Protein AF-A0A5N6KPQ5-F1 (afdb_monomer)

Mean predicted aligned error: 14.9 Å

Nearest PDB structures (foldseek):
  6ekw-assembly1_A  TM=7.838E-01  e=1.386E-08  Cyclocybe aegerita
  7pn7-assembly1_A  TM=7.792E-01  e=1.801E-08  Cyclocybe aegerita
  2yp1-assembly2_D  TM=7.694E-01  e=3.374E-08  Cyclocybe aegerita
  2y9h-assembly6_K  TM=3.545E-01  e=6.989E+00  Thermus thermophilus HB8

Radius of gyration: 32.93 Å; Cα contacts (8 Å, |Δi|>4): 1163; chains: 1; bounding box: 78×65×106 Å

Organism: NCBI:txid176857

InterPro domains:
  IPR000028 Chloroperoxidase [PF01328] (356-544)
  IPR000028 Chloroperoxidase [PS51405] (359-556)
  IPR036851 Chloroperoxidase-like superfamily [G3DSA:1.10.489.10] (346-656)

Structure (mmCIF, N/CA/C/O backbone):
data_AF-A0A5N6KPQ5-F1
#
_entry.id   AF-A0A5N6KPQ5-F1
#
loop_
_atom_site.group_PDB
_atom_site.id
_atom_site.type_symbol
_atom_site.label_atom_id
_atom_site.label_alt_id
_atom_site.label_comp_id
_atom_site.label_asym_id
_atom_site.label_entity_id
_atom_site.label_seq_id
_atom_site.pdbx_PDB_ins_code
_atom_site.Cartn_x
_atom_site.Cartn_y
_atom_site.Cartn_z
_atom_site.occupancy
_atom_site.B_iso_or_equiv
_atom_site.auth_seq_id
_atom_site.auth_comp_id
_atom_site.auth_asym_id
_atom_site.auth_atom_id
_atom_site.pdbx_PDB_model_num
ATOM 1 N N . MET A 1 1 ? -25.483 15.340 64.532 1.00 34.88 1 MET A N 1
ATOM 2 C CA . MET A 1 1 ? -24.066 15.770 64.437 1.00 34.88 1 MET A CA 1
ATOM 3 C C . MET A 1 1 ? -23.333 15.232 65.664 1.00 34.88 1 MET A C 1
ATOM 5 O O . MET A 1 1 ? -23.957 15.258 66.718 1.00 34.88 1 MET A O 1
ATOM 9 N N . PRO A 1 2 ? -22.109 14.682 65.548 1.00 26.41 2 PRO A N 1
ATOM 10 C CA . PRO A 1 2 ? -21.032 15.209 64.720 1.00 26.41 2 PRO A CA 1
ATOM 11 C C . PRO A 1 2 ? -20.604 14.330 63.539 1.00 26.41 2 PRO A C 1
ATOM 13 O O . PRO A 1 2 ? -20.777 13.117 63.506 1.00 26.41 2 PRO A O 1
ATOM 16 N N . SER A 1 3 ? -20.050 15.055 62.575 1.00 30.52 3 SER A N 1
ATOM 17 C CA . SER A 1 3 ? -19.276 14.669 61.406 1.00 30.52 3 SER A CA 1
ATOM 18 C C . SER A 1 3 ? -18.127 13.711 61.713 1.00 30.52 3 SER A C 1
ATOM 20 O O . SER A 1 3 ? -17.319 13.976 62.602 1.00 30.52 3 SER A O 1
ATOM 22 N N . THR A 1 4 ? -17.971 12.687 60.878 1.00 23.55 4 THR A N 1
ATOM 23 C CA . THR A 1 4 ? -16.669 12.063 60.622 1.00 23.55 4 THR A CA 1
ATOM 24 C C . THR A 1 4 ? -16.449 12.010 59.116 1.00 23.55 4 THR A C 1
ATOM 26 O O . THR A 1 4 ? -17.011 11.189 58.397 1.00 23.55 4 THR A O 1
ATOM 29 N N . SER A 1 5 ? -15.652 12.963 58.637 1.00 32.31 5 SER A N 1
ATOM 30 C CA . SER A 1 5 ? -14.922 12.857 57.385 1.00 32.31 5 SER A CA 1
ATOM 31 C C . SER A 1 5 ? -13.937 11.695 57.513 1.00 32.31 5 SER A C 1
ATOM 33 O O . SER A 1 5 ? -13.015 11.734 58.325 1.00 32.31 5 SER A O 1
ATOM 35 N N . ALA A 1 6 ? -14.142 10.651 56.715 1.00 24.98 6 ALA A N 1
ATOM 36 C CA . ALA A 1 6 ? -13.154 9.608 56.495 1.00 24.98 6 ALA A CA 1
ATOM 37 C C . ALA A 1 6 ? -12.712 9.679 55.032 1.00 24.98 6 ALA A C 1
ATOM 39 O O . ALA A 1 6 ? -13.472 9.422 54.100 1.00 24.98 6 ALA A O 1
ATOM 40 N N . THR A 1 7 ? -11.470 10.111 54.878 1.00 27.25 7 THR A N 1
ATOM 41 C CA . THR A 1 7 ? -10.631 10.100 53.686 1.00 27.25 7 THR A CA 1
ATOM 42 C C . THR A 1 7 ? -10.724 8.770 52.930 1.00 27.25 7 THR A C 1
ATOM 44 O O . THR A 1 7 ? -10.392 7.714 53.462 1.00 27.25 7 THR A O 1
ATOM 47 N N . LEU A 1 8 ? -11.142 8.834 51.665 1.00 26.61 8 LEU A N 1
ATOM 48 C CA . LEU A 1 8 ? -11.100 7.726 50.708 1.00 26.61 8 LEU A CA 1
ATOM 49 C C . LEU A 1 8 ? -9.837 7.842 49.842 1.00 26.61 8 LEU A C 1
ATOM 51 O O . LEU A 1 8 ? -9.654 8.889 49.217 1.00 26.61 8 LEU A O 1
ATOM 55 N N . PRO A 1 9 ? -9.002 6.794 49.723 1.00 27.36 9 PRO A N 1
ATOM 56 C CA . PRO A 1 9 ? -7.996 6.721 48.675 1.00 27.36 9 PRO A CA 1
ATOM 57 C C . PRO A 1 9 ? -8.414 5.804 47.503 1.00 27.36 9 PRO A C 1
ATOM 59 O O . PRO A 1 9 ? -8.798 4.652 47.697 1.00 27.36 9 PRO A O 1
ATOM 62 N N . SER A 1 10 ? -8.215 6.342 46.288 1.00 27.95 10 SER A N 1
ATOM 63 C CA . SER A 1 10 ? -7.860 5.713 44.989 1.00 27.95 10 SER A CA 1
ATOM 64 C C . SER A 1 10 ? -8.834 4.788 44.213 1.00 27.95 10 SER A C 1
ATOM 66 O O . SER A 1 10 ? -9.013 3.629 44.571 1.00 27.95 10 SER A O 1
ATOM 68 N N . GLY A 1 11 ? -9.279 5.261 43.027 1.00 29.62 11 GLY A N 1
ATOM 69 C CA . GLY A 1 11 ? -9.546 4.440 41.819 1.00 29.62 11 GLY A CA 1
ATOM 70 C C . GLY A 1 11 ? -10.986 4.428 41.266 1.00 29.62 11 GLY A C 1
ATOM 71 O O . GLY A 1 11 ? -11.800 3.634 41.722 1.00 29.62 11 GLY A O 1
ATOM 72 N N . PHE A 1 12 ? -11.268 5.295 40.276 1.00 30.77 12 PHE A N 1
ATOM 73 C CA . PHE A 1 12 ? -12.497 5.481 39.467 1.00 30.77 12 PHE A CA 1
ATOM 74 C C . PHE A 1 12 ? -13.835 5.019 40.071 1.00 30.77 12 PHE A C 1
ATOM 76 O O 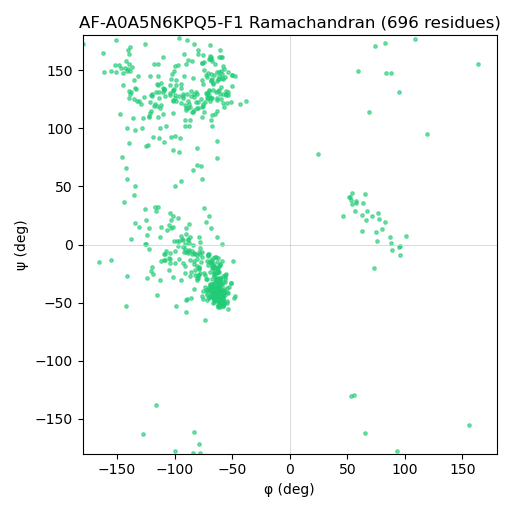. PHE A 1 12 ? -14.442 4.029 39.659 1.00 30.77 12 PHE A O 1
ATOM 83 N N . VAL A 1 13 ? -14.367 5.834 40.977 1.00 31.66 13 VAL A N 1
ATOM 84 C CA . VAL A 1 13 ? -15.814 6.039 41.049 1.00 31.66 13 VAL A C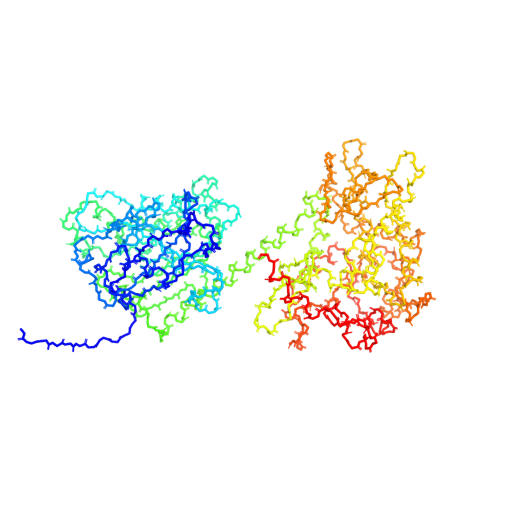A 1
ATOM 85 C C . VAL A 1 13 ? -16.051 7.379 40.368 1.00 31.66 13 VAL A C 1
ATOM 87 O O . VAL A 1 13 ? -15.570 8.392 40.868 1.00 31.66 13 VAL A O 1
ATOM 90 N N . LEU A 1 14 ? -16.723 7.375 39.214 1.00 39.84 14 LEU A N 1
ATOM 91 C CA . LEU A 1 14 ? -17.262 8.588 38.603 1.00 39.84 14 LEU A CA 1
ATOM 92 C C . LEU A 1 14 ? -18.304 9.142 39.584 1.00 39.84 14 LEU A C 1
ATOM 94 O O . LEU A 1 14 ? -19.452 8.708 39.583 1.00 39.84 14 LEU A O 1
ATOM 98 N N . ARG A 1 15 ? -17.886 9.986 40.524 1.00 44.72 15 ARG A N 1
ATOM 99 C CA . ARG A 1 15 ? -18.821 10.821 41.273 1.00 44.72 15 ARG A CA 1
ATOM 100 C C . ARG A 1 15 ? -18.895 12.131 40.508 1.00 44.72 15 ARG A C 1
ATOM 102 O O . ARG A 1 15 ? -17.853 12.686 40.189 1.00 44.72 15 ARG A O 1
ATOM 109 N N . ASP A 1 16 ? -20.106 12.539 40.159 1.00 60.03 16 ASP A N 1
ATOM 110 C CA . ASP A 1 16 ? -20.403 13.848 39.575 1.00 60.03 16 ASP A CA 1
ATOM 111 C C . ASP A 1 16 ? -19.790 14.089 38.175 1.00 60.03 16 ASP A C 1
ATOM 113 O O . ASP A 1 16 ? -19.251 15.161 37.893 1.00 60.03 16 ASP A O 1
ATOM 117 N N . THR A 1 17 ? -19.865 13.091 37.276 1.00 64.81 17 THR A N 1
ATOM 118 C CA . THR A 1 17 ? -19.485 13.252 35.856 1.00 64.81 17 THR A CA 1
ATOM 119 C C . THR A 1 17 ? -20.671 13.371 34.915 1.00 64.81 17 THR A C 1
ATOM 121 O O . THR A 1 17 ? -21.629 12.614 35.049 1.00 64.81 17 THR A O 1
ATOM 124 N N . THR A 1 18 ? -20.541 14.217 33.894 1.00 70.88 18 THR A N 1
ATOM 125 C CA . THR A 1 18 ? -21.595 14.527 32.920 1.00 70.88 18 THR A CA 1
ATOM 126 C C . THR A 1 18 ? -21.040 14.496 31.493 1.00 70.88 18 THR A C 1
ATOM 128 O O . THR A 1 18 ? -19.971 15.045 31.219 1.00 70.88 18 THR A O 1
ATOM 131 N N . SER A 1 19 ? -21.760 13.857 30.575 1.00 77.50 19 SER A N 1
ATOM 132 C CA . SER A 1 19 ? -21.540 13.926 29.129 1.00 77.50 19 SER A CA 1
ATOM 133 C C . SER A 1 19 ? -22.191 15.195 28.587 1.00 77.50 19 SER A C 1
ATOM 135 O O . SER A 1 19 ? -23.332 15.495 28.921 1.00 77.50 19 SER A O 1
ATOM 137 N N . ILE A 1 20 ? -21.462 15.972 27.785 1.00 76.00 20 ILE A N 1
ATOM 138 C CA . ILE A 1 20 ? -21.924 17.262 27.268 1.00 76.00 20 ILE A CA 1
ATOM 139 C C . ILE A 1 20 ? -21.668 17.360 25.763 1.00 76.00 20 ILE A C 1
ATOM 141 O O . ILE A 1 20 ? -20.524 17.296 25.307 1.00 76.00 20 ILE A O 1
ATOM 145 N N . SER A 1 21 ? -22.721 17.610 24.981 1.00 76.31 21 SER A N 1
ATOM 146 C CA . SER A 1 21 ? -22.623 17.878 23.540 1.00 76.31 21 SER A CA 1
ATOM 147 C C . SER A 1 21 ? -22.374 19.365 23.252 1.00 76.31 21 SER A C 1
ATOM 149 O O . SER A 1 21 ? -23.289 20.186 23.308 1.00 76.31 21 SER A O 1
ATOM 151 N N . ILE A 1 22 ? -21.153 19.700 22.840 1.00 72.38 22 ILE A N 1
ATOM 152 C CA . ILE A 1 22 ? -20.683 21.057 22.550 1.00 72.38 22 ILE A CA 1
ATOM 153 C C . ILE A 1 22 ? -20.715 21.344 21.032 1.00 72.38 22 ILE A C 1
ATOM 155 O O . ILE A 1 22 ? -20.066 20.641 20.248 1.00 72.38 22 ILE A O 1
ATOM 159 N N . PRO A 1 23 ? -21.419 22.394 20.573 1.00 67.06 23 PRO A N 1
ATOM 160 C CA . PRO A 1 23 ? -21.350 22.855 19.190 1.00 67.06 23 PRO A CA 1
ATOM 161 C C . PRO A 1 23 ? -19.967 23.426 18.860 1.00 67.06 23 PRO A C 1
ATOM 163 O O . PRO A 1 23 ? -19.423 24.216 19.630 1.00 67.06 23 PRO A O 1
ATOM 166 N N . ARG A 1 24 ? -19.422 23.122 17.677 1.00 65.06 24 ARG A N 1
ATOM 167 C CA . ARG A 1 24 ? -18.274 23.876 17.153 1.00 65.06 24 ARG A CA 1
ATOM 168 C C . ARG A 1 24 ? -18.777 25.183 16.554 1.00 65.06 24 ARG A C 1
ATOM 170 O O . ARG A 1 24 ? -19.564 25.172 15.609 1.00 65.06 24 ARG A O 1
ATOM 177 N N . VAL A 1 25 ? -18.354 26.309 17.114 1.00 55.84 25 VAL A N 1
ATOM 178 C CA . VAL A 1 25 ? -18.812 27.642 16.695 1.00 55.84 25 VAL A CA 1
ATOM 179 C C . VAL A 1 25 ? -17.761 28.301 15.800 1.00 55.84 25 VAL A C 1
ATOM 181 O O . VAL A 1 25 ? -16.598 28.348 16.193 1.00 55.84 25 VAL A O 1
ATOM 184 N N . PRO A 1 26 ? -18.131 28.899 14.655 1.00 45.50 26 PRO A N 1
ATOM 185 C CA . PRO A 1 26 ? -17.362 29.986 14.069 1.00 45.50 26 PRO A CA 1
ATOM 186 C C . PRO A 1 26 ? -17.771 31.308 14.740 1.00 45.50 26 PRO A C 1
ATOM 188 O O . PRO A 1 26 ? -18.909 31.752 14.597 1.00 45.50 26 PRO A O 1
ATOM 191 N N . LEU A 1 27 ? -16.865 31.951 15.482 1.00 40.12 27 LEU A N 1
ATOM 192 C CA . LEU A 1 27 ? -17.097 33.294 16.031 1.00 40.12 27 LEU A CA 1
ATOM 193 C C . LEU A 1 27 ? -16.498 34.368 15.105 1.00 40.12 27 LEU A C 1
ATOM 195 O O . LEU A 1 27 ? -15.324 34.696 15.229 1.00 40.12 27 LEU A O 1
ATOM 199 N N . ASP A 1 28 ? -17.298 34.884 14.167 1.00 38.50 28 ASP A N 1
ATOM 200 C CA . ASP A 1 28 ? -17.700 36.303 14.024 1.00 38.50 28 ASP A CA 1
ATOM 201 C C . ASP A 1 28 ? -18.277 36.619 12.623 1.00 38.50 28 ASP A C 1
ATOM 203 O O . ASP A 1 28 ? -18.005 35.948 11.631 1.00 38.50 28 ASP A O 1
ATOM 207 N N . SER A 1 29 ? -19.113 37.659 12.552 1.00 44.69 29 SER A N 1
ATOM 208 C CA . SER A 1 29 ? -19.613 38.279 11.315 1.00 44.69 29 SER A CA 1
ATOM 209 C C . SER A 1 29 ? -18.802 39.527 10.916 1.00 44.69 29 SER A C 1
ATOM 211 O O . SER A 1 29 ? -19.334 40.421 10.259 1.00 44.69 29 SER A O 1
ATOM 213 N N . HIS A 1 30 ? -17.553 39.646 11.382 1.00 42.53 30 HIS A N 1
ATOM 214 C CA . HIS A 1 30 ? -16.765 40.888 11.379 1.00 42.53 30 HIS A CA 1
ATOM 215 C C . HIS A 1 30 ? -15.340 40.748 10.813 1.00 42.53 30 HIS A C 1
ATOM 217 O O . HIS A 1 30 ? -14.536 41.674 10.935 1.00 42.53 30 HIS A O 1
ATOM 223 N N . GLY A 1 31 ? -15.028 39.658 10.108 1.00 42.59 31 GLY A N 1
ATOM 224 C CA . GLY A 1 31 ? -13.903 39.623 9.168 1.00 42.59 31 GLY A CA 1
ATOM 225 C C . GLY A 1 31 ? -12.518 39.733 9.813 1.00 42.59 31 GLY A C 1
ATOM 226 O O . GLY A 1 31 ? -11.582 40.219 9.173 1.00 42.59 31 GLY A O 1
ATOM 227 N N . ARG A 1 32 ? -12.352 39.278 11.060 1.00 38.22 32 ARG A N 1
ATOM 228 C CA . ARG A 1 32 ? -11.026 39.029 11.649 1.00 38.22 32 ARG A CA 1
ATOM 229 C C . ARG A 1 32 ? -10.689 37.536 11.574 1.00 38.22 32 ARG A C 1
ATOM 231 O O . ARG A 1 32 ? -11.579 36.705 11.457 1.00 38.22 32 ARG A O 1
ATOM 238 N N . LYS A 1 33 ? -9.384 37.216 11.549 1.00 37.56 33 LYS A N 1
ATOM 239 C CA . LYS A 1 33 ? -8.827 35.853 11.384 1.00 37.56 33 LYS A CA 1
ATOM 240 C C . LYS A 1 33 ? -9.663 34.805 12.131 1.00 37.56 33 LYS A C 1
ATOM 242 O O . LYS A 1 33 ? -9.820 34.920 13.343 1.00 37.56 33 LYS A O 1
ATOM 247 N N . ALA A 1 34 ? -10.143 33.802 11.394 1.00 38.91 34 ALA A N 1
ATOM 248 C CA . ALA A 1 34 ? -10.981 32.731 11.920 1.00 38.91 34 ALA A CA 1
ATOM 249 C C . ALA A 1 34 ? -10.315 32.045 13.137 1.00 38.91 34 ALA A C 1
ATOM 251 O O . ALA A 1 34 ? -9.148 31.651 13.032 1.00 38.91 34 ALA A O 1
ATOM 252 N N . PRO A 1 35 ? -11.022 31.896 14.275 1.00 41.06 35 PRO A N 1
ATOM 253 C CA . PRO A 1 35 ? -10.595 31.033 15.377 1.00 41.06 35 PRO A CA 1
ATOM 254 C C . PRO A 1 35 ? -10.504 29.562 14.919 1.00 41.06 35 PRO A C 1
ATOM 256 O O . PRO A 1 35 ? -11.078 29.217 13.880 1.00 41.06 35 PRO A O 1
ATOM 259 N N . PRO A 1 36 ? -9.790 28.683 15.651 1.00 46.59 36 PRO A N 1
ATOM 260 C CA . PRO A 1 36 ? -9.627 27.279 15.269 1.00 46.59 36 PRO A CA 1
ATOM 261 C C . PRO A 1 36 ? -10.978 26.574 15.017 1.00 46.59 36 PRO A C 1
ATOM 263 O O . PRO A 1 36 ? -11.969 26.891 15.673 1.00 46.59 36 PRO A O 1
ATOM 266 N N . PRO A 1 37 ? -11.047 25.581 14.104 1.00 56.75 37 PRO A N 1
ATOM 267 C CA . PRO A 1 37 ? -12.281 24.859 13.755 1.00 56.75 37 PRO A CA 1
ATOM 268 C C . PRO A 1 37 ? -12.766 23.883 14.851 1.00 56.75 37 PRO A C 1
ATOM 270 O O . PRO A 1 37 ? -13.510 22.936 14.570 1.00 56.75 37 PRO A O 1
ATOM 273 N N . TYR A 1 38 ? -12.305 24.064 16.088 1.00 62.03 38 TYR A N 1
ATOM 274 C CA . TYR A 1 38 ? -12.559 23.222 17.248 1.00 62.03 38 TYR A CA 1
ATOM 275 C C . TYR A 1 38 ? -12.503 24.059 18.530 1.00 62.03 38 TYR A C 1
ATOM 277 O O . TYR A 1 38 ? -11.748 25.024 18.618 1.00 62.03 38 TYR A O 1
ATOM 285 N N . VAL A 1 39 ? -13.302 23.653 19.514 1.00 70.50 39 VAL A N 1
ATOM 286 C CA . VAL A 1 39 ? -13.252 24.140 20.892 1.00 70.50 39 VAL A CA 1
ATOM 287 C C . VAL A 1 39 ? -12.160 23.339 21.604 1.00 70.50 39 VAL A C 1
ATOM 289 O O . VAL A 1 39 ? -12.156 22.107 21.525 1.00 70.50 39 VAL A O 1
ATOM 292 N N . ASP A 1 40 ? -11.202 24.008 22.242 1.00 79.88 40 ASP A N 1
ATOM 293 C CA . ASP A 1 40 ? -10.237 23.346 23.131 1.00 79.88 40 ASP A CA 1
ATOM 294 C C . ASP A 1 40 ? -10.819 23.148 24.547 1.00 79.88 40 ASP A C 1
ATOM 296 O O . ASP A 1 40 ? -11.915 23.614 24.858 1.00 79.88 40 ASP A O 1
ATOM 300 N N . ARG A 1 41 ? -10.113 22.425 25.428 1.00 82.38 41 ARG A N 1
ATOM 301 C CA . ARG A 1 41 ? -10.629 22.125 26.778 1.00 82.38 41 ARG A CA 1
ATOM 302 C C . ARG A 1 41 ? -10.896 23.385 27.603 1.00 82.38 41 ARG A C 1
ATOM 304 O O . ARG A 1 41 ? -11.874 23.418 28.343 1.00 82.38 41 ARG A O 1
ATOM 311 N N . GLN A 1 42 ? -10.061 24.413 27.475 1.00 82.81 42 GLN A N 1
ATOM 312 C CA . GLN A 1 42 ? -10.237 25.654 28.222 1.00 82.81 42 GLN A CA 1
ATOM 313 C C . GLN A 1 42 ? -11.457 26.422 27.702 1.00 82.81 42 GLN A C 1
ATOM 315 O O . GLN A 1 42 ? -12.317 26.821 28.485 1.00 82.81 42 GLN A O 1
ATOM 320 N N . GLN A 1 43 ? -11.584 26.544 26.381 1.00 82.31 43 GLN A N 1
ATOM 321 C CA . GLN A 1 43 ? -12.737 27.163 25.730 1.00 82.31 43 GLN A CA 1
ATOM 322 C C . GLN A 1 43 ? -14.044 26.420 26.045 1.00 82.31 43 GLN A C 1
ATOM 324 O O . GLN A 1 43 ? -15.090 27.051 26.180 1.00 82.31 43 GLN A O 1
ATOM 329 N N . ALA A 1 44 ? -14.001 25.091 26.197 1.00 83.06 44 ALA A N 1
ATOM 330 C CA . ALA A 1 44 ? -15.155 24.290 26.601 1.00 83.06 44 ALA A CA 1
ATOM 331 C C . ALA A 1 44 ? -15.615 24.630 28.029 1.00 83.06 44 ALA A C 1
ATOM 333 O O . ALA A 1 44 ? -16.810 24.828 28.247 1.00 83.06 44 ALA A O 1
ATOM 334 N N . VAL A 1 45 ? -14.686 24.760 28.984 1.00 86.69 45 VAL A N 1
ATOM 335 C CA . VAL A 1 45 ? -15.006 25.198 30.357 1.00 86.69 45 VAL A CA 1
ATOM 336 C C . VAL A 1 45 ? -15.595 26.607 30.356 1.00 86.69 45 VAL A C 1
ATOM 338 O O . VAL A 1 45 ? -16.633 26.846 30.973 1.00 86.69 45 VAL A O 1
ATOM 341 N N . GLU A 1 46 ? -14.965 27.539 29.640 1.00 84.81 46 GLU A N 1
ATOM 342 C CA . GLU A 1 46 ? -15.433 28.924 29.537 1.00 84.81 46 GLU A CA 1
ATOM 343 C C . GLU A 1 46 ? -16.846 29.002 28.937 1.00 84.81 46 GLU A C 1
ATOM 345 O O . GLU A 1 46 ? -17.688 29.759 29.425 1.00 84.81 46 GLU A O 1
ATOM 350 N N . LEU A 1 47 ? -17.134 28.178 27.925 1.00 82.12 47 LEU A N 1
ATOM 351 C CA . LEU A 1 47 ? -18.455 28.078 27.314 1.00 82.12 47 LEU A CA 1
ATOM 352 C C . LEU A 1 47 ? -19.507 27.553 28.298 1.00 82.12 47 LEU A C 1
ATOM 354 O O . LEU A 1 47 ? -20.590 28.130 28.374 1.00 82.12 47 LEU A O 1
ATOM 358 N N . LEU A 1 48 ? -19.200 26.500 29.059 1.00 84.31 48 LEU A N 1
ATOM 359 C CA . LEU A 1 48 ? -20.124 25.915 30.036 1.00 84.31 48 LEU A CA 1
ATOM 360 C C . LEU A 1 48 ? -20.534 26.921 31.111 1.00 84.31 48 LEU A C 1
ATOM 362 O O . LEU A 1 48 ? -21.725 27.153 31.311 1.00 84.31 48 LEU A O 1
ATOM 366 N N . VAL A 1 49 ? -19.558 27.592 31.727 1.00 86.56 49 VAL A N 1
ATOM 367 C CA . VAL A 1 49 ? -19.816 28.633 32.736 1.00 86.56 49 VAL A CA 1
ATOM 368 C C . VAL A 1 49 ? -20.599 29.809 32.134 1.00 86.56 49 VAL A C 1
ATOM 370 O O . VAL A 1 49 ? -21.441 30.414 32.797 1.00 86.56 49 VAL A O 1
ATOM 373 N N . ALA A 1 50 ? -20.349 30.153 30.866 1.00 81.75 50 ALA A N 1
ATOM 374 C CA . ALA A 1 50 ? -21.058 31.236 30.186 1.00 81.75 50 ALA A CA 1
ATOM 375 C C . ALA A 1 50 ? -22.516 30.896 29.828 1.00 81.75 50 ALA A C 1
ATOM 377 O O . ALA A 1 50 ? -23.339 31.823 29.736 1.00 81.75 50 ALA A O 1
ATOM 378 N N . LEU A 1 51 ? -22.814 29.616 29.583 1.00 79.81 51 LEU A N 1
ATOM 379 C CA . LEU A 1 51 ? -24.157 29.103 29.310 1.00 79.81 51 LEU A CA 1
ATOM 380 C C . LEU A 1 51 ? -24.984 29.016 30.587 1.00 79.81 51 LEU A C 1
ATOM 382 O O . LEU A 1 51 ? -26.125 29.476 30.591 1.00 79.81 51 LEU A O 1
ATOM 386 N N . ASP A 1 52 ? -24.390 28.503 31.662 1.00 83.25 52 ASP A N 1
ATOM 387 C CA . ASP A 1 52 ? -25.043 28.411 32.959 1.00 83.25 52 ASP A CA 1
ATOM 388 C C . ASP A 1 52 ? -24.067 28.713 34.115 1.00 83.25 52 ASP A C 1
ATOM 390 O O . ASP A 1 52 ? -23.303 27.844 34.546 1.00 83.25 52 ASP A O 1
ATOM 394 N N . PRO A 1 53 ? -24.105 29.940 34.672 1.00 85.31 53 PRO A N 1
ATOM 395 C CA . PRO A 1 53 ? -23.267 30.326 35.807 1.00 85.31 53 PRO A CA 1
ATOM 396 C C . PRO A 1 53 ? -23.492 29.491 37.077 1.00 85.31 53 PRO A C 1
ATOM 398 O O . PRO A 1 53 ? -22.651 29.517 37.975 1.00 85.31 53 PRO A O 1
ATOM 401 N N . SER A 1 54 ? -24.615 28.770 37.184 1.00 83.56 54 SER A N 1
ATOM 402 C CA . SER A 1 54 ? -24.901 27.897 38.330 1.00 83.56 54 SER A CA 1
ATOM 403 C C . SER A 1 54 ? -24.036 26.631 38.361 1.00 83.56 54 SER A C 1
ATOM 405 O O . SER A 1 54 ? -23.920 26.008 39.416 1.00 83.56 54 SER A O 1
ATOM 407 N N . LEU A 1 55 ? -23.356 26.298 37.253 1.00 82.38 55 LEU A N 1
ATOM 408 C CA . LEU A 1 55 ? -22.356 25.222 37.179 1.00 82.38 55 LEU A CA 1
ATOM 409 C C . LEU A 1 55 ? -21.109 25.496 38.041 1.00 82.38 55 LEU A C 1
ATOM 411 O O . LEU A 1 55 ? -20.292 24.603 38.282 1.00 82.38 55 LEU A O 1
ATOM 415 N N . GLY A 1 56 ? -20.981 26.724 38.549 1.00 84.31 56 GLY A N 1
ATOM 416 C CA . GLY A 1 56 ? -19.894 27.152 39.414 1.00 84.31 56 GLY A CA 1
ATOM 417 C C . GLY A 1 56 ? -18.737 27.794 38.645 1.00 84.31 56 GLY A C 1
ATOM 418 O O . GLY A 1 56 ? -18.808 28.000 37.432 1.00 84.31 56 GLY A O 1
ATOM 419 N N . PRO A 1 57 ? -17.664 28.179 39.353 1.00 89.81 57 PRO A N 1
ATOM 420 C CA . PRO A 1 57 ? -16.505 28.804 38.729 1.00 89.81 57 PRO A CA 1
ATOM 421 C C . PRO A 1 57 ? -15.739 27.793 37.862 1.00 89.81 57 PRO A C 1
ATOM 423 O O . PRO A 1 57 ? -15.834 26.588 38.079 1.00 89.81 57 PRO A O 1
ATOM 426 N N . SER A 1 58 ? -14.921 28.265 36.917 1.00 87.81 58 SER A N 1
ATOM 427 C CA . SER A 1 58 ? -14.169 27.394 35.997 1.00 87.81 58 SER A CA 1
ATOM 428 C C . SER A 1 58 ? -13.274 26.374 36.708 1.00 87.81 58 SER A C 1
ATOM 430 O O . SER A 1 58 ? -13.046 25.295 36.180 1.00 87.81 58 SER A O 1
ATOM 432 N N . GLN A 1 59 ? -12.800 26.677 37.922 1.00 89.44 59 GLN A N 1
ATOM 433 C CA . GLN A 1 59 ? -12.016 25.746 38.741 1.00 89.44 59 GLN A CA 1
ATOM 434 C C . GLN A 1 59 ? -12.828 24.539 39.225 1.00 89.44 59 GLN A C 1
ATOM 436 O O . GLN A 1 59 ? -12.228 23.542 39.601 1.00 89.44 59 GLN A O 1
ATOM 441 N N . ASN A 1 60 ? -14.162 24.623 39.234 1.00 86.31 60 ASN A N 1
ATOM 442 C CA . ASN A 1 60 ? -15.045 23.516 39.598 1.00 86.31 60 ASN A CA 1
ATOM 443 C C . ASN A 1 60 ? -15.175 22.477 38.476 1.00 86.31 60 ASN A C 1
ATOM 445 O O . ASN A 1 60 ? -15.672 21.389 38.739 1.00 86.31 60 ASN A O 1
ATOM 449 N N . ILE A 1 61 ? -14.771 22.815 37.247 1.00 87.38 61 ILE A N 1
ATOM 450 C CA . ILE A 1 61 ? -15.061 22.044 36.038 1.00 87.38 61 ILE A CA 1
ATOM 451 C C . ILE A 1 61 ? -13.758 21.502 35.448 1.00 87.38 61 ILE A C 1
ATOM 453 O O . ILE A 1 61 ? -12.891 22.265 35.023 1.00 87.38 61 ILE A O 1
ATOM 457 N N . GLU A 1 62 ? -13.647 20.182 35.352 1.00 85.94 62 GLU A N 1
ATOM 458 C CA . GLU A 1 62 ? -12.545 19.502 34.676 1.00 85.94 62 GLU A CA 1
ATOM 459 C C . GLU A 1 62 ? -13.053 18.766 33.430 1.00 85.94 62 GLU A C 1
ATOM 461 O O . GLU A 1 62 ? -13.967 17.946 33.498 1.00 85.94 62 GLU A O 1
ATOM 466 N N . ILE A 1 63 ? -12.450 19.040 32.268 1.00 83.88 63 ILE A N 1
ATOM 467 C CA . ILE A 1 63 ? -12.745 18.310 31.028 1.00 83.88 63 ILE A CA 1
ATOM 468 C C . ILE A 1 63 ? -11.848 17.072 30.963 1.00 83.88 63 ILE A C 1
ATOM 470 O O . ILE A 1 63 ? -10.666 17.166 30.614 1.00 83.88 63 ILE A O 1
ATOM 474 N N . LEU A 1 64 ? -12.430 15.914 31.278 1.00 77.38 64 LEU A N 1
ATOM 475 C CA . LEU A 1 64 ? -11.757 14.614 31.248 1.00 77.38 64 LEU A CA 1
ATOM 476 C C . LEU A 1 64 ? -11.501 14.144 29.814 1.00 77.38 64 LEU A C 1
ATOM 478 O O . LEU A 1 64 ? -10.439 13.600 29.518 1.00 77.38 64 LEU A O 1
ATOM 482 N N . SER A 1 65 ? -12.456 14.384 28.913 1.00 78.69 65 SER A N 1
ATOM 483 C CA . SER A 1 65 ? -12.310 14.095 27.486 1.00 78.69 65 SER A CA 1
ATOM 484 C C . SER A 1 65 ? -12.978 15.145 26.624 1.00 78.69 65 SER A C 1
ATOM 486 O O . SER A 1 65 ? -13.982 15.721 27.035 1.00 78.69 65 SER A O 1
ATOM 488 N N . LEU A 1 66 ? -12.469 15.352 25.408 1.00 79.25 66 LEU A N 1
ATOM 489 C CA . LEU A 1 66 ? -13.104 16.218 24.418 1.00 79.25 66 LEU A CA 1
ATOM 490 C C . LEU A 1 66 ? -12.839 15.700 23.005 1.00 79.25 66 LEU A C 1
ATOM 492 O O . LEU A 1 66 ? -11.717 15.759 22.514 1.00 79.25 66 LEU A O 1
ATOM 496 N N . ALA A 1 67 ? -13.875 15.219 22.323 1.00 77.81 67 ALA A N 1
ATOM 497 C CA . ALA A 1 67 ? -13.705 14.535 21.046 1.00 77.81 67 ALA A CA 1
ATOM 498 C C . ALA A 1 67 ? -14.791 14.899 20.031 1.00 77.81 67 ALA A C 1
ATOM 500 O O . ALA A 1 67 ? -15.918 15.174 20.422 1.00 77.81 67 ALA A O 1
ATOM 501 N N . PRO A 1 68 ? -14.511 14.861 18.715 1.00 77.94 68 PRO A N 1
ATOM 502 C CA . PRO A 1 68 ? -15.543 14.974 17.684 1.00 77.94 68 PRO A CA 1
ATOM 503 C C . PRO A 1 68 ? -16.719 14.016 17.918 1.00 77.94 68 PRO A C 1
ATOM 505 O O . PRO A 1 68 ? -16.493 12.879 18.334 1.00 77.94 68 PRO A O 1
ATOM 508 N N . GLY A 1 69 ? -17.944 14.421 17.570 1.00 75.69 69 GLY A N 1
ATOM 509 C CA . GLY A 1 69 ? -19.098 13.515 17.517 1.00 75.69 69 GLY A CA 1
ATOM 510 C C . GLY A 1 69 ? -18.921 12.362 16.512 1.00 75.69 69 GLY A C 1
ATOM 511 O O . GLY A 1 69 ? -17.980 12.335 15.709 1.00 75.69 69 GLY A O 1
ATOM 512 N N . VAL A 1 70 ? -19.799 11.356 16.577 1.00 75.81 70 VAL A N 1
ATOM 513 C CA . VAL A 1 70 ? -19.805 10.198 15.648 1.00 75.81 70 VAL A CA 1
ATOM 514 C C . VAL A 1 70 ? -20.914 10.250 14.604 1.00 75.81 70 VAL A C 1
ATOM 516 O O . VAL A 1 70 ? -20.879 9.453 13.671 1.00 75.81 70 VAL A O 1
ATOM 519 N N . SER A 1 71 ? -21.886 11.152 14.747 1.00 70.50 71 SER A N 1
ATOM 520 C CA . SER A 1 71 ? -23.025 11.223 13.835 1.00 70.50 71 SER A CA 1
ATOM 521 C C . SER A 1 71 ? -22.621 11.880 12.509 1.00 70.50 71 SER A C 1
ATOM 523 O O . SER A 1 71 ? -22.242 13.052 12.511 1.00 70.50 71 SER A O 1
ATOM 525 N N . PRO A 1 72 ? -22.714 11.172 11.367 1.00 63.47 72 PRO A N 1
ATOM 526 C CA . PRO A 1 72 ? -22.451 11.758 10.054 1.00 63.47 72 PRO A CA 1
ATOM 527 C C . PRO A 1 72 ? -23.608 12.647 9.567 1.00 63.47 72 PRO A C 1
ATOM 529 O O . PRO A 1 72 ? -23.456 13.355 8.577 1.00 63.47 72 PRO A O 1
ATOM 532 N N . TRP A 1 73 ? -24.758 12.603 10.249 1.00 58.59 73 TRP A N 1
ATOM 533 C CA . TRP A 1 73 ? -25.985 13.320 9.886 1.00 58.59 73 TRP A CA 1
ATOM 534 C C . TRP A 1 73 ? -26.101 14.696 10.549 1.00 58.59 73 TRP A C 1
ATOM 536 O O . TRP A 1 73 ? -27.023 15.451 10.248 1.00 58.59 73 TRP A O 1
ATOM 546 N N . GLU A 1 74 ? -25.186 15.036 11.458 1.00 58.09 74 GLU A N 1
ATOM 547 C CA . GLU A 1 74 ? -25.161 16.361 12.065 1.00 58.09 74 GLU A CA 1
ATOM 548 C C . GLU A 1 74 ? -24.612 17.388 11.071 1.00 58.09 74 GLU A C 1
ATOM 550 O O . GLU A 1 74 ? -23.440 17.370 10.700 1.00 58.09 74 GLU A O 1
ATOM 555 N N . THR A 1 75 ? -25.472 18.319 10.653 1.00 46.59 75 THR A N 1
ATOM 556 C CA . THR A 1 75 ? -25.133 19.409 9.723 1.00 46.59 75 THR A CA 1
ATOM 557 C C . THR A 1 75 ? -24.136 20.415 10.310 1.00 46.59 75 THR A C 1
ATOM 559 O O . THR A 1 75 ? -23.529 21.179 9.563 1.00 46.59 75 THR A O 1
ATOM 562 N N . SER A 1 76 ? -23.958 20.427 11.636 1.00 54.97 76 SER A N 1
ATOM 563 C CA . SER A 1 76 ? -22.958 21.218 12.359 1.00 54.97 76 SER A CA 1
ATOM 564 C C . SER A 1 76 ? -22.013 20.296 13.129 1.00 54.97 76 SER A C 1
ATOM 566 O O . SER A 1 76 ? -22.456 19.441 13.893 1.00 54.97 76 SER A O 1
ATOM 568 N N . LEU A 1 77 ? -20.701 20.474 12.933 1.00 64.38 77 LEU A N 1
ATOM 569 C CA . LEU A 1 77 ? -19.679 19.698 13.637 1.00 64.38 77 LEU A CA 1
ATOM 570 C C . LEU A 1 77 ? -19.840 19.871 15.157 1.00 64.38 77 LEU A C 1
ATOM 572 O O . LEU A 1 77 ? -19.874 20.995 15.658 1.00 64.38 77 LEU A O 1
ATOM 576 N N . THR A 1 78 ? -19.885 18.764 15.893 1.00 72.62 78 THR A N 1
ATOM 577 C CA . THR A 1 78 ? -19.922 18.744 17.364 1.00 72.62 78 THR A CA 1
ATOM 578 C C . THR A 1 78 ? -18.638 18.217 17.965 1.00 72.62 78 THR A C 1
ATOM 580 O O . THR A 1 78 ? -17.826 17.544 17.309 1.00 72.62 78 THR A O 1
ATOM 583 N N . GLN A 1 79 ? -18.457 18.530 19.240 1.00 78.56 79 GLN A N 1
ATOM 584 C CA . GLN A 1 79 ? -17.586 17.804 20.144 1.00 78.56 79 GLN A CA 1
ATOM 585 C C . GLN A 1 79 ? -18.413 17.289 21.320 1.00 78.56 79 GLN A C 1
ATOM 587 O O . GLN A 1 79 ? -19.340 17.954 21.761 1.00 78.56 79 GLN A O 1
ATOM 592 N N . MET A 1 80 ? -18.077 16.112 21.826 1.00 82.06 80 MET A N 1
ATOM 593 C CA . MET A 1 80 ? -18.572 15.618 23.099 1.00 82.06 80 MET A CA 1
ATOM 594 C C . MET A 1 80 ? -17.484 15.738 24.146 1.00 82.06 80 MET A C 1
ATOM 596 O O . MET A 1 80 ? -16.338 15.346 23.903 1.00 82.06 80 MET A O 1
ATOM 600 N N . ALA A 1 81 ? -17.861 16.313 25.281 1.00 82.88 81 ALA A N 1
ATOM 601 C CA . ALA A 1 81 ? -17.020 16.462 26.445 1.00 82.88 81 ALA A CA 1
ATOM 602 C C . ALA A 1 81 ? -17.501 15.526 27.554 1.00 82.88 81 ALA A C 1
ATOM 604 O O . ALA A 1 81 ? -18.691 15.499 27.852 1.00 82.88 81 ALA A O 1
ATOM 605 N N . THR A 1 82 ? -16.579 14.804 28.187 1.00 84.50 82 THR A N 1
ATOM 606 C CA . THR A 1 82 ? -16.847 14.209 29.502 1.00 84.50 82 THR A CA 1
ATOM 607 C C . THR A 1 82 ? -16.321 15.179 30.539 1.00 84.50 82 THR A C 1
ATOM 609 O O . THR A 1 82 ? -15.139 15.532 30.517 1.00 84.50 82 THR A O 1
ATOM 612 N N . VAL A 1 83 ? -17.201 15.625 31.422 1.00 84.81 83 VAL A N 1
ATOM 613 C CA . VAL A 1 83 ? -16.928 16.673 32.401 1.00 84.81 83 VAL A CA 1
ATOM 614 C C . VAL A 1 83 ? -17.003 16.087 33.797 1.00 84.81 83 VAL A C 1
ATOM 616 O O . VAL A 1 83 ? -17.887 15.284 34.077 1.00 84.81 83 VAL A O 1
ATOM 619 N N . PHE A 1 84 ? -16.073 16.476 34.657 1.00 84.81 84 PHE A N 1
ATOM 620 C CA . PHE A 1 84 ? -16.068 16.170 36.079 1.00 84.81 84 PHE A CA 1
ATOM 621 C C . PHE A 1 84 ? -16.233 17.459 36.877 1.00 84.81 84 PHE A C 1
ATOM 623 O O . PHE A 1 84 ? -15.609 18.475 36.554 1.00 84.81 84 PHE A O 1
ATOM 630 N N . PHE A 1 85 ? -17.062 17.404 37.916 1.00 84.25 85 PHE A N 1
ATOM 631 C CA . PHE A 1 85 ? -17.270 18.518 38.829 1.00 84.25 85 PHE A CA 1
ATOM 632 C C . PHE A 1 85 ? -16.633 18.222 40.188 1.00 84.25 85 PHE A C 1
ATOM 634 O O . PHE A 1 85 ? -16.918 17.197 40.800 1.00 84.25 85 PHE A O 1
ATOM 641 N N . LEU A 1 86 ? -15.796 19.135 40.698 1.00 83.94 86 LEU A N 1
ATOM 642 C CA . LEU A 1 86 ? -15.231 19.011 42.055 1.00 83.94 86 LEU A CA 1
ATOM 643 C C . LEU A 1 86 ? -16.320 19.071 43.136 1.00 83.94 86 LEU A C 1
ATOM 645 O O . LEU A 1 86 ? -16.166 18.523 44.227 1.00 83.94 86 LEU A O 1
ATOM 649 N N . SER A 1 87 ? -17.400 19.794 42.860 1.00 84.38 87 SER A N 1
ATOM 650 C CA . SER A 1 87 ? -18.615 19.851 43.662 1.00 84.38 87 SER A CA 1
ATOM 651 C C . SER A 1 87 ? -19.816 19.856 42.725 1.00 84.38 87 SER A C 1
ATOM 653 O O . SER A 1 87 ? -19.876 20.699 41.823 1.00 84.38 87 SER A O 1
ATOM 655 N N . LEU A 1 88 ? -20.750 18.924 42.944 1.00 82.75 88 LEU A N 1
ATOM 656 C CA . LEU A 1 88 ? -21.950 18.772 42.123 1.00 82.75 88 LEU A CA 1
ATOM 657 C C . LEU A 1 88 ? -22.728 20.102 42.054 1.00 82.75 88 LEU A C 1
ATOM 659 O O . LEU A 1 88 ? -23.102 20.644 43.100 1.00 82.75 88 LEU A O 1
ATOM 663 N N . PRO A 1 89 ? -22.962 20.655 40.850 1.00 84.06 89 PRO A N 1
ATOM 664 C CA . PRO A 1 89 ? -23.756 21.863 40.697 1.00 84.06 89 PRO A CA 1
ATOM 665 C C . PRO A 1 89 ? -25.194 21.672 41.195 1.00 84.06 89 PRO A C 1
ATOM 667 O O . PRO A 1 89 ? -25.791 20.639 40.894 1.00 84.06 89 PRO A O 1
ATOM 670 N N . PRO A 1 90 ? -25.817 22.679 41.837 1.00 82.31 90 PRO A N 1
ATOM 671 C CA . PRO A 1 90 ? -27.217 22.596 42.270 1.00 82.31 90 PRO A CA 1
ATOM 672 C C . PRO A 1 90 ? -28.196 22.277 41.133 1.00 82.31 90 PRO A C 1
ATOM 674 O O . PRO A 1 90 ? -29.227 21.653 41.351 1.00 82.31 90 PRO A O 1
ATOM 677 N N . THR A 1 91 ? -27.869 22.685 39.906 1.00 77.56 91 THR A N 1
ATOM 678 C CA . THR A 1 91 ? -28.663 22.392 38.702 1.00 77.56 91 THR A CA 1
ATOM 679 C C . THR A 1 91 ? -28.746 20.900 38.404 1.00 77.56 91 THR A C 1
ATOM 681 O O . THR A 1 91 ? -29.754 20.449 37.863 1.00 77.56 91 THR A O 1
ATOM 684 N N . PHE A 1 92 ? -27.719 20.139 38.786 1.00 80.38 92 PHE A N 1
ATOM 685 C CA . PHE A 1 92 ? -27.644 18.688 38.616 1.00 80.38 92 PHE A CA 1
ATOM 686 C C . PHE A 1 92 ? -27.994 17.916 39.897 1.00 80.38 92 PHE A C 1
ATOM 688 O O . PHE A 1 92 ? -28.104 16.696 39.856 1.00 80.38 92 PHE A O 1
ATOM 695 N N . ASP A 1 93 ? -28.203 18.608 41.019 1.00 79.19 93 ASP A N 1
ATOM 696 C CA . ASP A 1 93 ? -28.617 18.021 42.298 1.00 79.19 93 ASP A CA 1
ATOM 697 C C . ASP A 1 93 ? -30.147 17.851 42.346 1.00 79.19 93 ASP A C 1
ATOM 699 O O . ASP A 1 93 ? -30.869 18.535 43.075 1.00 79.19 93 ASP A O 1
ATOM 703 N N . ASN A 1 94 ? -30.664 16.995 41.463 1.00 77.75 94 ASN A N 1
ATOM 704 C CA . ASN A 1 94 ? -32.077 16.636 41.379 1.00 77.75 94 ASN A CA 1
ATOM 705 C C . ASN A 1 94 ? -32.252 15.205 40.824 1.00 77.75 94 ASN A C 1
ATOM 707 O O . ASN A 1 94 ? -31.286 14.566 40.419 1.00 77.75 94 ASN A O 1
ATOM 711 N N . ASP A 1 95 ? -33.490 14.705 40.776 1.00 74.25 95 ASP A N 1
ATOM 712 C CA . ASP A 1 95 ? -33.792 13.348 40.282 1.00 74.25 95 ASP A CA 1
ATOM 713 C C . ASP A 1 95 ? -33.810 13.227 38.739 1.00 74.25 95 ASP A C 1
ATOM 715 O O . ASP A 1 95 ? -34.200 12.191 38.195 1.00 74.25 95 ASP A O 1
ATOM 719 N N . THR A 1 96 ? -33.433 14.280 38.005 1.00 76.62 96 THR A N 1
ATOM 720 C CA . THR A 1 96 ? -33.345 14.249 36.536 1.00 76.62 96 THR A CA 1
ATOM 721 C C . THR A 1 96 ? -31.965 13.783 36.086 1.00 76.62 96 THR A C 1
ATOM 723 O O . THR A 1 96 ? -30.999 13.829 36.841 1.00 76.62 96 THR A O 1
ATOM 726 N N . THR A 1 97 ? -31.865 13.295 34.850 1.00 74.44 97 THR A N 1
ATOM 727 C CA . THR A 1 97 ? -30.608 12.733 34.327 1.00 74.44 97 THR A CA 1
ATOM 728 C C . THR A 1 97 ? -30.142 13.350 33.013 1.00 74.44 97 THR A C 1
ATOM 730 O O . THR A 1 97 ? -29.101 12.956 32.482 1.00 74.44 97 THR A O 1
ATOM 733 N N . SER A 1 98 ? -30.899 14.323 32.501 1.00 81.69 98 SER A N 1
ATOM 734 C CA . SER A 1 98 ? -30.600 15.080 31.291 1.00 81.69 98 SER A CA 1
ATOM 735 C C . SER A 1 98 ? -31.079 16.518 31.459 1.00 81.69 98 SER A C 1
ATOM 737 O O . SER A 1 98 ? -32.195 16.753 31.922 1.00 81.69 98 SER A O 1
ATOM 739 N N . TRP A 1 99 ? -30.258 17.470 31.029 1.00 84.44 99 TRP A N 1
ATOM 740 C CA . TRP A 1 99 ? -30.507 18.902 31.143 1.00 84.44 99 TRP A CA 1
ATOM 741 C C . TRP A 1 99 ? -30.204 19.601 29.819 1.00 84.44 99 TRP A C 1
ATOM 743 O O . TRP A 1 99 ? -29.144 19.397 29.224 1.00 84.44 99 TRP A O 1
ATOM 753 N N . ASP A 1 100 ? -31.115 20.476 29.398 1.00 82.25 100 ASP A N 1
ATOM 754 C CA . ASP A 1 100 ? -30.888 21.393 28.285 1.00 82.25 100 ASP A CA 1
ATOM 755 C C . ASP A 1 100 ? -30.285 22.693 28.823 1.00 82.25 100 ASP A C 1
ATOM 757 O O . ASP A 1 100 ? -30.921 23.408 29.600 1.00 82.25 100 ASP A O 1
ATOM 761 N N . LEU A 1 101 ? -29.063 23.019 28.403 1.00 79.81 101 LEU A N 1
ATOM 762 C CA . LEU A 1 101 ? -28.413 24.289 28.718 1.00 79.81 101 LEU A CA 1
ATOM 763 C C . LEU A 1 101 ? -28.752 25.309 27.608 1.00 79.81 101 LEU A C 1
ATOM 765 O O . LEU A 1 101 ? -28.232 25.195 26.488 1.00 79.81 101 LEU A O 1
ATOM 769 N N . PRO A 1 102 ? -29.627 26.302 27.887 1.00 69.44 102 PRO A N 1
ATOM 770 C CA . PRO A 1 102 ? -30.290 27.099 26.858 1.00 69.44 102 PRO A CA 1
ATOM 771 C C . PRO A 1 102 ? -29.344 28.044 26.099 1.00 69.44 102 PRO A C 1
ATOM 773 O O . PRO A 1 102 ? -28.683 28.911 26.675 1.00 69.44 102 PRO A O 1
ATOM 776 N N . HIS A 1 103 ? -29.340 27.948 24.767 1.00 64.50 103 HIS A N 1
ATOM 777 C CA . HIS A 1 103 ? -28.277 28.478 23.899 1.00 64.50 103 HIS A CA 1
ATOM 778 C C . HIS A 1 103 ? -28.590 29.763 23.124 1.00 64.50 103 HIS A C 1
ATOM 780 O O . HIS A 1 103 ? -27.675 30.474 22.690 1.00 64.50 103 HIS A O 1
ATOM 786 N N . ARG A 1 104 ? -29.873 30.091 22.912 1.00 53.91 104 ARG A N 1
ATOM 787 C CA . ARG A 1 104 ? -30.270 31.146 21.949 1.00 53.91 104 ARG A CA 1
ATOM 788 C C . ARG A 1 104 ? -29.769 32.543 22.312 1.00 53.91 104 ARG A C 1
ATOM 790 O O . ARG A 1 104 ? -29.633 33.389 21.435 1.00 53.91 104 ARG A O 1
ATOM 797 N N . LYS A 1 105 ? -29.459 32.796 23.586 1.00 53.03 105 LYS A N 1
ATOM 798 C CA . LYS A 1 105 ? -28.946 34.095 24.057 1.00 53.03 105 LYS A CA 1
ATOM 799 C C . LYS A 1 105 ? -27.450 34.314 23.769 1.00 53.03 105 LYS A C 1
ATOM 801 O O . LYS A 1 105 ? -26.957 35.409 24.020 1.00 53.03 105 LYS A O 1
ATOM 806 N N . ARG A 1 106 ? -26.727 33.306 23.256 1.00 58.88 106 ARG A N 1
ATOM 807 C CA . ARG A 1 106 ? -25.260 33.335 23.057 1.00 58.88 106 ARG A CA 1
ATOM 808 C C . ARG A 1 106 ? -24.801 33.044 21.617 1.00 58.88 106 ARG A C 1
ATOM 810 O O . ARG A 1 106 ? -23.605 32.919 21.388 1.00 58.88 106 ARG A O 1
ATOM 817 N N . GLY A 1 107 ? -25.715 32.962 20.644 1.00 59.41 107 GLY A N 1
ATOM 818 C CA . GLY A 1 107 ? -25.366 32.819 19.218 1.00 59.41 107 GLY A CA 1
ATOM 819 C C . GLY A 1 107 ? -24.994 31.401 18.756 1.00 59.41 107 GLY A C 1
ATOM 820 O O . GLY A 1 107 ? -24.479 31.236 17.653 1.00 59.41 107 GLY A O 1
ATOM 821 N N . LEU A 1 108 ? -25.262 30.377 19.569 1.00 64.38 108 LEU A N 1
ATOM 822 C CA . LEU A 1 108 ? -25.109 28.970 19.184 1.00 64.38 108 LEU A CA 1
ATOM 823 C C . LEU A 1 108 ? -26.270 28.513 18.277 1.00 64.38 108 LEU A C 1
ATOM 825 O O . LEU A 1 108 ? -27.372 29.055 18.345 1.00 64.38 108 LEU A O 1
ATOM 829 N N . GLN A 1 109 ? -26.052 27.471 17.465 1.00 63.03 109 GLN A N 1
ATOM 830 C CA . GLN A 1 109 ? -27.098 26.913 16.589 1.00 63.03 109 GLN A CA 1
ATOM 831 C C . GLN A 1 109 ? -28.078 25.966 17.304 1.00 63.03 109 GLN A C 1
ATOM 833 O O . GLN A 1 109 ? -29.248 25.918 16.928 1.00 63.03 109 GLN A O 1
ATOM 838 N N . ARG A 1 110 ? -27.639 25.252 18.350 1.00 68.44 110 ARG A N 1
ATOM 839 C CA . ARG A 1 110 ? -28.450 24.296 19.134 1.00 68.44 110 ARG A CA 1
ATOM 840 C C . ARG A 1 110 ? -28.124 24.329 20.634 1.00 68.44 110 ARG A C 1
ATOM 842 O O . ARG A 1 110 ? -27.025 24.769 20.984 1.00 68.44 110 ARG A O 1
ATOM 849 N N . ASP A 1 111 ? -29.070 23.880 21.461 1.00 73.56 111 ASP A N 1
ATOM 850 C CA . ASP A 1 111 ? -28.889 23.711 22.908 1.00 73.56 111 ASP A CA 1
ATOM 851 C C . ASP A 1 111 ? -27.738 22.747 23.214 1.00 73.56 111 ASP A C 1
ATOM 853 O O . ASP A 1 111 ? -27.452 21.826 22.438 1.00 73.56 111 ASP A O 1
ATOM 857 N N . VAL A 1 112 ? -27.032 23.009 24.316 1.00 78.12 112 VAL A N 1
ATOM 858 C CA . VAL A 1 112 ? -26.020 22.087 24.836 1.00 78.12 112 VAL A CA 1
ATOM 859 C C . VAL A 1 112 ? -26.743 21.099 25.736 1.00 78.12 112 VAL A C 1
ATOM 861 O O . VAL A 1 112 ? -27.343 21.497 26.729 1.00 78.12 112 VAL A O 1
ATOM 864 N N . ILE A 1 113 ? -26.686 19.822 25.374 1.00 80.38 113 ILE A N 1
ATOM 865 C CA . ILE A 1 113 ? -27.309 18.745 26.143 1.00 80.38 113 ILE A CA 1
ATOM 866 C C . ILE A 1 113 ? -26.261 18.196 27.098 1.00 80.38 113 ILE A C 1
ATOM 868 O O . ILE A 1 113 ? -25.154 17.864 26.661 1.00 80.38 113 ILE A O 1
ATOM 872 N N . ALA A 1 114 ? -26.620 18.133 28.375 1.00 82.06 114 ALA A N 1
ATOM 873 C CA . ALA A 1 114 ? -25.846 17.520 29.437 1.00 82.06 114 ALA A CA 1
ATOM 874 C C . ALA A 1 114 ? -26.596 16.284 29.951 1.00 82.06 114 ALA A C 1
ATOM 876 O O . ALA A 1 114 ? -27.784 16.386 30.242 1.00 82.06 114 ALA A O 1
ATOM 877 N N . ASP A 1 115 ? -25.932 15.138 30.078 1.00 81.06 115 ASP A N 1
ATOM 878 C CA . ASP A 1 115 ? -26.537 13.899 30.574 1.00 81.06 115 ASP A CA 1
ATOM 879 C C . ASP A 1 115 ? -25.579 13.113 31.484 1.00 81.06 115 ASP A C 1
ATOM 881 O O . ASP A 1 115 ? -24.358 13.184 31.334 1.00 81.06 115 ASP A O 1
ATOM 885 N N . ILE A 1 116 ? -26.123 12.376 32.455 1.00 79.81 116 ILE A N 1
ATOM 886 C CA . ILE A 1 116 ? -25.337 11.513 33.366 1.00 79.81 116 ILE A CA 1
ATOM 887 C C . ILE A 1 116 ? -25.534 10.016 33.098 1.00 79.81 116 ILE A C 1
ATOM 889 O O . ILE A 1 116 ? -24.830 9.188 33.675 1.00 79.81 116 ILE A O 1
ATOM 893 N N . ASP A 1 117 ? -26.479 9.662 32.227 1.00 74.06 117 ASP A N 1
ATOM 894 C CA . ASP A 1 117 ? -26.796 8.271 31.893 1.00 74.06 117 ASP A CA 1
ATOM 895 C C . ASP A 1 117 ? -25.900 7.720 30.764 1.00 74.06 117 ASP A C 1
ATOM 897 O O . ASP A 1 117 ? -25.858 6.505 30.547 1.00 74.06 117 ASP A O 1
ATOM 901 N N . PHE A 1 118 ? -25.167 8.590 30.057 1.00 77.06 118 PHE A N 1
ATOM 902 C CA . PHE A 1 118 ? -24.341 8.269 28.890 1.00 77.06 118 PHE A CA 1
ATOM 903 C C . PHE A 1 118 ? -25.136 7.490 27.839 1.00 77.06 118 PHE A C 1
ATOM 905 O O . PHE A 1 118 ? -24.649 6.502 27.281 1.00 77.06 118 PHE A O 1
ATOM 912 N N . LEU A 1 119 ? -26.394 7.887 27.620 1.00 78.12 119 LEU A N 1
ATOM 913 C CA . LEU A 1 119 ? -27.257 7.237 26.641 1.00 78.12 119 LEU A CA 1
ATOM 914 C C . LEU A 1 119 ? -26.653 7.409 25.249 1.00 78.12 119 LEU A C 1
ATOM 916 O O . LEU A 1 119 ? -26.165 8.482 24.907 1.00 78.12 119 LEU A O 1
ATOM 920 N N . ASP A 1 120 ? -26.739 6.352 24.437 1.00 81.44 120 ASP A N 1
ATOM 921 C CA . ASP A 1 120 ? -26.211 6.319 23.076 1.00 81.44 120 ASP A CA 1
ATOM 922 C C . ASP A 1 120 ? -24.667 6.417 23.017 1.00 81.44 120 ASP A C 1
ATOM 924 O O . ASP A 1 120 ? -23.976 6.060 23.972 1.00 81.44 120 ASP A O 1
ATOM 928 N N . PHE A 1 121 ? -24.086 6.751 21.860 1.00 85.25 121 PHE A N 1
ATOM 929 C CA . PHE A 1 121 ? -22.640 6.826 21.686 1.00 85.25 121 PHE A CA 1
ATOM 930 C C . PHE A 1 121 ? -22.035 8.083 22.315 1.00 85.25 121 PHE A C 1
ATOM 932 O O . PHE A 1 121 ? -22.134 9.147 21.718 1.00 85.25 121 PHE A O 1
ATOM 939 N N . THR A 1 122 ? -21.276 7.944 23.401 1.00 81.94 122 THR A N 1
ATOM 940 C CA . THR A 1 122 ? -20.431 9.011 23.968 1.00 81.94 122 THR A CA 1
ATOM 941 C C . THR A 1 122 ? -18.973 8.798 23.576 1.00 81.94 122 THR A C 1
ATOM 943 O O . THR A 1 122 ? -18.386 7.749 23.843 1.00 81.94 122 THR A O 1
ATOM 946 N N . VAL A 1 123 ? -18.347 9.789 22.940 1.00 79.56 123 VAL A N 1
ATOM 947 C CA . VAL A 1 123 ? -16.947 9.680 22.498 1.00 79.56 123 VAL A CA 1
ATOM 948 C C . VAL A 1 123 ? -16.020 10.124 23.622 1.00 79.56 123 VAL A C 1
ATOM 950 O O . VAL A 1 123 ? -16.079 11.269 24.059 1.00 79.56 123 VAL A O 1
ATOM 953 N N . LEU A 1 124 ? -15.142 9.222 24.058 1.00 74.62 124 LEU A N 1
ATOM 954 C CA . LEU A 1 124 ? -14.272 9.436 25.216 1.00 74.62 124 LEU A CA 1
ATOM 955 C C . LEU A 1 124 ? -12.871 9.934 24.842 1.00 74.62 124 LEU A C 1
ATOM 957 O O . LEU A 1 124 ? -12.131 10.345 25.724 1.00 74.62 124 LEU A O 1
ATOM 961 N N . ASN A 1 125 ? -12.476 9.887 23.568 1.00 72.06 125 ASN A N 1
ATOM 962 C CA . ASN A 1 125 ? -11.256 10.538 23.083 1.00 72.06 125 ASN A CA 1
ATOM 963 C C . ASN A 1 125 ? -11.242 10.724 21.556 1.00 72.06 125 ASN A C 1
ATOM 965 O O . ASN A 1 125 ? -12.029 10.124 20.812 1.00 72.06 125 ASN A O 1
ATOM 969 N N . SER A 1 126 ? -10.330 11.572 21.079 1.00 59.78 126 SER A N 1
ATOM 970 C CA . SER A 1 126 ? -9.997 11.680 19.656 1.00 59.78 126 SER A CA 1
ATOM 971 C C . SER A 1 126 ? -8.857 10.728 19.263 1.00 59.78 126 SER A C 1
ATOM 973 O O . SER A 1 126 ? -8.033 10.347 20.085 1.00 59.78 126 SER A O 1
ATOM 975 N N . SER A 1 127 ? -8.788 10.346 17.982 1.00 51.38 127 SER A N 1
ATOM 976 C CA . SER A 1 127 ? -7.664 9.553 17.454 1.00 51.38 127 SER A CA 1
ATOM 977 C C . SER A 1 127 ? -6.508 10.410 16.920 1.00 51.38 127 SER A C 1
ATOM 979 O O . SER A 1 127 ? -5.641 9.886 16.223 1.00 51.38 127 SER A O 1
ATOM 981 N N . THR A 1 128 ? -6.542 11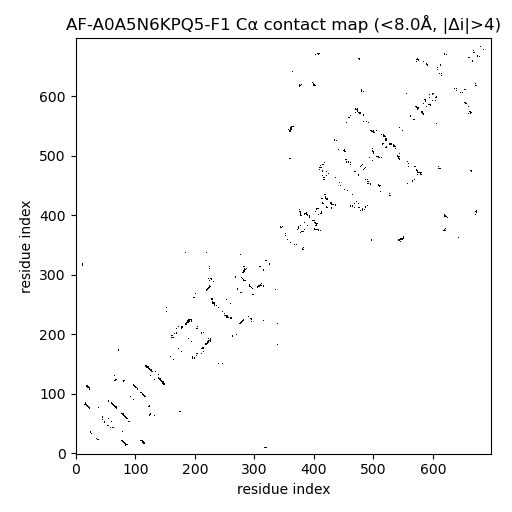.725 17.144 1.00 44.06 128 THR A N 1
ATOM 982 C CA . THR A 1 128 ? -5.522 12.681 16.693 1.00 44.06 128 THR A CA 1
ATOM 983 C C . THR A 1 128 ? -4.457 12.868 17.772 1.00 44.06 128 THR A C 1
ATOM 985 O O . THR A 1 128 ? -4.765 12.813 18.954 1.00 44.06 128 THR A O 1
ATOM 988 N N . MET A 1 129 ? -3.206 13.064 17.350 1.00 40.44 129 MET A N 1
ATOM 989 C CA . MET A 1 129 ? -1.972 13.007 18.159 1.00 40.44 129 MET A CA 1
ATOM 990 C C . MET A 1 129 ? -1.826 14.052 19.284 1.00 40.44 129 MET A C 1
ATOM 992 O O . MET A 1 129 ? -0.786 14.077 19.932 1.00 40.44 129 MET A O 1
ATOM 996 N N . ASP A 1 130 ? -2.848 14.859 19.571 1.00 38.56 130 ASP A N 1
ATOM 997 C CA . ASP A 1 130 ? -2.788 15.889 20.606 1.00 38.56 130 ASP A CA 1
ATOM 998 C C . ASP A 1 130 ? -3.732 15.561 21.776 1.00 38.56 130 ASP A C 1
ATOM 1000 O O . ASP A 1 130 ? -4.933 15.819 21.737 1.00 38.56 130 ASP A O 1
ATOM 1004 N N . GLY A 1 131 ? -3.158 15.019 22.854 1.00 39.78 131 GLY A N 1
ATOM 1005 C CA . GLY A 1 131 ? -3.576 15.359 24.222 1.00 39.78 131 GLY A CA 1
ATOM 1006 C C . GLY A 1 131 ? -4.588 14.474 24.959 1.00 39.78 131 GLY A C 1
ATOM 1007 O O . GLY A 1 131 ? -4.734 14.653 26.169 1.00 39.78 131 GLY A O 1
ATOM 1008 N N . ASP A 1 132 ? -5.246 13.500 24.329 1.00 42.59 132 ASP A N 1
ATOM 1009 C CA . ASP A 1 132 ? -6.114 12.569 25.066 1.00 42.59 132 ASP A CA 1
ATOM 1010 C C . ASP A 1 132 ? -5.316 11.333 25.503 1.00 42.59 132 ASP A C 1
ATOM 1012 O O . ASP A 1 132 ? -5.024 10.443 24.704 1.00 42.59 132 ASP A O 1
ATOM 1016 N N . GLN A 1 133 ? -4.933 11.315 26.784 1.00 43.06 133 GLN A N 1
ATOM 1017 C CA . GLN A 1 133 ? -4.089 10.312 27.439 1.00 43.06 133 GLN A CA 1
A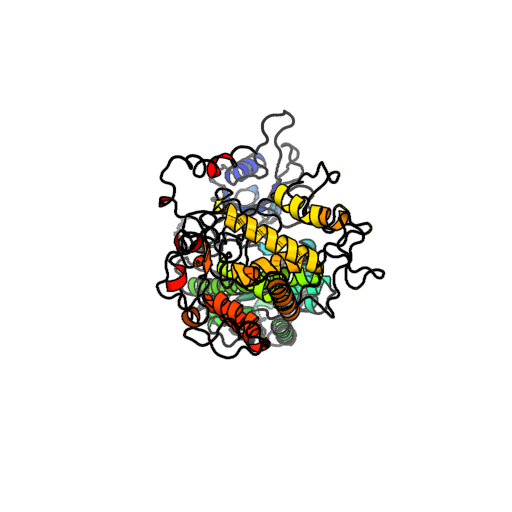TOM 1018 C C . GLN A 1 133 ? -4.714 8.904 27.454 1.00 43.06 133 GLN A C 1
ATOM 1020 O O . GLN A 1 133 ? -5.138 8.395 28.489 1.00 43.06 133 GLN A O 1
ATOM 1025 N N . LEU A 1 134 ? -4.709 8.224 26.312 1.00 45.09 134 LEU A N 1
ATOM 1026 C CA . LEU A 1 134 ? -4.399 6.802 26.338 1.00 45.09 134 LEU A CA 1
ATOM 1027 C C . LEU A 1 134 ? -2.885 6.656 26.554 1.00 45.09 134 LEU A C 1
ATOM 1029 O O . LEU A 1 134 ? -2.131 7.534 26.127 1.00 45.09 134 LEU A O 1
ATOM 1033 N N . PRO A 1 135 ? -2.411 5.573 27.196 1.00 49.84 135 PRO A N 1
ATOM 1034 C CA . PRO A 1 135 ? -0.985 5.262 27.214 1.00 49.84 135 PRO A CA 1
ATOM 1035 C C . PRO A 1 135 ? -0.405 5.373 25.796 1.00 49.84 135 PRO A C 1
ATOM 1037 O O . PRO A 1 135 ? -1.086 4.991 24.840 1.00 49.84 135 PRO A O 1
ATOM 1040 N N . ASN A 1 136 ? 0.845 5.835 25.659 1.00 50.84 136 ASN A N 1
ATOM 1041 C CA . ASN A 1 136 ? 1.548 6.005 24.371 1.00 50.84 136 ASN A CA 1
ATOM 1042 C C . ASN A 1 136 ? 1.487 4.765 23.447 1.00 50.84 136 ASN A C 1
ATOM 1044 O O . ASN A 1 136 ? 1.785 4.848 22.265 1.00 50.84 136 ASN A O 1
ATOM 1048 N N . ASN A 1 137 ? 1.085 3.604 23.959 1.00 51.72 137 ASN A N 1
ATOM 1049 C CA . ASN A 1 137 ? 0.996 2.360 23.207 1.00 51.72 137 ASN A CA 1
ATOM 1050 C C . ASN A 1 137 ? -0.316 2.199 22.401 1.00 51.72 137 ASN A C 1
ATOM 1052 O O . ASN A 1 137 ? -0.415 1.265 21.617 1.00 51.72 137 ASN A O 1
ATOM 1056 N N . PHE A 1 138 ? -1.315 3.085 22.541 1.00 61.34 138 PHE A N 1
ATOM 1057 C CA . PHE A 1 138 ? -2.618 2.978 21.844 1.00 61.34 138 PHE A CA 1
ATOM 1058 C C . PHE A 1 138 ? -2.882 4.106 20.828 1.00 61.34 138 PHE A C 1
ATOM 1060 O O . PHE A 1 138 ? -4.026 4.530 20.618 1.00 61.34 138 PHE A O 1
ATOM 1067 N N . HIS A 1 139 ? -1.833 4.619 20.180 1.00 61.72 139 HIS A N 1
ATOM 1068 C CA . HIS A 1 139 ? -1.976 5.649 19.151 1.00 61.72 139 HIS A CA 1
ATOM 1069 C C . HIS A 1 139 ? -2.932 5.212 18.030 1.00 61.72 139 HIS A C 1
ATOM 1071 O O . HIS A 1 139 ? -2.806 4.142 17.442 1.00 61.72 139 HIS A O 1
ATOM 1077 N N . GLY A 1 140 ? -3.901 6.073 17.711 1.00 66.19 140 GLY A N 1
ATOM 1078 C CA . GLY A 1 140 ? -4.915 5.800 16.697 1.00 66.19 140 GLY A CA 1
ATOM 1079 C C . GLY A 1 140 ? -6.168 5.092 17.221 1.00 66.19 140 GLY A C 1
ATOM 1080 O O . GLY A 1 140 ? -7.121 4.972 16.457 1.00 66.19 140 GLY A O 1
ATOM 1081 N N . LEU A 1 141 ? -6.262 4.681 18.485 1.00 73.69 141 LEU A N 1
ATOM 1082 C CA . LEU A 1 141 ? -7.519 4.169 19.043 1.00 73.69 141 LEU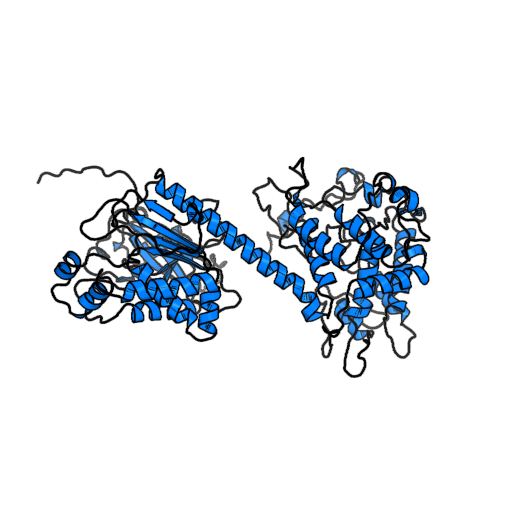 A CA 1
ATOM 1083 C C . LEU A 1 141 ? -8.541 5.309 19.244 1.00 73.69 141 LEU A C 1
ATOM 1085 O O . LEU A 1 141 ? -8.173 6.424 19.604 1.00 73.69 141 LEU A O 1
ATOM 1089 N N . ARG A 1 142 ? -9.833 5.034 19.018 1.00 80.44 142 ARG A N 1
ATOM 1090 C CA . ARG A 1 142 ? -10.944 5.931 19.388 1.00 80.44 142 ARG A CA 1
ATOM 1091 C C . ARG A 1 142 ? -11.903 5.182 20.310 1.00 80.44 142 ARG A C 1
ATOM 1093 O O . ARG A 1 142 ? -12.580 4.261 19.857 1.00 80.44 142 ARG A O 1
ATOM 1100 N N . ALA A 1 143 ? -11.951 5.578 21.573 1.00 81.31 143 ALA A N 1
ATOM 1101 C CA . ALA A 1 143 ? -12.814 5.028 22.603 1.00 81.31 143 ALA A CA 1
ATOM 1102 C C . ALA A 1 143 ? -14.204 5.673 22.540 1.00 81.31 143 ALA A C 1
ATOM 1104 O O . ALA A 1 143 ? -14.352 6.898 22.493 1.00 81.31 143 ALA A O 1
ATOM 1105 N N . ILE A 1 144 ? -15.231 4.827 22.516 1.00 85.06 144 ILE A N 1
ATOM 1106 C CA . ILE A 1 144 ? -16.635 5.228 22.449 1.00 85.06 144 ILE A CA 1
ATOM 1107 C C . ILE A 1 144 ? -17.394 4.371 23.464 1.00 85.06 144 ILE A C 1
ATOM 1109 O O . ILE A 1 144 ? -17.313 3.144 23.415 1.00 85.06 144 ILE A O 1
ATOM 1113 N N . CYS A 1 145 ? -18.116 5.011 24.375 1.00 86.06 145 CYS A N 1
ATOM 1114 C CA . CYS A 1 145 ? -19.102 4.357 25.226 1.00 86.06 145 CYS A CA 1
ATOM 1115 C C . CYS A 1 145 ? -20.427 4.264 24.467 1.00 86.06 145 CYS A C 1
ATOM 1117 O O . CYS A 1 145 ? -20.758 5.182 23.729 1.00 86.06 145 CYS A O 1
ATOM 1119 N N . TYR A 1 146 ? -21.178 3.179 24.636 1.00 88.12 146 TYR A N 1
ATOM 1120 C CA . TYR A 1 146 ? -22.549 3.072 24.137 1.00 88.12 146 TYR A CA 1
ATOM 1121 C C . TYR A 1 146 ? -23.478 2.771 25.306 1.00 88.12 146 TYR A C 1
ATOM 1123 O O . TYR A 1 146 ? -23.402 1.671 25.856 1.00 88.12 146 TYR A O 1
ATOM 1131 N N . GLY A 1 147 ? -24.321 3.716 25.713 1.00 83.69 147 GLY A N 1
ATOM 1132 C CA . GLY A 1 147 ? -25.360 3.491 26.718 1.00 83.69 147 GLY A CA 1
ATOM 1133 C C . GLY A 1 147 ? -26.724 3.192 26.109 1.00 83.69 147 GLY A C 1
ATOM 1134 O O . GLY A 1 147 ? -27.043 3.585 24.989 1.00 83.69 147 GLY A O 1
ATOM 1135 N N . PHE A 1 148 ? -27.544 2.486 26.873 1.00 80.50 148 PHE A N 1
ATOM 1136 C CA . PHE A 1 148 ? -28.956 2.258 26.598 1.00 80.50 148 PHE A CA 1
ATOM 1137 C C . PHE A 1 148 ? -29.686 2.199 27.939 1.00 80.50 148 PHE A C 1
ATOM 1139 O O . PHE A 1 148 ? -29.070 1.860 28.953 1.00 80.50 148 PHE A O 1
ATOM 1146 N N . ASP A 1 149 ? -30.965 2.562 27.947 1.00 71.56 149 ASP A N 1
ATOM 1147 C CA . ASP A 1 149 ? -31.739 2.620 29.182 1.00 71.56 149 ASP A CA 1
ATOM 1148 C C . ASP A 1 149 ? -32.013 1.205 29.714 1.00 71.56 149 ASP A C 1
ATOM 1150 O O . ASP A 1 149 ? -32.503 0.331 28.998 1.00 71.56 149 ASP A O 1
ATOM 1154 N N . THR A 1 150 ? -31.645 0.978 30.974 1.00 62.94 150 THR A N 1
ATOM 1155 C CA . THR A 1 150 ? -31.870 -0.275 31.706 1.00 62.94 150 THR A CA 1
ATOM 1156 C C . THR A 1 150 ? -32.418 -0.025 33.113 1.00 62.94 150 THR A C 1
ATOM 1158 O O . THR A 1 150 ? -32.240 -0.879 33.987 1.00 62.94 150 THR A O 1
ATOM 1161 N N . LYS A 1 151 ? -32.980 1.160 33.399 1.00 58.38 151 LYS A N 1
ATOM 1162 C CA . LYS A 1 151 ? -33.404 1.520 34.762 1.00 58.38 151 LYS A CA 1
ATOM 1163 C C . LYS A 1 151 ? -34.482 0.560 35.273 1.00 58.38 151 LYS A C 1
ATOM 1165 O O . LYS A 1 151 ? -35.442 0.241 34.578 1.00 58.38 151 LYS A O 1
ATOM 1170 N N . VAL A 1 152 ? -34.286 0.097 36.512 1.00 47.88 152 VAL A N 1
ATOM 1171 C CA . VAL A 1 152 ? -35.157 -0.896 37.163 1.00 47.88 152 VAL A CA 1
ATOM 1172 C C . VAL A 1 152 ? -36.434 -0.244 37.720 1.00 47.88 152 VAL A C 1
ATOM 1174 O O . VAL A 1 152 ? -37.498 -0.846 37.681 1.00 47.88 152 VAL A O 1
ATOM 1177 N N . ASN A 1 153 ? -36.382 1.036 38.107 1.00 43.09 153 ASN A N 1
ATOM 1178 C CA . ASN A 1 153 ? -37.508 1.730 38.736 1.00 43.09 153 ASN A CA 1
ATOM 1179 C C . ASN A 1 153 ? -38.024 2.893 37.870 1.00 43.09 153 ASN A C 1
ATOM 1181 O O . ASN A 1 153 ? -37.242 3.752 37.469 1.00 43.09 153 ASN A O 1
ATOM 1185 N N . GLY A 1 154 ? -39.346 2.955 37.660 1.00 43.81 154 GLY A N 1
ATOM 1186 C CA . GLY A 1 154 ? -40.054 4.215 37.391 1.00 43.81 154 GLY A CA 1
ATOM 1187 C C . GLY A 1 154 ? -40.443 4.589 35.953 1.00 43.81 154 GLY A C 1
ATOM 1188 O O . GLY A 1 154 ? -40.943 5.697 35.788 1.00 43.81 154 GLY A O 1
ATOM 1189 N N . HIS A 1 155 ? -40.294 3.736 34.927 1.00 44.53 155 HIS A N 1
ATOM 1190 C CA . HIS A 1 155 ? -40.736 4.084 33.559 1.00 44.53 155 HIS A CA 1
ATOM 1191 C C . HIS A 1 155 ? -41.441 2.955 32.779 1.00 44.53 155 HIS A C 1
ATOM 1193 O O . HIS A 1 155 ? -41.114 1.778 32.918 1.00 44.53 155 HIS A O 1
ATOM 1199 N N . ASP A 1 156 ? -42.370 3.363 31.900 1.00 49.78 156 ASP A N 1
ATOM 1200 C CA . ASP A 1 156 ? -43.254 2.567 31.023 1.00 49.78 156 ASP A CA 1
ATOM 1201 C C . ASP A 1 156 ? -42.551 1.923 29.795 1.00 49.78 156 ASP A C 1
ATOM 1203 O O . ASP A 1 156 ? -43.147 1.807 28.721 1.00 49.78 156 ASP A O 1
ATOM 1207 N N . SER A 1 157 ? -41.266 1.556 29.882 1.00 54.62 157 SER A N 1
ATOM 1208 C CA . SER A 1 157 ? -40.522 1.003 28.732 1.00 54.62 157 SER A CA 1
ATOM 1209 C C . SER A 1 157 ? -40.567 -0.529 28.691 1.00 54.62 157 SER A C 1
ATOM 1211 O O . SER A 1 157 ? -40.264 -1.197 29.678 1.00 54.62 157 SER A O 1
ATOM 1213 N N . PHE A 1 158 ? -40.923 -1.085 27.526 1.00 62.25 158 PHE A N 1
ATOM 1214 C CA . PHE A 1 158 ? -41.182 -2.517 27.311 1.00 62.25 158 PHE A CA 1
ATOM 1215 C C . PHE A 1 158 ? -40.045 -3.275 26.589 1.00 62.25 158 PHE A C 1
ATOM 1217 O O . PHE A 1 158 ? -40.272 -4.367 26.073 1.00 62.25 158 PHE A O 1
ATOM 1224 N N . GLN A 1 159 ? -38.848 -2.690 26.486 1.00 69.31 159 GLN A N 1
ATOM 1225 C CA . GLN A 1 159 ? -37.779 -3.201 25.617 1.00 69.31 159 GLN A CA 1
ATOM 1226 C C . GLN A 1 159 ? -37.179 -4.518 26.122 1.00 69.31 159 GLN A C 1
ATOM 1228 O O . GLN A 1 159 ? -36.800 -4.605 27.286 1.00 69.31 159 GLN A O 1
ATOM 1233 N N . ASP A 1 160 ? -37.018 -5.508 25.241 1.00 77.12 160 ASP A N 1
ATOM 1234 C CA . ASP A 1 160 ? -36.324 -6.767 25.538 1.00 77.12 160 ASP A CA 1
ATOM 1235 C C . ASP A 1 160 ? -34.864 -6.786 25.017 1.00 77.12 160 ASP A C 1
ATOM 1237 O O . ASP A 1 160 ? -34.348 -5.821 24.447 1.00 77.12 160 ASP A O 1
ATOM 1241 N N . VAL A 1 161 ? -34.155 -7.910 25.193 1.00 84.12 161 VAL A N 1
ATOM 1242 C CA . VAL A 1 161 ? -32.778 -8.071 24.682 1.00 84.12 161 VAL A CA 1
ATOM 1243 C C . VAL A 1 161 ? -32.701 -7.933 23.152 1.00 84.12 161 VAL A C 1
ATOM 1245 O O . VAL A 1 161 ? -31.688 -7.456 22.634 1.00 84.12 161 VAL A O 1
ATOM 1248 N N . ASN A 1 162 ? -33.739 -8.343 22.416 1.00 87.50 162 ASN A N 1
ATOM 1249 C CA . ASN A 1 162 ? -33.795 -8.198 20.962 1.00 87.50 162 ASN A CA 1
ATOM 1250 C C . ASN A 1 162 ? -33.919 -6.731 20.560 1.00 87.50 162 ASN A C 1
ATOM 1252 O O . ASN A 1 162 ? -33.211 -6.310 19.647 1.00 87.50 162 ASN A O 1
ATOM 1256 N N . ASP A 1 163 ? -34.762 -5.962 21.244 1.00 86.31 163 ASP A N 1
ATOM 1257 C CA . ASP A 1 163 ? -34.957 -4.535 20.991 1.00 86.31 163 ASP A CA 1
ATOM 1258 C C . ASP A 1 163 ? -33.667 -3.755 21.245 1.00 86.31 163 ASP A C 1
ATOM 1260 O O . ASP A 1 163 ? -33.239 -2.958 20.406 1.00 86.31 163 ASP A O 1
ATOM 1264 N N . LEU A 1 164 ? -32.991 -4.041 22.362 1.00 87.81 164 LEU A N 1
ATOM 1265 C CA . LEU A 1 164 ? -31.702 -3.435 22.705 1.00 87.81 164 LEU A CA 1
ATOM 1266 C C . LEU A 1 164 ? -30.617 -3.790 21.675 1.00 87.81 164 LEU A C 1
ATOM 1268 O O . LEU A 1 164 ? -29.839 -2.932 21.252 1.00 87.81 164 LEU A O 1
ATOM 1272 N N . ALA A 1 165 ? -30.581 -5.044 21.223 1.00 92.56 165 ALA A N 1
ATOM 1273 C CA . ALA A 1 165 ? -29.645 -5.489 20.197 1.00 92.56 165 ALA A CA 1
ATOM 1274 C C . ALA A 1 165 ? -29.932 -4.841 18.834 1.00 92.56 165 ALA A C 1
ATOM 1276 O O . ALA A 1 165 ? -29.008 -4.386 18.157 1.00 92.56 165 ALA A O 1
ATOM 1277 N N . ALA A 1 166 ? -31.202 -4.761 18.434 1.00 92.88 166 ALA A N 1
ATOM 1278 C CA . ALA A 1 166 ? -31.625 -4.119 17.196 1.00 92.88 166 ALA A CA 1
ATOM 1279 C C . ALA A 1 166 ? -31.320 -2.614 17.209 1.00 92.88 166 ALA A C 1
ATOM 1281 O O . ALA A 1 166 ? -30.878 -2.069 16.193 1.00 92.88 166 ALA A O 1
ATOM 1282 N N . ALA A 1 167 ? -31.485 -1.956 18.361 1.00 91.75 167 ALA A N 1
ATOM 1283 C CA . ALA A 1 167 ? -31.090 -0.569 18.555 1.00 91.75 167 ALA A CA 1
ATOM 1284 C C . ALA A 1 167 ? -29.581 -0.392 18.331 1.00 91.75 167 ALA A C 1
ATOM 1286 O O . ALA A 1 167 ? -29.192 0.438 17.509 1.00 91.75 167 ALA A O 1
ATOM 1287 N N . LEU A 1 168 ? -28.733 -1.219 18.956 1.00 93.62 168 LEU A N 1
ATOM 1288 C CA . LEU A 1 168 ? -27.281 -1.180 18.740 1.00 93.62 168 LEU A CA 1
ATOM 1289 C C . LEU A 1 168 ? -26.912 -1.385 17.261 1.00 93.62 168 LEU A C 1
ATOM 1291 O O . LEU A 1 168 ? -26.126 -0.612 16.711 1.00 93.62 168 LEU A O 1
ATOM 1295 N N . VAL A 1 169 ? -27.499 -2.382 16.588 1.00 95.19 169 VAL A N 1
ATOM 1296 C CA . VAL A 1 169 ? -27.267 -2.636 15.152 1.00 95.19 169 VAL A CA 1
ATOM 1297 C C . VAL A 1 169 ? -27.625 -1.415 14.311 1.00 95.19 169 VAL A C 1
ATOM 1299 O O . VAL A 1 169 ? -26.831 -0.987 13.470 1.00 95.19 169 VAL A O 1
ATOM 1302 N N . ARG A 1 170 ? -28.793 -0.816 14.559 1.00 92.31 170 ARG A N 1
ATOM 1303 C CA . ARG A 1 170 ? -29.230 0.390 13.855 1.00 92.31 170 ARG A CA 1
ATOM 1304 C C . ARG A 1 170 ? -28.242 1.533 14.061 1.00 92.31 170 ARG A C 1
ATOM 1306 O O . ARG A 1 170 ? -27.794 2.122 13.084 1.00 92.31 170 ARG A O 1
ATOM 1313 N N . ARG A 1 171 ? -27.809 1.768 15.302 1.00 90.44 171 ARG A N 1
ATOM 1314 C CA . ARG A 1 171 ? -26.842 2.827 15.613 1.00 90.44 171 ARG A CA 1
ATOM 1315 C C . ARG A 1 171 ? -25.490 2.610 14.948 1.00 90.44 171 ARG A C 1
ATOM 1317 O O . ARG A 1 171 ? -24.913 3.574 14.449 1.00 90.44 171 ARG A O 1
ATOM 1324 N N . LEU A 1 172 ? -24.997 1.373 14.871 1.00 92.44 172 LEU A N 1
ATOM 1325 C CA . LEU A 1 172 ? -23.769 1.053 14.135 1.00 92.44 172 LEU A CA 1
ATOM 1326 C C . LEU A 1 172 ? -23.895 1.389 12.640 1.00 92.44 172 LEU A C 1
ATOM 1328 O O . LEU A 1 172 ? -22.956 1.939 12.058 1.00 92.44 172 LEU A O 1
ATOM 1332 N N . ARG A 1 173 ? -25.051 1.117 12.020 1.00 89.38 173 ARG A N 1
ATOM 1333 C CA . ARG A 1 173 ? -25.317 1.526 10.631 1.00 89.38 173 ARG A CA 1
ATOM 1334 C C . ARG A 1 173 ? -25.343 3.046 10.491 1.00 89.38 173 ARG A C 1
ATOM 1336 O O . ARG A 1 173 ? -24.684 3.573 9.597 1.00 89.38 173 ARG A O 1
ATOM 1343 N N . ASP A 1 174 ? -26.048 3.734 11.387 1.00 86.81 174 ASP A N 1
ATOM 1344 C CA . ASP A 1 174 ? -26.251 5.185 11.326 1.00 86.81 174 ASP A CA 1
ATOM 1345 C C . ASP A 1 174 ? -24.930 5.958 11.422 1.00 86.81 174 ASP A C 1
ATOM 1347 O O . ASP A 1 174 ? -24.776 6.982 10.761 1.00 86.81 174 ASP A O 1
ATOM 1351 N N . VAL A 1 175 ? -23.948 5.443 12.173 1.00 85.06 175 VAL A N 1
ATOM 1352 C CA . VAL A 1 175 ? -22.592 6.023 12.262 1.00 85.06 175 VAL A CA 1
ATOM 1353 C C . VAL A 1 175 ? -21.633 5.515 11.174 1.00 85.06 175 VAL A C 1
ATOM 1355 O O . VAL A 1 175 ? -20.412 5.635 11.297 1.00 85.06 175 VAL A O 1
ATOM 1358 N N . GLY A 1 176 ? -22.169 4.933 10.098 1.00 84.38 176 GLY A N 1
ATOM 1359 C CA . GLY A 1 176 ? -21.427 4.603 8.883 1.00 84.38 176 GLY A CA 1
ATOM 1360 C C . GLY A 1 176 ? -20.556 3.350 8.970 1.00 84.38 176 GLY A C 1
ATOM 1361 O O . GLY A 1 176 ? -19.624 3.209 8.177 1.00 84.38 176 GLY A O 1
ATOM 1362 N N . ARG A 1 177 ? -20.825 2.411 9.891 1.00 89.00 177 ARG A N 1
ATOM 1363 C CA . ARG A 1 177 ? -19.996 1.192 10.035 1.00 89.00 177 ARG A CA 1
ATOM 1364 C C . ARG A 1 177 ? -20.137 0.186 8.898 1.00 89.00 177 ARG A C 1
ATOM 1366 O O . ARG A 1 177 ? -19.337 -0.734 8.821 1.00 89.00 177 ARG A O 1
ATOM 1373 N N . ALA A 1 178 ? -21.094 0.388 7.997 1.00 87.62 178 ALA A N 1
ATOM 1374 C CA . ALA A 1 178 ? -21.191 -0.367 6.750 1.00 87.62 178 ALA A CA 1
ATOM 1375 C C . ALA A 1 178 ? -20.267 0.172 5.635 1.00 87.62 178 ALA A C 1
ATOM 1377 O O . ALA A 1 178 ? -20.170 -0.447 4.579 1.00 87.62 178 ALA A O 1
ATOM 1378 N N . SER A 1 179 ? -19.616 1.328 5.833 1.00 84.12 179 SER A N 1
ATOM 1379 C CA . SER A 1 179 ? -18.721 1.925 4.835 1.00 84.12 179 SER A CA 1
ATOM 1380 C C . SER A 1 179 ? -17.480 1.061 4.594 1.00 84.12 179 SER A C 1
ATOM 1382 O O . SER A 1 179 ? -16.907 0.513 5.533 1.00 84.12 179 SER A O 1
ATOM 1384 N N . SER A 1 180 ? -16.980 1.037 3.357 1.00 72.19 180 SER A N 1
ATOM 1385 C CA . SER A 1 180 ? -15.689 0.418 3.017 1.00 72.19 180 SER A CA 1
ATOM 1386 C C . SER A 1 180 ? -14.493 1.087 3.709 1.00 72.19 180 SER A C 1
ATOM 1388 O O . SER A 1 180 ? -13.441 0.470 3.850 1.00 72.19 180 SER A O 1
ATOM 1390 N N . SER A 1 181 ? -14.654 2.330 4.173 1.00 73.94 181 SER A N 1
ATOM 1391 C CA . SER A 1 181 ? -13.664 3.070 4.967 1.00 73.94 181 SER A CA 1
ATOM 1392 C C . SER A 1 181 ? -13.851 2.924 6.484 1.00 73.94 181 SER A C 1
ATOM 1394 O O . SER A 1 181 ? -13.147 3.581 7.257 1.00 73.94 181 SER A O 1
ATOM 1396 N N . ALA A 1 182 ? -14.810 2.106 6.938 1.00 81.69 182 ALA A N 1
ATOM 1397 C CA . ALA A 1 182 ? -15.091 1.938 8.356 1.00 81.69 182 ALA A CA 1
ATOM 1398 C C . ALA A 1 182 ? -13.883 1.347 9.095 1.00 81.69 182 ALA A C 1
ATOM 1400 O O . ALA A 1 182 ? -13.279 0.355 8.688 1.00 81.69 182 ALA A O 1
ATOM 1401 N N . ARG A 1 183 ? -13.541 1.965 10.228 1.00 82.06 183 ARG A N 1
ATOM 1402 C CA . ARG A 1 183 ? -12.440 1.498 11.074 1.00 82.06 183 ARG A CA 1
ATOM 1403 C C . ARG A 1 183 ? -12.844 0.208 11.800 1.00 82.06 183 ARG A C 1
ATOM 1405 O O . ARG A 1 183 ? -14.011 0.119 12.202 1.00 82.06 183 ARG A O 1
ATOM 1412 N N . PRO A 1 184 ? -11.898 -0.722 12.028 1.00 88.31 184 PRO A N 1
ATOM 1413 C CA . PRO A 1 184 ? -12.130 -1.910 12.842 1.00 88.31 184 PRO A CA 1
ATOM 1414 C C . PRO A 1 184 ? -12.760 -1.587 14.201 1.00 88.31 184 PRO A C 1
ATOM 1416 O O . PRO A 1 184 ? -12.460 -0.551 14.799 1.00 88.31 184 PRO A O 1
ATOM 1419 N N . LEU A 1 185 ? -13.615 -2.488 14.681 1.00 91.06 185 LEU A N 1
ATOM 1420 C CA . LEU A 1 185 ? -14.288 -2.409 15.971 1.00 91.06 185 LEU A CA 1
ATOM 1421 C C . LEU A 1 185 ? -13.725 -3.450 16.938 1.00 91.06 185 LEU A C 1
ATOM 1423 O O . LEU A 1 185 ? -13.586 -4.631 16.606 1.00 91.06 185 LEU A O 1
ATOM 1427 N N . LEU A 1 186 ? -13.463 -2.978 18.153 1.00 90.12 186 LEU A N 1
ATOM 1428 C CA . LEU A 1 186 ? -13.173 -3.781 19.329 1.00 90.12 186 LEU A CA 1
ATOM 1429 C C . LEU A 1 186 ? -14.228 -3.437 20.378 1.00 90.12 186 LEU A C 1
ATOM 1431 O O . LEU A 1 186 ? -14.391 -2.267 20.726 1.00 90.12 186 LEU A O 1
ATOM 1435 N N . PHE A 1 187 ? -14.967 -4.438 20.849 1.00 92.62 187 PHE A N 1
ATOM 1436 C CA . PHE A 1 187 ? -15.990 -4.243 21.876 1.00 92.62 187 PHE A CA 1
ATOM 1437 C C . PHE A 1 187 ? -15.462 -4.612 23.257 1.00 92.62 187 PHE A C 1
ATOM 1439 O O . PHE A 1 187 ? -14.836 -5.652 23.426 1.00 92.62 187 PHE A O 1
ATOM 1446 N N . LEU A 1 188 ? -15.783 -3.789 24.255 1.00 89.88 188 LEU A N 1
ATOM 1447 C CA . LEU A 1 188 ? -15.673 -4.138 25.666 1.00 89.88 188 LEU A CA 1
ATOM 1448 C C . LEU A 1 188 ? -17.095 -4.195 26.218 1.00 89.88 188 LEU A C 1
ATOM 1450 O O . LEU A 1 188 ? -17.810 -3.193 26.191 1.00 89.88 188 LEU A O 1
ATOM 1454 N N . ALA A 1 189 ? -17.524 -5.363 26.681 1.00 90.62 189 ALA A N 1
ATOM 1455 C CA . ALA A 1 189 ? -18.892 -5.575 27.126 1.00 90.62 189 ALA A CA 1
ATOM 1456 C C . ALA A 1 189 ? -18.922 -6.259 28.494 1.00 90.62 189 ALA A C 1
ATOM 1458 O O . ALA A 1 189 ? -18.369 -7.340 28.682 1.00 90.62 189 ALA A O 1
ATOM 1459 N N . HIS A 1 190 ? -19.593 -5.619 29.449 1.00 86.88 190 HIS A N 1
ATOM 1460 C CA . HIS A 1 190 ? -19.720 -6.096 30.823 1.00 86.88 190 HIS A CA 1
ATOM 1461 C C . HIS A 1 190 ? -21.153 -6.554 31.118 1.00 86.88 190 HIS A C 1
ATOM 1463 O O . HIS A 1 190 ? -22.108 -5.837 30.799 1.00 86.88 190 HIS A O 1
ATOM 1469 N N . SER A 1 191 ? -21.304 -7.710 31.771 1.00 84.94 191 SER A N 1
ATOM 1470 C CA . SER A 1 191 ? -22.589 -8.224 32.266 1.00 84.94 191 SER A CA 1
ATOM 1471 C C . SER A 1 191 ? -23.669 -8.281 31.160 1.00 84.94 191 SER A C 1
ATOM 1473 O O . SER A 1 191 ? -23.395 -8.778 30.064 1.00 84.94 191 SER A O 1
ATOM 1475 N N . LEU A 1 192 ? -24.880 -7.751 31.393 1.00 85.19 192 LEU A N 1
ATOM 1476 C CA . LEU A 1 192 ? -25.998 -7.714 30.427 1.00 85.19 192 LEU A CA 1
ATOM 1477 C C . LEU A 1 192 ? -25.611 -7.145 29.049 1.00 85.19 192 LEU A C 1
ATOM 1479 O O . LEU A 1 192 ? -26.113 -7.609 28.025 1.00 85.19 192 LEU A O 1
ATOM 1483 N N . ARG A 1 193 ? -24.674 -6.189 28.987 1.00 86.94 193 ARG A N 1
ATOM 1484 C CA . ARG A 1 193 ? -24.216 -5.597 27.716 1.00 86.94 193 ARG A CA 1
ATOM 1485 C C . ARG A 1 193 ? -23.561 -6.637 26.806 1.00 86.94 193 ARG A C 1
ATOM 1487 O O . ARG A 1 193 ? -23.654 -6.522 25.589 1.00 86.94 193 ARG A O 1
ATOM 1494 N N . GLY A 1 194 ? -22.940 -7.669 27.382 1.00 89.94 194 GLY A N 1
ATOM 1495 C CA . GLY A 1 194 ? -22.399 -8.797 26.627 1.00 89.94 194 G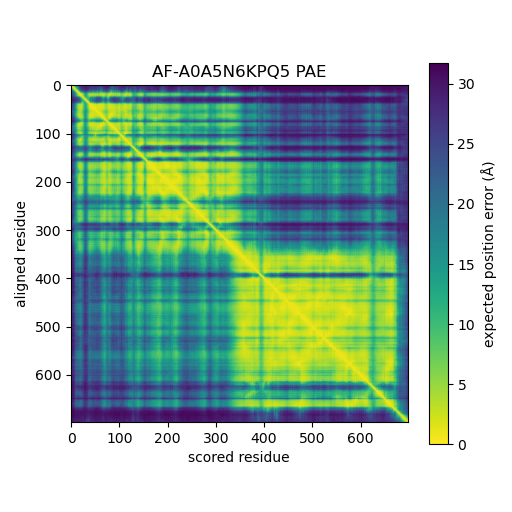LY A CA 1
ATOM 1496 C C . GLY A 1 194 ? -23.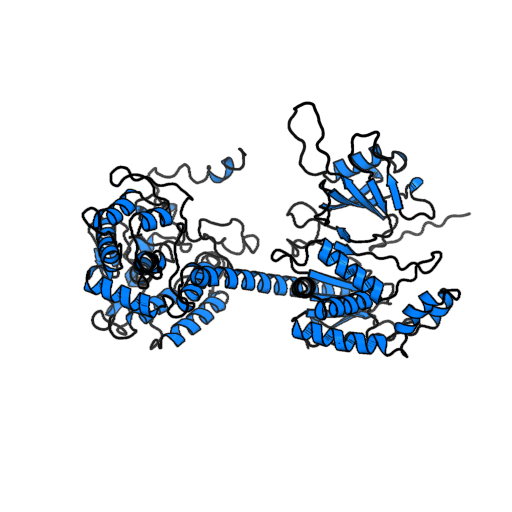490 -9.637 25.970 1.00 89.94 194 GLY A C 1
ATOM 1497 O O . GLY A 1 194 ? -23.355 -10.000 24.808 1.00 89.94 194 GLY A O 1
ATOM 1498 N N . ILE A 1 195 ? -24.604 -9.872 26.667 1.00 89.81 195 ILE A N 1
ATOM 1499 C CA . ILE A 1 195 ? -25.764 -10.599 26.129 1.00 89.81 195 ILE A CA 1
ATOM 1500 C C . ILE A 1 195 ? -26.408 -9.813 24.975 1.00 89.81 195 ILE A C 1
ATOM 1502 O O . ILE A 1 195 ? -26.669 -10.377 23.912 1.00 89.81 195 ILE A O 1
ATOM 1506 N N . VAL A 1 196 ? -26.583 -8.497 25.142 1.00 92.25 196 VAL A N 1
ATOM 1507 C CA . VAL A 1 196 ? -27.075 -7.605 24.075 1.00 92.25 196 VAL A CA 1
ATOM 1508 C C . VAL A 1 196 ? -26.139 -7.627 22.863 1.00 92.25 196 VAL A C 1
ATOM 1510 O O . VAL A 1 196 ? -26.604 -7.771 21.732 1.00 92.25 196 VAL A O 1
ATOM 1513 N N . LEU A 1 197 ? -24.820 -7.550 23.079 1.00 95.12 197 LEU A N 1
ATOM 1514 C CA . LEU A 1 197 ? -23.833 -7.607 22.000 1.00 95.12 197 LEU A CA 1
ATOM 1515 C C . LEU A 1 197 ? -23.876 -8.946 21.253 1.00 95.12 197 LEU A C 1
ATOM 1517 O O . LEU A 1 197 ? -23.902 -8.946 20.025 1.00 95.12 197 LEU A O 1
ATOM 1521 N N . LYS A 1 198 ? -23.943 -10.079 21.961 1.00 94.69 198 LYS A N 1
ATOM 1522 C CA . LYS A 1 198 ? -24.064 -11.406 21.335 1.00 94.69 198 LYS A CA 1
ATOM 1523 C C . LYS A 1 198 ? -25.301 -11.490 20.453 1.00 94.69 198 LYS A C 1
ATOM 1525 O O . LYS A 1 198 ? -25.224 -11.926 19.305 1.00 94.69 198 LYS A O 1
ATOM 1530 N N . ARG A 1 199 ? -26.439 -10.985 20.939 1.00 95.00 199 ARG A N 1
ATOM 1531 C CA . ARG A 1 199 ? -27.663 -10.936 20.137 1.00 95.00 199 ARG A CA 1
ATOM 1532 C C . ARG A 1 199 ? -27.513 -10.018 18.923 1.00 95.00 199 ARG A C 1
ATOM 1534 O O . ARG A 1 199 ? -27.946 -10.394 17.835 1.00 95.00 199 ARG A O 1
ATOM 1541 N N . ALA A 1 200 ? -26.850 -8.873 19.071 1.00 96.88 200 ALA A N 1
ATOM 1542 C CA . ALA A 1 200 ? -26.572 -7.955 17.968 1.00 96.88 200 ALA A CA 1
ATOM 1543 C C . ALA A 1 200 ? -25.687 -8.596 16.886 1.00 96.88 200 ALA A C 1
ATOM 1545 O O . ALA A 1 200 ? -25.963 -8.423 15.702 1.00 96.88 200 ALA A O 1
ATOM 1546 N N . LEU A 1 201 ? -24.678 -9.391 17.256 1.00 97.19 201 LEU A N 1
ATOM 1547 C CA . LEU A 1 201 ? -23.832 -10.113 16.295 1.00 97.19 201 LEU A CA 1
ATOM 1548 C C . LEU A 1 201 ? -24.632 -11.121 15.466 1.00 97.19 201 LEU A C 1
ATOM 1550 O O . LEU A 1 201 ? -24.423 -11.210 14.256 1.00 97.19 201 LEU A O 1
ATOM 1554 N N . LEU A 1 202 ? -25.588 -11.826 16.080 1.00 96.88 202 LEU A N 1
ATOM 1555 C CA . LEU A 1 202 ? -26.489 -12.727 15.355 1.00 96.88 202 LEU A CA 1
ATOM 1556 C C . LEU A 1 202 ? -27.416 -11.976 14.398 1.00 96.88 202 LEU A C 1
ATOM 1558 O O . LEU A 1 202 ? -27.594 -12.408 13.259 1.00 96.88 202 LEU A O 1
ATOM 1562 N N . LEU A 1 203 ? -27.974 -10.840 14.833 1.00 97.06 203 LEU A N 1
ATOM 1563 C CA . LEU A 1 203 ? -28.773 -9.973 13.960 1.00 97.06 203 LEU A CA 1
ATOM 1564 C C . LEU A 1 203 ? -27.945 -9.476 12.772 1.00 97.06 203 LEU A C 1
ATOM 1566 O O . LEU A 1 203 ? -28.440 -9.457 11.647 1.00 97.06 203 LEU A O 1
ATOM 1570 N N . LEU A 1 204 ? -26.675 -9.127 12.998 1.00 97.19 204 LEU A N 1
ATOM 1571 C CA . LEU A 1 204 ? -25.790 -8.702 11.922 1.00 97.19 204 LEU A CA 1
ATOM 1572 C C . LEU A 1 204 ? -25.449 -9.848 10.955 1.00 97.19 204 LEU A C 1
ATOM 1574 O O . LEU A 1 204 ? -25.398 -9.655 9.740 1.00 97.19 204 LEU A O 1
ATOM 1578 N N . ALA A 1 205 ? -25.208 -11.050 11.481 1.00 96.25 205 ALA A N 1
ATOM 1579 C CA . ALA A 1 205 ? -24.867 -12.223 10.681 1.00 96.25 205 ALA A CA 1
ATOM 1580 C C . ALA A 1 205 ? -26.034 -12.674 9.788 1.00 96.25 205 ALA A C 1
ATOM 1582 O O . ALA A 1 205 ? -25.819 -12.987 8.615 1.00 96.25 205 ALA A O 1
ATOM 1583 N N . GLY A 1 206 ? -27.256 -12.666 10.329 1.00 94.75 206 GLY A N 1
ATOM 1584 C CA . GLY A 1 206 ? -28.488 -13.021 9.617 1.00 94.75 206 GLY A CA 1
ATOM 1585 C C . GLY A 1 206 ? -29.118 -11.882 8.807 1.00 94.75 206 GLY A C 1
ATOM 1586 O O . GLY A 1 206 ? -30.168 -12.085 8.201 1.00 94.75 206 GLY A O 1
ATOM 1587 N N . GLY A 1 207 ? -28.514 -10.692 8.816 1.00 93.88 207 GLY A N 1
ATOM 1588 C CA . GLY A 1 207 ? -29.064 -9.482 8.212 1.00 93.88 207 GLY A CA 1
ATOM 1589 C C . GLY A 1 207 ? -28.822 -9.336 6.704 1.00 93.88 207 GLY A C 1
ATOM 1590 O O . GLY A 1 207 ? -28.526 -10.294 5.984 1.00 93.88 207 GLY A O 1
ATOM 1591 N N . ILE A 1 208 ? -28.949 -8.106 6.206 1.00 93.44 208 ILE A N 1
ATOM 1592 C CA . ILE A 1 208 ? -28.683 -7.746 4.799 1.00 93.44 208 ILE A CA 1
ATOM 1593 C C . ILE A 1 208 ? -27.185 -7.475 4.560 1.00 93.44 208 ILE A C 1
ATOM 1595 O O . ILE A 1 208 ? -26.367 -7.572 5.472 1.00 93.44 208 ILE A O 1
ATOM 1599 N N . ASP A 1 209 ? -26.781 -7.126 3.336 1.00 92.31 209 ASP A N 1
ATOM 1600 C CA . ASP A 1 209 ? -25.359 -6.891 3.024 1.00 92.31 209 ASP A CA 1
ATOM 1601 C C . ASP A 1 209 ? -24.727 -5.775 3.860 1.00 92.31 209 ASP A C 1
ATOM 1603 O O . ASP A 1 209 ? -23.566 -5.887 4.254 1.00 92.31 209 ASP A O 1
ATOM 1607 N N . THR A 1 210 ? -25.489 -4.732 4.203 1.00 92.12 210 THR A N 1
ATOM 1608 C CA . THR A 1 210 ? -25.001 -3.663 5.086 1.00 92.12 210 THR A CA 1
ATOM 1609 C C . THR A 1 210 ? -24.714 -4.173 6.496 1.00 92.12 210 THR A C 1
ATOM 1611 O O . THR A 1 210 ? -23.750 -3.730 7.114 1.00 92.12 210 THR A O 1
ATOM 1614 N N . ASP A 1 211 ? -25.474 -5.150 6.988 1.00 94.69 211 ASP A N 1
ATOM 1615 C CA . ASP A 1 211 ? -25.222 -5.788 8.281 1.00 94.69 211 ASP A CA 1
ATOM 1616 C C . ASP A 1 211 ? -23.979 -6.653 8.262 1.00 94.69 211 ASP A C 1
ATOM 1618 O O . ASP A 1 211 ? -23.130 -6.562 9.149 1.00 94.69 211 ASP A O 1
ATOM 1622 N N . ARG A 1 212 ? -23.832 -7.457 7.208 1.00 94.00 212 ARG A N 1
ATOM 1623 C CA . ARG A 1 212 ? -22.629 -8.262 7.004 1.00 94.00 212 ARG A CA 1
ATOM 1624 C C . ARG A 1 212 ? -21.390 -7.380 6.867 1.00 94.00 212 ARG A C 1
ATOM 1626 O O . ARG A 1 212 ? -20.331 -7.759 7.369 1.00 94.00 212 ARG A O 1
ATOM 1633 N N . ALA A 1 213 ? -21.523 -6.206 6.247 1.00 91.75 213 ALA A N 1
ATOM 1634 C CA . ALA A 1 213 ? -20.464 -5.206 6.179 1.00 91.75 213 ALA A CA 1
ATOM 1635 C C . ALA A 1 213 ? -20.106 -4.678 7.575 1.00 91.75 213 ALA A C 1
ATOM 1637 O O . ALA A 1 213 ? -18.931 -4.711 7.935 1.00 91.75 213 ALA A O 1
ATOM 1638 N N . VAL A 1 214 ? -21.089 -4.305 8.405 1.00 94.75 214 VAL A N 1
ATOM 1639 C CA . VAL A 1 214 ? -20.846 -3.900 9.803 1.00 94.75 214 VAL A CA 1
ATOM 1640 C C . VAL A 1 214 ? -20.169 -5.025 10.591 1.00 94.75 214 VAL A C 1
ATOM 1642 O O . VAL A 1 214 ? -19.142 -4.785 11.223 1.00 94.75 214 VAL A O 1
ATOM 1645 N N . LEU A 1 215 ? -20.674 -6.261 10.515 1.00 95.31 215 LEU A N 1
ATOM 1646 C CA . LEU A 1 215 ? -20.082 -7.421 11.191 1.00 95.31 215 LEU A CA 1
ATOM 1647 C C . LEU A 1 215 ? -18.625 -7.640 10.783 1.00 95.31 215 LEU A C 1
ATOM 1649 O O . LEU A 1 215 ? -17.793 -7.960 11.624 1.00 95.31 215 LEU A O 1
ATOM 1653 N N . SER A 1 216 ? -18.293 -7.424 9.506 1.00 90.50 216 SER A N 1
ATOM 1654 C CA . SER A 1 216 ? -16.924 -7.580 9.007 1.00 90.50 216 SER A CA 1
ATOM 1655 C C . SER A 1 216 ? -15.925 -6.602 9.640 1.00 90.50 216 SER A C 1
ATOM 1657 O O . SER A 1 216 ? -14.719 -6.874 9.640 1.00 90.50 216 SER A O 1
ATOM 1659 N N . THR A 1 217 ? -16.409 -5.493 10.214 1.00 91.19 217 THR A N 1
ATOM 1660 C CA . THR A 1 217 ? -15.575 -4.530 10.947 1.00 91.19 217 THR A CA 1
ATOM 1661 C C . THR A 1 217 ? -15.235 -4.999 12.359 1.00 91.19 217 THR A C 1
ATOM 1663 O O . THR A 1 217 ? -14.237 -4.537 12.905 1.00 91.19 217 THR A O 1
ATOM 1666 N N . VAL A 1 218 ? -15.998 -5.928 12.945 1.00 92.88 218 VAL A N 1
ATOM 1667 C CA . VAL A 1 218 ? -15.757 -6.448 14.297 1.00 92.88 218 VAL A CA 1
ATOM 1668 C C . VAL A 1 218 ? -14.574 -7.405 14.266 1.00 92.88 218 VAL A C 1
ATOM 1670 O O . VAL A 1 218 ? -14.603 -8.406 13.554 1.00 92.88 218 VAL A O 1
ATOM 1673 N N . LYS A 1 219 ? -13.514 -7.081 15.010 1.00 89.12 219 LYS A N 1
ATOM 1674 C CA . LYS A 1 219 ? -12.274 -7.872 15.032 1.00 89.12 219 LYS A CA 1
ATOM 1675 C C . LYS A 1 219 ? -12.014 -8.546 16.367 1.00 89.12 219 LYS A C 1
ATOM 1677 O O . LYS A 1 219 ? -11.431 -9.627 16.388 1.00 89.12 219 LYS A O 1
ATOM 1682 N N . ALA A 1 220 ? -12.459 -7.935 17.461 1.00 89.25 220 ALA A N 1
ATOM 1683 C CA . ALA A 1 220 ? -12.270 -8.496 18.786 1.00 89.25 220 ALA A CA 1
ATOM 1684 C C . ALA A 1 220 ? -13.358 -8.075 19.774 1.00 89.25 220 ALA A C 1
ATOM 1686 O O . ALA A 1 220 ? -13.981 -7.019 19.626 1.00 89.25 220 ALA A O 1
ATOM 1687 N N . ILE A 1 221 ? -13.566 -8.908 20.792 1.00 91.19 221 ILE A N 1
ATOM 1688 C CA . ILE A 1 221 ? -14.520 -8.674 21.875 1.00 91.19 221 ILE A CA 1
ATOM 1689 C C . ILE A 1 221 ? -13.887 -9.080 23.205 1.00 91.19 221 ILE A C 1
ATOM 1691 O O . ILE A 1 221 ? -13.343 -10.174 23.336 1.00 91.19 221 ILE A O 1
ATOM 1695 N N . LEU A 1 222 ? -13.986 -8.199 24.196 1.00 89.12 222 LEU A N 1
ATOM 1696 C CA . LEU A 1 222 ? -13.620 -8.457 25.580 1.00 89.12 222 LEU A CA 1
ATOM 1697 C C . LEU A 1 222 ? -14.891 -8.499 26.424 1.00 89.12 222 LEU A C 1
ATOM 1699 O O . LEU A 1 222 ? -15.565 -7.481 26.610 1.00 89.12 222 LEU A O 1
ATOM 1703 N N . PHE A 1 223 ? -15.209 -9.679 26.939 1.00 89.88 223 PHE A N 1
ATOM 1704 C CA . PHE A 1 223 ? -16.327 -9.896 27.843 1.00 89.88 223 PHE A CA 1
ATOM 1705 C C . PHE A 1 223 ? -15.872 -9.822 29.297 1.00 89.88 223 PHE A C 1
ATOM 1707 O O . PHE A 1 223 ? -14.882 -10.442 29.668 1.00 89.88 223 PHE A O 1
ATOM 1714 N N . PHE A 1 224 ? -16.631 -9.111 30.129 1.00 86.56 224 PHE A N 1
ATOM 1715 C CA . PHE A 1 224 ? -16.401 -9.013 31.569 1.00 86.56 224 PHE A CA 1
ATOM 1716 C C . PHE A 1 224 ? -17.630 -9.498 32.334 1.00 86.56 224 PHE A C 1
ATOM 1718 O O . PHE A 1 224 ? -18.690 -8.876 32.257 1.00 86.56 224 PHE A O 1
ATOM 1725 N N . GLY A 1 225 ? -17.501 -10.621 33.041 1.00 82.25 225 GLY A N 1
ATOM 1726 C CA . GLY A 1 225 ? -18.562 -11.176 33.888 1.00 82.25 225 GLY A CA 1
ATOM 1727 C C . GLY A 1 225 ? -19.871 -11.436 33.139 1.00 82.25 225 GLY A C 1
ATOM 1728 O O . GLY A 1 225 ? -20.952 -11.318 33.700 1.00 82.25 225 GLY A O 1
ATOM 1729 N N . VAL A 1 226 ? -19.818 -11.713 31.836 1.00 86.38 226 VAL A N 1
ATOM 1730 C CA . VAL A 1 226 ? -21.038 -11.950 31.053 1.00 86.38 226 VAL A CA 1
ATOM 1731 C C . VAL A 1 226 ? -21.605 -13.315 31.451 1.00 86.38 226 VAL A C 1
ATOM 1733 O O . VAL A 1 226 ? -20.852 -14.290 31.435 1.00 86.38 226 VAL A O 1
ATOM 1736 N N . PRO A 1 227 ? -22.898 -13.421 31.813 1.00 82.75 227 PRO A N 1
ATOM 1737 C CA . PRO A 1 227 ? -23.469 -14.654 32.349 1.00 82.75 227 PRO A CA 1
ATOM 1738 C C . PRO A 1 227 ? -23.731 -15.670 31.229 1.00 82.75 227 PRO A C 1
ATOM 1740 O O . PRO A 1 227 ? -24.876 -15.968 30.933 1.00 82.75 227 PRO A O 1
ATOM 1743 N N . ASN A 1 228 ? -22.684 -16.208 30.598 1.00 79.38 228 ASN A N 1
ATOM 1744 C CA . ASN A 1 228 ? -22.757 -17.053 29.390 1.00 79.38 228 ASN A CA 1
ATOM 1745 C C . ASN A 1 228 ? -23.431 -18.422 29.606 1.00 79.38 228 ASN A C 1
ATOM 1747 O O . ASN A 1 228 ? -23.724 -19.127 28.646 1.00 79.38 228 ASN A O 1
ATOM 1751 N N . LYS A 1 229 ? -23.667 -18.813 30.864 1.00 75.44 229 LYS A N 1
ATOM 1752 C CA . LYS A 1 229 ? -24.375 -20.046 31.255 1.00 75.44 229 LYS A CA 1
ATOM 1753 C C . LYS A 1 229 ? -25.608 -19.779 32.127 1.00 75.44 229 LYS A C 1
ATOM 1755 O O . LYS A 1 229 ? -26.135 -20.696 32.749 1.00 75.44 229 LYS A O 1
ATOM 1760 N N . GLY A 1 230 ? -26.049 -18.524 32.185 1.00 74.88 230 GLY A N 1
ATOM 1761 C CA . GLY A 1 230 ? -27.104 -18.065 33.083 1.00 74.88 230 GLY A CA 1
ATOM 1762 C C . GLY A 1 230 ? -26.601 -17.745 34.496 1.00 74.88 230 GLY A C 1
ATOM 1763 O O . GLY A 1 230 ? -25.435 -17.951 34.834 1.00 74.88 230 GLY A O 1
ATOM 1764 N N . MET A 1 231 ? -27.488 -17.189 35.320 1.00 75.38 231 MET A N 1
ATOM 1765 C CA . MET A 1 231 ? -27.204 -16.740 36.687 1.00 75.38 231 MET A CA 1
ATOM 1766 C C . MET A 1 231 ? -28.357 -17.046 37.657 1.00 75.38 231 MET A C 1
ATOM 1768 O O . MET A 1 231 ? -29.461 -17.399 37.237 1.00 75.38 231 MET A O 1
ATOM 1772 N N . HIS A 1 232 ? -28.114 -16.913 38.965 1.00 73.69 232 HIS A N 1
ATOM 1773 C CA . HIS A 1 232 ? -29.170 -17.025 39.975 1.00 73.69 232 HIS A CA 1
ATOM 1774 C C . HIS A 1 232 ? -29.953 -15.712 40.050 1.00 73.69 232 HIS A C 1
ATOM 1776 O O . HIS A 1 232 ? -29.383 -14.652 40.306 1.00 73.69 232 HIS A O 1
ATOM 1782 N N . ILE A 1 233 ? -31.267 -15.786 39.835 1.00 72.69 233 ILE A N 1
ATOM 1783 C CA . ILE A 1 233 ? -32.113 -14.603 39.616 1.00 72.69 233 ILE A CA 1
ATOM 1784 C C . ILE A 1 233 ? -33.030 -14.261 40.791 1.00 72.69 233 ILE A C 1
ATOM 1786 O O . ILE A 1 233 ? -33.659 -13.209 40.765 1.00 72.69 233 ILE A O 1
ATOM 1790 N N . ASP A 1 234 ? -33.086 -15.090 41.835 1.00 72.06 234 ASP A N 1
ATOM 1791 C CA . ASP A 1 234 ? -34.054 -14.945 42.935 1.00 72.06 234 ASP A CA 1
ATOM 1792 C C . ASP A 1 234 ? -33.956 -13.572 43.626 1.00 72.06 234 ASP A C 1
ATOM 1794 O O . ASP A 1 234 ? -34.961 -12.907 43.873 1.00 72.06 234 ASP A O 1
ATOM 1798 N N . ASN A 1 235 ? -32.727 -13.092 43.845 1.00 67.25 235 ASN A N 1
ATOM 1799 C CA . ASN A 1 235 ? -32.477 -11.772 44.429 1.00 67.25 235 ASN A CA 1
ATOM 1800 C C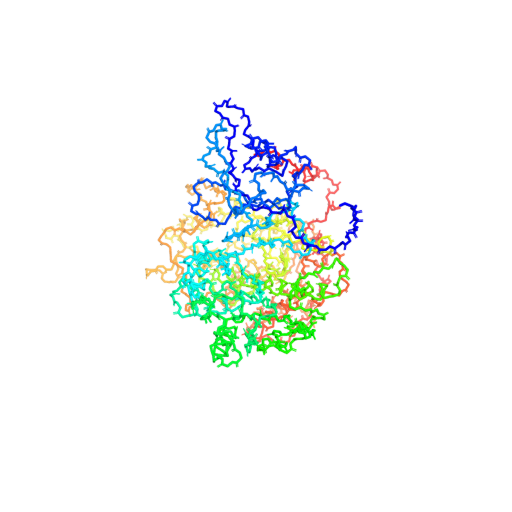 . ASN A 1 235 ? -32.796 -10.624 43.455 1.00 67.25 235 ASN A C 1
ATOM 1802 O O . ASN A 1 235 ? -33.180 -9.549 43.900 1.00 67.25 235 ASN A O 1
ATOM 1806 N N . LEU A 1 236 ? -32.662 -10.829 42.141 1.00 68.94 236 LEU A N 1
ATOM 1807 C CA . LEU A 1 236 ? -32.977 -9.810 41.133 1.00 68.94 236 LEU A CA 1
ATOM 1808 C C . LEU A 1 236 ? -34.488 -9.660 40.949 1.00 68.94 236 LEU A C 1
ATOM 1810 O O . LEU A 1 236 ? -34.984 -8.540 40.883 1.00 68.94 236 LEU A O 1
ATOM 1814 N N . LEU A 1 237 ? -35.224 -10.774 40.950 1.00 69.44 237 LEU A N 1
ATOM 1815 C CA . LEU A 1 237 ? -36.686 -10.773 40.903 1.00 69.44 237 LEU A CA 1
ATOM 1816 C C . LEU A 1 237 ? -37.278 -10.009 42.096 1.00 69.44 237 LEU A C 1
ATOM 1818 O O . LEU A 1 237 ? -38.199 -9.218 41.913 1.00 69.44 237 LEU A O 1
ATOM 1822 N N . SER A 1 238 ? -36.689 -10.146 43.292 1.00 66.50 238 SER A N 1
ATOM 1823 C CA . SER A 1 238 ? -37.141 -9.401 44.479 1.00 66.50 238 SER A CA 1
ATOM 1824 C C . SER A 1 238 ? -37.005 -7.875 44.373 1.00 66.50 238 SER A C 1
ATOM 1826 O O . SER A 1 238 ? -37.699 -7.164 45.093 1.00 66.50 238 SER A O 1
ATOM 1828 N N . VAL A 1 239 ? -36.150 -7.369 43.475 1.00 63.09 239 VAL A N 1
ATOM 1829 C CA . VAL A 1 239 ? -35.906 -5.928 43.274 1.00 63.09 239 VAL A CA 1
ATOM 1830 C C . VAL A 1 239 ? -36.837 -5.326 42.215 1.00 63.09 239 VAL A C 1
ATOM 1832 O O . VAL A 1 239 ? -37.030 -4.120 42.199 1.00 63.09 239 VAL A O 1
ATOM 1835 N N . THR A 1 240 ? -37.462 -6.141 41.359 1.00 62.97 240 THR A N 1
ATOM 1836 C CA . THR A 1 240 ? -38.326 -5.647 40.265 1.00 62.97 240 THR A CA 1
ATOM 1837 C C . THR A 1 240 ? -39.729 -5.194 40.677 1.00 62.97 240 THR A C 1
ATOM 1839 O O . THR A 1 240 ? -40.525 -4.859 39.806 1.00 62.97 240 THR A O 1
ATOM 1842 N N . GLU A 1 241 ? -40.063 -5.223 41.975 1.00 62.28 241 GLU A N 1
ATOM 1843 C CA . GLU A 1 241 ? -41.377 -4.843 42.539 1.00 62.28 241 GLU A CA 1
ATOM 1844 C C . GLU A 1 241 ? -42.602 -5.429 41.788 1.00 62.28 241 GLU A C 1
ATOM 1846 O O . GLU A 1 241 ? -43.705 -4.891 41.853 1.00 62.28 241 GLU A O 1
ATOM 1851 N N . GLY A 1 242 ? -42.437 -6.557 41.084 1.00 57.53 242 GLY A N 1
ATOM 1852 C CA . GLY A 1 242 ? -43.502 -7.193 40.305 1.00 57.53 242 GLY A CA 1
ATOM 1853 C C . GLY A 1 242 ? -43.736 -6.607 38.906 1.00 57.53 242 GLY A C 1
ATOM 1854 O O . GLY A 1 242 ? -44.805 -6.838 38.343 1.00 57.53 242 GLY A O 1
ATOM 1855 N N . ASN A 1 243 ? -42.776 -5.872 38.325 1.00 61.88 243 ASN A N 1
ATOM 1856 C CA . ASN A 1 243 ? -42.816 -5.457 36.919 1.00 61.88 243 ASN A CA 1
ATOM 1857 C C . ASN A 1 243 ? -42.647 -6.685 35.989 1.00 61.88 243 ASN A C 1
ATOM 1859 O O . ASN A 1 243 ? -41.528 -7.191 35.837 1.00 61.88 243 ASN A O 1
ATOM 1863 N N . PRO A 1 244 ? -43.711 -7.157 35.302 1.00 59.12 244 PRO A N 1
ATOM 1864 C CA . PRO A 1 244 ? -43.687 -8.434 34.578 1.00 59.12 244 PRO A CA 1
ATOM 1865 C C . PRO A 1 244 ? -42.709 -8.465 33.392 1.00 59.12 244 PRO A C 1
ATOM 1867 O O . PRO A 1 244 ? -42.246 -9.531 32.977 1.00 59.12 244 PRO A O 1
ATOM 1870 N N . LEU A 1 245 ? -42.379 -7.304 32.823 1.00 57.59 245 LEU A N 1
ATOM 1871 C CA . LEU A 1 245 ? -41.470 -7.211 31.680 1.00 57.59 245 LEU A CA 1
ATOM 1872 C C . LEU A 1 245 ? -40.006 -7.214 32.088 1.00 57.59 245 LEU A C 1
ATOM 1874 O O . LEU A 1 245 ? -39.182 -7.870 31.452 1.00 57.59 245 LEU A O 1
ATOM 1878 N N . GLN A 1 246 ? -39.686 -6.559 33.191 1.00 62.59 246 GLN A N 1
ATOM 1879 C CA . GLN A 1 246 ? -38.348 -6.610 33.764 1.00 62.59 246 GLN A CA 1
ATOM 1880 C C . GLN A 1 246 ? -38.018 -8.014 34.272 1.00 62.59 246 GLN A C 1
ATOM 1882 O O . GLN A 1 246 ? -36.912 -8.521 34.061 1.00 62.59 246 GLN A O 1
ATOM 1887 N N . GLU A 1 247 ? -39.022 -8.695 34.831 1.00 69.44 247 GLU A N 1
ATOM 1888 C CA . GLU A 1 247 ? -38.933 -10.120 35.116 1.00 69.44 247 GLU A CA 1
ATOM 1889 C C . GLU A 1 247 ? -38.647 -10.949 33.859 1.00 69.44 247 GLU A C 1
ATOM 1891 O O . GLU A 1 247 ? -37.952 -11.951 33.964 1.00 69.44 247 GLU A O 1
ATOM 1896 N N . THR A 1 248 ? -39.122 -10.561 32.671 1.00 70.75 248 THR A N 1
ATOM 1897 C CA . THR A 1 248 ? -38.892 -11.332 31.435 1.00 70.75 248 THR A CA 1
ATOM 1898 C C . THR A 1 248 ? -37.410 -11.362 31.055 1.00 70.75 248 THR A C 1
ATOM 1900 O O . THR A 1 248 ? -36.866 -12.444 30.825 1.00 70.75 248 THR A O 1
ATOM 1903 N N . ILE A 1 249 ? -36.724 -10.212 31.063 1.00 71.88 249 ILE A N 1
ATOM 1904 C CA . ILE A 1 249 ? -35.271 -10.149 30.811 1.00 71.88 249 ILE A CA 1
ATOM 1905 C C . ILE A 1 249 ? -34.515 -10.927 31.887 1.00 71.88 249 ILE A C 1
ATOM 1907 O O . ILE A 1 249 ? -33.644 -11.737 31.579 1.00 71.88 249 ILE A O 1
ATOM 1911 N N . ILE A 1 250 ? -34.861 -10.722 33.159 1.00 75.31 250 ILE A N 1
ATOM 1912 C CA . ILE A 1 250 ? -34.192 -11.398 34.275 1.00 75.31 250 ILE A CA 1
ATOM 1913 C C . ILE A 1 250 ? -34.387 -12.915 34.183 1.00 75.31 250 ILE A C 1
ATOM 1915 O O . ILE A 1 250 ? -33.427 -13.665 34.330 1.00 75.31 250 ILE A O 1
ATOM 1919 N N . ARG A 1 251 ? -35.595 -13.387 33.862 1.00 77.44 251 ARG A N 1
ATOM 1920 C CA . ARG A 1 251 ? -35.900 -14.813 33.670 1.00 77.44 251 ARG A CA 1
ATOM 1921 C C . ARG A 1 251 ? -35.132 -15.407 32.495 1.00 77.44 251 ARG A C 1
ATOM 1923 O O . ARG A 1 251 ? -34.655 -16.531 32.624 1.00 77.44 251 ARG A O 1
ATOM 1930 N N . GLN A 1 252 ? -34.938 -14.662 31.403 1.00 77.56 252 GLN A N 1
ATOM 1931 C CA . GLN A 1 252 ? -34.099 -15.100 30.282 1.00 77.56 252 GLN A CA 1
ATOM 1932 C C . GLN A 1 252 ? -32.637 -15.319 30.688 1.00 77.56 252 GLN A C 1
ATOM 1934 O O . GLN A 1 252 ? -32.003 -16.211 30.127 1.00 77.56 252 GLN A O 1
ATOM 1939 N N . LEU A 1 253 ? -32.123 -14.554 31.659 1.00 78.56 253 LEU A N 1
ATOM 1940 C CA . LEU A 1 253 ? -30.774 -14.705 32.221 1.00 78.56 253 LEU A CA 1
ATOM 1941 C C . LEU A 1 253 ? -30.672 -15.819 33.274 1.00 78.56 253 LEU A C 1
ATOM 1943 O O . LEU A 1 253 ? -29.569 -16.135 33.720 1.00 78.56 253 LEU A O 1
ATOM 1947 N N . GLY A 1 254 ? -31.794 -16.393 33.709 1.00 77.31 254 GLY A N 1
ATOM 1948 C CA . GLY A 1 254 ? -31.820 -17.426 34.737 1.00 77.31 254 GLY A CA 1
ATOM 1949 C C . GLY A 1 254 ? -31.092 -18.699 34.316 1.00 77.31 254 GLY A C 1
ATOM 1950 O O . GLY A 1 254 ? -31.129 -19.097 33.157 1.00 77.31 254 GLY A O 1
ATOM 1951 N N . SER A 1 255 ? -30.496 -19.398 35.281 1.00 70.94 255 SER A N 1
ATOM 1952 C CA . SER A 1 255 ? -29.844 -20.704 35.076 1.00 70.94 255 SER A CA 1
ATOM 1953 C C . SER A 1 255 ? -30.760 -21.806 34.514 1.00 70.94 255 SER A C 1
ATOM 1955 O O . SER A 1 255 ? -30.269 -22.837 34.069 1.00 70.94 255 SER A O 1
ATOM 1957 N N . HIS A 1 256 ? -32.078 -21.593 34.527 1.00 71.50 256 HIS A N 1
ATOM 1958 C CA . HIS A 1 256 ? -33.095 -22.513 34.003 1.00 71.50 256 HIS A CA 1
ATOM 1959 C C . HIS A 1 256 ? -33.619 -22.108 32.612 1.00 71.50 256 HIS A C 1
ATOM 1961 O O . HIS A 1 256 ? -34.557 -22.723 32.111 1.00 71.50 256 HIS A O 1
ATOM 1967 N N . SER A 1 257 ? -33.075 -21.046 32.013 1.00 77.62 257 SER A N 1
ATOM 1968 C CA . SER A 1 257 ? -33.459 -20.558 30.690 1.00 77.62 257 SER A CA 1
ATOM 1969 C C . SER A 1 257 ? -32.460 -21.030 29.636 1.00 77.62 257 SER A C 1
ATOM 1971 O O . SER A 1 257 ? -31.267 -20.738 29.724 1.00 77.62 257 SER A O 1
ATOM 1973 N N . ASP A 1 258 ? -32.957 -21.681 28.584 1.00 83.44 258 ASP A N 1
ATOM 1974 C CA . ASP A 1 258 ? -32.126 -22.106 27.448 1.00 83.44 258 ASP A CA 1
ATOM 1975 C C . ASP A 1 258 ? -31.638 -20.925 26.593 1.00 83.44 258 ASP A C 1
ATOM 1977 O O . ASP A 1 258 ? -30.713 -21.075 25.794 1.00 83.44 258 ASP A O 1
ATOM 1981 N N . TYR A 1 259 ? -32.229 -19.735 26.758 1.00 86.50 259 TYR A N 1
ATOM 1982 C CA . TYR A 1 259 ? -31.956 -18.570 25.913 1.00 86.50 259 TYR A CA 1
ATOM 1983 C C . TYR A 1 259 ? -30.465 -18.222 25.853 1.00 86.50 259 TYR A C 1
ATOM 1985 O O . TYR A 1 259 ? -29.907 -18.082 24.766 1.00 86.50 259 TYR A O 1
ATOM 1993 N N . VAL A 1 260 ? -29.808 -18.107 27.010 1.00 84.50 260 VAL A N 1
ATOM 1994 C CA . VAL A 1 260 ? -28.389 -17.736 27.089 1.00 84.50 260 VAL A CA 1
ATOM 1995 C C . VAL A 1 260 ? -27.504 -18.820 26.480 1.00 84.50 260 VAL A C 1
ATOM 1997 O O . VAL A 1 260 ? -26.558 -18.496 25.771 1.00 84.50 260 VAL A O 1
ATOM 2000 N N . LEU A 1 261 ? -27.817 -20.096 26.715 1.00 83.25 261 LEU A N 1
ATOM 2001 C CA . LEU A 1 261 ? -27.032 -21.216 26.193 1.00 83.25 261 LEU A CA 1
ATOM 2002 C C . LEU A 1 261 ? -27.116 -21.295 24.664 1.00 83.25 261 LEU A C 1
ATOM 2004 O O . LEU A 1 261 ? -26.098 -21.467 23.994 1.00 83.25 261 LEU A O 1
ATOM 2008 N N . VAL A 1 262 ? -28.314 -21.112 24.104 1.00 89.00 262 VAL A N 1
ATOM 2009 C CA . VAL A 1 262 ? -28.525 -21.046 22.651 1.00 89.00 262 VAL A CA 1
ATOM 2010 C C . VAL A 1 262 ? -27.834 -19.818 22.059 1.00 89.00 262 VAL A C 1
ATOM 2012 O O . VAL A 1 262 ? -27.213 -19.902 20.998 1.00 89.00 262 VAL A O 1
ATOM 2015 N N . LEU A 1 263 ? -27.915 -18.674 22.742 1.00 89.69 263 LEU A N 1
ATOM 2016 C CA . LEU A 1 263 ? -27.248 -17.449 22.319 1.00 89.69 263 LEU A CA 1
ATOM 2017 C C . LEU A 1 263 ? -25.725 -17.618 22.294 1.00 89.69 263 LEU A C 1
ATOM 2019 O O . LEU A 1 263 ? -25.093 -17.204 21.323 1.00 89.69 263 LEU A O 1
ATOM 2023 N N . GLU A 1 264 ? -25.156 -18.240 23.327 1.00 87.88 264 GLU A N 1
ATOM 2024 C CA . GLU A 1 264 ? -23.729 -18.544 23.427 1.00 87.88 264 GLU A CA 1
ATOM 2025 C C . GLU A 1 264 ? -23.268 -19.406 22.258 1.00 87.88 264 GLU A C 1
ATOM 2027 O O . GLU A 1 264 ? -22.335 -19.034 21.549 1.00 87.88 264 GLU A O 1
ATOM 2032 N N . HIS A 1 265 ? -23.958 -20.524 22.024 1.00 88.44 265 HIS A N 1
ATOM 2033 C CA . HIS A 1 265 ? -23.623 -21.463 20.960 1.00 88.44 265 HIS A CA 1
ATOM 2034 C C . HIS A 1 265 ? -23.633 -20.791 19.582 1.00 88.44 265 HIS A C 1
ATOM 2036 O O . HIS A 1 265 ? -22.658 -20.860 18.838 1.00 88.44 265 HIS A O 1
ATOM 2042 N N . ASN A 1 266 ? -24.714 -20.084 19.251 1.00 91.62 266 ASN A N 1
ATOM 2043 C CA . ASN A 1 266 ? -24.852 -19.452 17.941 1.00 91.62 266 ASN A CA 1
ATOM 2044 C C . ASN A 1 266 ? -23.858 -18.299 17.753 1.00 91.62 266 ASN A C 1
ATOM 2046 O O . ASN A 1 266 ? -23.344 -18.089 16.655 1.00 91.62 266 ASN A O 1
ATOM 2050 N N . CYS A 1 267 ? -23.590 -17.522 18.808 1.00 90.50 267 CYS A N 1
ATOM 2051 C CA . CYS A 1 267 ? -22.613 -16.438 18.733 1.00 90.50 267 CYS A CA 1
ATOM 2052 C C . CYS A 1 267 ? -21.205 -16.994 18.503 1.00 90.50 267 CYS A C 1
ATOM 2054 O O . CYS A 1 267 ? -20.475 -16.474 17.660 1.00 90.50 267 CYS A O 1
ATOM 2056 N N . HIS A 1 268 ? -20.869 -18.102 19.165 1.00 89.25 268 HIS A N 1
ATOM 2057 C CA . HIS A 1 268 ? -19.594 -18.786 18.996 1.00 89.25 268 HIS A CA 1
ATOM 2058 C C . HIS A 1 268 ? -19.338 -19.223 17.542 1.00 89.25 268 HIS A C 1
ATOM 2060 O O . HIS A 1 268 ? -18.234 -19.058 17.017 1.00 89.25 268 HIS A O 1
ATOM 2066 N N . GLU A 1 269 ? -20.366 -19.708 16.839 1.00 87.81 269 GLU A N 1
ATOM 2067 C CA . GLU A 1 269 ? -20.261 -20.035 15.410 1.00 87.81 269 GLU A CA 1
ATOM 2068 C C . GLU A 1 269 ? -19.950 -18.801 14.549 1.00 87.81 269 GLU A C 1
ATOM 2070 O O . GLU A 1 269 ? -19.105 -18.854 13.650 1.00 87.81 269 GLU A O 1
ATOM 2075 N N . VAL A 1 270 ? -20.593 -17.664 14.833 1.00 90.56 270 VAL A N 1
ATOM 2076 C CA . VAL A 1 270 ? -20.326 -16.402 14.126 1.00 90.56 270 VAL A CA 1
ATOM 2077 C C . VAL A 1 270 ? -18.901 -15.918 14.388 1.00 90.56 270 VAL A C 1
ATOM 2079 O O . VAL A 1 270 ? -18.216 -15.507 13.448 1.00 90.56 270 VAL A O 1
ATOM 2082 N N . GLU A 1 271 ? -18.438 -15.993 15.634 1.00 89.06 271 GLU A N 1
ATOM 2083 C CA . GLU A 1 271 ? -17.080 -15.616 16.036 1.00 89.06 271 GLU A CA 1
ATOM 2084 C C . GLU A 1 271 ? -16.028 -16.429 15.270 1.00 89.06 271 GLU A C 1
ATOM 2086 O O . GLU A 1 271 ? -15.094 -15.852 14.706 1.00 89.06 271 GLU A O 1
ATOM 2091 N N . LEU A 1 272 ? -16.223 -17.746 15.155 1.00 85.12 272 LEU A N 1
ATOM 2092 C CA . LEU A 1 272 ? -15.370 -18.649 14.379 1.00 85.12 272 LEU A CA 1
ATOM 2093 C C . LEU A 1 272 ? -15.359 -18.304 12.885 1.00 85.12 272 LEU A C 1
ATOM 2095 O O . LEU A 1 272 ? -14.295 -18.114 12.291 1.00 85.12 272 LEU A O 1
ATOM 2099 N N . LEU A 1 273 ? -16.540 -18.182 12.272 1.00 84.25 273 LEU A N 1
ATOM 2100 C CA . LEU A 1 273 ? -16.676 -17.916 10.836 1.00 84.25 273 LEU A CA 1
ATOM 2101 C C . LEU A 1 273 ? -16.122 -16.545 10.436 1.00 84.25 273 LEU A C 1
ATOM 2103 O O . LEU A 1 273 ? -15.631 -16.371 9.318 1.00 84.25 273 LEU A O 1
ATOM 2107 N N . LYS A 1 274 ? -16.207 -15.557 11.331 1.00 85.94 274 LYS A N 1
ATOM 2108 C CA . LYS A 1 274 ? -15.726 -14.188 11.099 1.00 85.94 274 LYS A CA 1
ATOM 2109 C C . LYS A 1 274 ? -14.332 -13.922 11.658 1.00 85.94 274 LYS A C 1
ATOM 2111 O O . LYS A 1 274 ? -13.818 -12.827 11.435 1.00 85.94 274 LYS A O 1
ATOM 2116 N N . ARG A 1 275 ? -13.703 -14.913 12.301 1.00 86.19 275 ARG A N 1
ATOM 2117 C CA . ARG A 1 275 ? -12.389 -14.800 12.955 1.00 86.19 275 ARG A CA 1
ATOM 2118 C C . ARG A 1 275 ? -12.348 -13.641 13.960 1.00 86.19 275 ARG A C 1
ATOM 2120 O O . ARG A 1 275 ? -11.404 -12.854 13.968 1.00 86.19 275 ARG A O 1
ATOM 2127 N N . ILE A 1 276 ? -13.398 -13.514 14.770 1.00 88.06 276 ILE A N 1
ATOM 2128 C CA . ILE A 1 276 ? -13.466 -12.535 15.860 1.00 88.06 276 ILE A CA 1
ATOM 2129 C C . ILE A 1 276 ? -12.710 -13.120 17.054 1.00 88.06 276 ILE A C 1
ATOM 2131 O O . ILE A 1 276 ? -13.057 -14.198 17.535 1.00 88.06 276 ILE A O 1
ATOM 2135 N N . ARG A 1 277 ? -11.686 -12.416 17.549 1.00 86.44 277 ARG A N 1
ATOM 2136 C CA . ARG A 1 277 ? -10.964 -12.834 18.760 1.00 86.44 277 ARG A CA 1
ATOM 2137 C C . ARG A 1 277 ? -11.785 -12.493 20.005 1.00 86.44 277 ARG A C 1
ATOM 2139 O O . ARG A 1 277 ? -12.155 -11.335 20.192 1.00 86.44 277 ARG A O 1
ATOM 2146 N N . VAL A 1 278 ? -12.049 -13.478 20.861 1.00 86.88 278 VAL A N 1
ATOM 2147 C CA . VAL A 1 278 ? -12.854 -13.297 22.079 1.00 86.88 278 VAL A CA 1
ATOM 2148 C C . VAL A 1 278 ? -12.025 -13.569 23.322 1.00 86.88 278 VAL A C 1
ATOM 2150 O O . VAL A 1 278 ? -11.551 -14.685 23.524 1.00 86.88 278 VAL A O 1
ATOM 2153 N N . ILE A 1 279 ? -11.927 -12.559 24.181 1.00 86.31 279 ILE A N 1
ATOM 2154 C CA . ILE A 1 279 ? -11.290 -12.630 25.495 1.00 86.31 279 ILE A CA 1
ATOM 2155 C C . ILE A 1 279 ? -12.387 -12.553 26.557 1.00 86.31 279 ILE A C 1
ATOM 2157 O O . ILE A 1 279 ? -13.254 -11.681 26.503 1.00 86.31 279 ILE A O 1
ATOM 2161 N N . SER A 1 280 ? -12.348 -13.442 27.545 1.00 86.88 280 SER A N 1
ATOM 2162 C CA . SER A 1 280 ? -13.294 -13.461 28.659 1.00 86.88 280 SER A CA 1
ATOM 2163 C C . SER A 1 280 ? -12.558 -13.226 29.963 1.00 86.88 280 SER A C 1
ATOM 2165 O O . SER A 1 280 ? -11.734 -14.033 30.391 1.00 86.88 280 SER A O 1
ATOM 2167 N N . ALA A 1 281 ? -12.927 -12.151 30.639 1.00 85.62 281 ALA A N 1
ATOM 2168 C CA . ALA A 1 281 ? -12.601 -11.899 32.024 1.00 85.62 281 ALA A CA 1
ATOM 2169 C C . ALA A 1 281 ? -13.798 -12.260 32.908 1.00 85.62 281 ALA A C 1
ATOM 2171 O O . ALA A 1 281 ? -14.922 -11.825 32.654 1.00 85.62 281 ALA A O 1
ATOM 2172 N N . TYR A 1 282 ? -13.574 -13.063 33.942 1.00 82.38 282 TYR A N 1
ATOM 2173 C CA . TYR A 1 282 ? -14.638 -13.546 34.822 1.00 82.38 282 TYR A CA 1
ATOM 2174 C C . TYR A 1 282 ? -14.223 -13.429 36.285 1.00 82.38 282 TYR A C 1
ATOM 2176 O O . TYR A 1 282 ? -13.063 -13.624 36.644 1.00 82.38 282 TYR A O 1
ATOM 2184 N N . GLU A 1 283 ? -15.176 -13.066 37.132 1.00 80.00 283 GLU A N 1
ATOM 2185 C CA . GLU A 1 283 ? -15.015 -13.020 38.577 1.00 80.00 283 GLU A CA 1
ATOM 2186 C C . GLU A 1 283 ? -14.645 -14.398 39.140 1.00 80.00 283 GLU A C 1
ATOM 2188 O O . GLU A 1 283 ? -15.056 -15.424 38.613 1.00 80.00 283 GLU A O 1
ATOM 2193 N N . THR A 1 284 ? -13.881 -14.446 40.231 1.00 76.31 284 THR A N 1
ATOM 2194 C CA . THR A 1 284 ? -13.617 -15.700 40.965 1.00 76.31 284 THR A CA 1
ATOM 2195 C C . THR A 1 284 ? -14.038 -15.643 42.428 1.00 76.31 284 THR A C 1
ATOM 2197 O O . THR A 1 284 ? -13.935 -16.650 43.126 1.00 76.31 284 THR A O 1
ATOM 2200 N N . LYS A 1 285 ? -14.506 -14.488 42.921 1.00 72.81 285 LYS A N 1
ATOM 2201 C CA . LYS A 1 285 ? -15.121 -14.407 44.250 1.00 72.81 285 LYS A CA 1
ATOM 2202 C C . LYS A 1 285 ? -16.606 -14.699 44.131 1.00 72.81 285 LYS A C 1
ATOM 2204 O O . LYS A 1 285 ? -17.312 -13.997 43.408 1.00 72.81 285 LYS A O 1
ATOM 2209 N N . GLU A 1 286 ? -17.067 -15.693 44.883 1.00 59.03 286 GLU A N 1
ATOM 2210 C CA . GLU A 1 286 ? -18.491 -15.984 44.996 1.00 59.03 286 GLU A CA 1
ATOM 2211 C C . GLU A 1 286 ? -19.252 -14.738 45.451 1.00 59.03 286 GLU A C 1
ATOM 2213 O O . GLU A 1 286 ? -18.927 -14.081 46.443 1.00 59.03 286 GLU A O 1
ATOM 2218 N N . THR A 1 287 ? -20.297 -14.421 44.703 1.00 56.75 287 THR A N 1
ATOM 2219 C CA . THR A 1 287 ? -21.354 -13.516 45.138 1.00 56.75 287 THR A CA 1
ATOM 2220 C C . THR A 1 287 ? -22.642 -14.322 45.170 1.00 56.75 287 THR A C 1
ATOM 2222 O O . THR A 1 287 ? -22.774 -15.301 44.442 1.00 56.75 287 THR A O 1
ATOM 2225 N N . ARG A 1 288 ? -23.628 -13.907 45.974 1.00 49.38 288 ARG A N 1
ATOM 2226 C CA . ARG A 1 288 ? -24.935 -14.590 46.083 1.00 49.38 288 ARG A CA 1
ATOM 2227 C C . ARG A 1 288 ? -25.723 -14.697 44.757 1.00 49.38 288 ARG A C 1
ATOM 2229 O O . ARG A 1 288 ? -26.842 -15.190 44.782 1.00 49.38 288 ARG A O 1
ATOM 2236 N N . MET A 1 289 ? -25.200 -14.194 43.633 1.00 48.91 289 MET A N 1
ATOM 2237 C CA . MET A 1 289 ? -25.932 -14.046 42.369 1.00 48.91 289 MET A CA 1
ATOM 2238 C C . MET A 1 289 ? -25.341 -14.833 41.184 1.00 48.91 289 MET A C 1
ATOM 2240 O O . MET A 1 289 ? -26.060 -15.052 40.213 1.00 48.91 289 MET A O 1
ATOM 2244 N N . ILE A 1 290 ? -24.068 -15.260 41.204 1.00 51.62 290 ILE A N 1
ATOM 2245 C CA . ILE A 1 290 ? -23.387 -15.749 39.984 1.00 51.62 290 ILE A CA 1
ATOM 2246 C C . ILE A 1 290 ? -22.506 -16.971 40.269 1.00 51.62 290 ILE A C 1
ATOM 2248 O O . ILE A 1 290 ? -21.683 -16.937 41.182 1.00 51.62 290 ILE A O 1
ATOM 2252 N N . GLN A 1 291 ? -22.636 -18.020 39.442 1.00 52.09 291 GLN A N 1
ATOM 2253 C CA . GLN A 1 291 ? -21.593 -19.038 39.290 1.00 52.09 291 GLN A CA 1
ATOM 2254 C C . GLN A 1 291 ? -20.549 -18.527 38.283 1.00 52.09 291 GLN A C 1
ATOM 2256 O O . GLN A 1 291 ? -20.885 -18.331 37.111 1.00 52.09 291 GLN A O 1
ATOM 2261 N N . PRO A 1 292 ? -19.295 -18.291 38.701 1.00 50.88 292 PRO A N 1
ATOM 2262 C CA . PRO A 1 292 ? -18.275 -17.743 37.819 1.00 50.88 292 PRO A CA 1
ATOM 2263 C C . PRO A 1 292 ? -17.962 -18.724 36.688 1.00 50.88 292 PRO A C 1
ATOM 2265 O O . PRO A 1 292 ? -17.426 -19.805 36.931 1.00 50.88 292 PRO A O 1
ATOM 2268 N N . THR A 1 293 ? -18.305 -18.371 35.445 1.00 56.19 293 THR A N 1
ATOM 2269 C CA . THR A 1 293 ? -18.018 -19.225 34.284 1.00 56.19 293 THR A CA 1
ATOM 2270 C C . THR A 1 293 ? -17.538 -18.425 33.067 1.00 56.19 293 THR A C 1
ATOM 2272 O O . THR A 1 293 ? -18.181 -17.451 32.678 1.00 56.19 293 THR A O 1
ATOM 2275 N N . PRO A 1 294 ? -16.405 -18.819 32.449 1.00 58.91 294 PRO A N 1
ATOM 2276 C CA . PRO A 1 294 ? -15.899 -18.175 31.237 1.00 58.91 294 PRO A CA 1
ATOM 2277 C C . PRO A 1 294 ? -16.820 -18.421 30.033 1.00 58.91 294 PRO A C 1
ATOM 2279 O O . PRO A 1 294 ? -17.578 -19.397 30.012 1.00 58.91 294 PRO A O 1
ATOM 2282 N N . ALA A 1 295 ? -16.725 -17.548 29.025 1.00 58.44 295 ALA A N 1
ATOM 2283 C CA . ALA A 1 295 ? -17.317 -17.779 27.705 1.00 58.44 295 ALA A CA 1
ATOM 2284 C C . ALA A 1 295 ? -16.771 -19.066 27.058 1.00 58.44 295 ALA A C 1
ATOM 2286 O O . ALA A 1 295 ? -15.718 -19.585 27.447 1.00 58.44 295 ALA A O 1
ATOM 2287 N N . ILE A 1 296 ? -17.480 -19.603 26.066 1.00 60.16 296 ILE A N 1
ATOM 2288 C CA . ILE A 1 296 ? -16.959 -20.688 25.232 1.00 60.16 296 ILE A CA 1
ATOM 2289 C C . ILE A 1 296 ? -15.936 -20.081 24.264 1.00 60.16 296 ILE A C 1
ATOM 2291 O O . ILE A 1 296 ? -16.251 -19.184 23.490 1.00 60.16 296 ILE A O 1
ATOM 2295 N N . HIS A 1 297 ? -14.692 -20.562 24.322 1.00 57.44 297 HIS A N 1
ATOM 2296 C CA . HIS A 1 297 ? -13.586 -20.050 23.509 1.00 57.44 297 HIS A CA 1
ATOM 2297 C C . HIS A 1 297 ? -13.132 -21.082 22.485 1.00 57.44 297 HIS A C 1
ATOM 2299 O O . HIS A 1 297 ? -12.967 -22.257 22.810 1.00 57.44 297 HIS A O 1
ATOM 2305 N N . SER A 1 298 ? -12.843 -20.607 21.277 1.00 46.69 298 SER A N 1
ATOM 2306 C CA . SER A 1 298 ? -12.213 -21.383 20.205 1.00 46.69 298 SER A CA 1
ATOM 2307 C C . SER A 1 298 ? -10.694 -21.436 20.350 1.00 46.69 298 SER A C 1
ATOM 2309 O O . SER A 1 298 ? -10.045 -22.338 19.829 1.00 46.69 298 SER A O 1
ATOM 2311 N N . SER A 1 299 ? -10.134 -20.467 21.075 1.00 53.69 299 SER A N 1
ATOM 2312 C CA . SER A 1 299 ? -8.707 -20.304 21.304 1.00 53.69 299 SER A CA 1
ATOM 2313 C C . SER A 1 299 ? -8.266 -20.966 22.612 1.00 53.69 299 SER A C 1
ATOM 2315 O O . SER A 1 299 ? -8.943 -20.880 23.644 1.00 53.69 299 SER A O 1
ATOM 2317 N N . SER A 1 300 ? -7.116 -21.639 22.558 1.00 54.41 300 SER A N 1
ATOM 2318 C CA . SER A 1 300 ? -6.404 -22.188 23.717 1.00 54.41 300 SER A CA 1
ATOM 2319 C C . SER A 1 300 ? -5.433 -21.187 24.350 1.00 54.41 300 SER A C 1
ATOM 2321 O O . SER A 1 300 ? -4.689 -21.571 25.251 1.00 54.41 300 SER A O 1
ATOM 2323 N N . ASP A 1 301 ? -5.391 -19.944 23.860 1.00 66.31 301 ASP A N 1
ATOM 2324 C CA . ASP A 1 301 ? -4.501 -18.907 24.376 1.00 66.31 301 ASP A CA 1
ATOM 2325 C C . ASP A 1 301 ? -4.860 -18.566 25.830 1.00 66.31 301 ASP A C 1
ATOM 2327 O O . ASP A 1 301 ? -6.022 -18.342 26.186 1.00 66.31 301 ASP A O 1
ATOM 2331 N N . VAL A 1 302 ? -3.836 -18.534 26.680 1.00 65.62 302 VAL A N 1
ATOM 2332 C CA . VAL A 1 302 ? -3.953 -18.174 28.095 1.00 65.62 302 VAL A CA 1
ATOM 2333 C C . VAL A 1 302 ? -4.457 -16.734 28.236 1.00 65.62 302 VAL A C 1
ATOM 2335 O O . VAL A 1 302 ? -5.239 -16.458 29.144 1.00 65.62 302 VAL A O 1
ATOM 2338 N N . CYS A 1 303 ? -4.100 -15.844 27.302 1.00 69.62 303 CYS A N 1
ATOM 2339 C CA . CYS A 1 303 ? -4.555 -14.452 27.272 1.00 69.62 303 CYS A CA 1
ATOM 2340 C C . CYS A 1 303 ? -6.066 -14.307 27.025 1.00 69.62 303 CYS A C 1
ATOM 2342 O O . CYS A 1 303 ? -6.649 -13.279 27.367 1.00 69.62 303 CYS A O 1
ATOM 2344 N N . ASP A 1 304 ? -6.740 -15.325 26.485 1.00 78.94 304 ASP A N 1
ATOM 2345 C CA . ASP A 1 304 ? -8.170 -15.237 26.184 1.00 78.94 304 ASP A CA 1
ATOM 2346 C C . ASP A 1 304 ? -9.054 -15.580 27.403 1.00 78.94 304 ASP A C 1
ATOM 2348 O O . ASP A 1 304 ? -10.263 -15.337 27.376 1.00 78.94 304 ASP A O 1
ATOM 2352 N N . ARG A 1 305 ? -8.472 -16.076 28.509 1.00 82.31 305 ARG A N 1
ATOM 2353 C CA . ARG A 1 305 ? -9.185 -16.433 29.751 1.00 82.31 305 ARG A CA 1
ATOM 2354 C C . ARG A 1 305 ? -8.560 -15.770 30.975 1.00 82.31 305 ARG A C 1
ATOM 2356 O O . ARG A 1 305 ? -7.518 -16.188 31.466 1.00 82.31 305 ARG A O 1
ATOM 2363 N N . ASN A 1 306 ? -9.260 -14.787 31.532 1.00 83.06 306 ASN A N 1
ATOM 2364 C CA . ASN A 1 306 ? -8.745 -13.925 32.592 1.00 83.06 306 ASN A CA 1
ATOM 2365 C C . ASN A 1 306 ? -9.576 -14.050 33.884 1.00 83.06 306 ASN A C 1
ATOM 2367 O O . ASN A 1 306 ? -10.566 -13.334 34.054 1.00 83.06 306 ASN A O 1
ATOM 2371 N N . PRO A 1 307 ? -9.207 -14.941 34.821 1.00 84.12 307 PRO A N 1
ATOM 2372 C CA . PRO A 1 307 ? -9.825 -14.961 36.144 1.00 84.12 307 PRO A CA 1
ATOM 2373 C C . PRO A 1 307 ? -9.449 -13.702 36.944 1.00 84.12 307 PRO A C 1
ATOM 2375 O O . PRO A 1 307 ? -8.268 -13.418 37.139 1.00 84.12 307 PRO A O 1
ATOM 2378 N N . ILE A 1 308 ? -10.447 -12.973 37.454 1.00 82.50 308 ILE A N 1
ATOM 2379 C CA . ILE A 1 308 ? -10.275 -11.778 38.292 1.00 82.50 308 ILE A CA 1
ATOM 2380 C C . ILE A 1 308 ? -10.747 -12.078 39.714 1.00 82.50 308 ILE A C 1
ATOM 2382 O O . ILE A 1 308 ? -11.930 -12.330 39.952 1.00 82.50 308 ILE A O 1
ATOM 2386 N N . ASN A 1 309 ? -9.847 -11.949 40.692 1.00 83.00 309 ASN A N 1
ATOM 2387 C CA . ASN A 1 309 ? -10.141 -12.188 42.111 1.00 83.00 309 ASN A CA 1
ATOM 2388 C C . ASN A 1 309 ? -10.933 -11.045 42.782 1.00 83.00 309 ASN A C 1
ATOM 2390 O O . ASN A 1 309 ? -10.524 -10.459 43.791 1.00 83.00 309 ASN A O 1
ATOM 2394 N N . LYS A 1 310 ? -12.092 -10.714 42.212 1.00 78.81 310 LYS A N 1
ATOM 2395 C CA . LYS A 1 310 ? -13.038 -9.692 42.672 1.00 78.81 310 LYS A CA 1
ATOM 2396 C C . LYS A 1 310 ? -14.474 -10.186 42.517 1.00 78.81 310 LYS A C 1
ATOM 2398 O O . LYS A 1 310 ? -14.728 -11.163 41.826 1.00 78.81 310 LYS A O 1
ATOM 2403 N N . ALA A 1 311 ? -15.397 -9.504 43.190 1.00 75.06 311 ALA A N 1
ATOM 2404 C CA . ALA A 1 311 ? -16.833 -9.678 42.985 1.00 75.06 311 ALA A CA 1
ATOM 2405 C C . ALA A 1 311 ? -17.283 -8.991 41.683 1.00 75.06 311 ALA A C 1
ATOM 2407 O O . ALA A 1 311 ? -16.665 -8.004 41.276 1.00 75.06 311 ALA A O 1
ATOM 2408 N N . HIS A 1 312 ? -18.399 -9.442 41.104 1.00 75.62 312 HIS A N 1
ATOM 2409 C CA . HIS A 1 312 ? -18.972 -8.916 39.856 1.00 75.62 312 HIS A CA 1
ATOM 2410 C C . HIS A 1 312 ? -19.085 -7.379 39.827 1.00 75.62 312 HIS A C 1
ATOM 2412 O O . HIS A 1 312 ? -18.627 -6.727 38.897 1.00 75.62 312 HIS A O 1
ATOM 2418 N N . SER A 1 313 ? -19.583 -6.761 40.904 1.00 73.56 313 SER A N 1
ATOM 2419 C CA . SER A 1 313 ? -19.765 -5.299 40.996 1.00 73.56 313 SER A CA 1
ATOM 2420 C C . SER A 1 313 ? -18.466 -4.480 41.042 1.00 73.56 313 SER A C 1
ATOM 2422 O O . SER A 1 313 ? -18.502 -3.256 40.883 1.00 73.56 313 SER A O 1
ATOM 2424 N N . ASN A 1 314 ? -17.320 -5.126 41.277 1.00 73.44 314 ASN A N 1
ATOM 2425 C CA . ASN A 1 314 ? -16.019 -4.474 41.432 1.00 73.44 314 ASN A CA 1
ATOM 2426 C C . ASN A 1 314 ? -14.952 -5.015 40.465 1.00 73.44 314 ASN A C 1
ATOM 2428 O O . ASN A 1 314 ? -13.822 -4.532 40.500 1.00 73.44 314 ASN A O 1
ATOM 2432 N N . MET A 1 315 ? -15.270 -5.985 39.598 1.00 76.94 315 MET A N 1
ATOM 2433 C CA . MET A 1 315 ? -14.283 -6.608 38.704 1.00 76.94 315 MET A CA 1
ATOM 2434 C C . MET A 1 315 ? -13.711 -5.642 37.659 1.00 76.94 315 MET A C 1
ATOM 2436 O O . MET A 1 315 ? -12.569 -5.807 37.254 1.00 76.94 315 MET A O 1
ATOM 2440 N N . MET A 1 316 ? -14.473 -4.605 37.301 1.00 74.56 316 MET A N 1
ATOM 2441 C CA . MET A 1 316 ? -14.067 -3.534 36.380 1.00 74.56 316 MET A CA 1
ATOM 2442 C C . MET A 1 316 ? -13.420 -2.328 37.073 1.00 74.56 316 MET A C 1
ATOM 2444 O O . MET A 1 316 ? -13.081 -1.346 36.418 1.00 74.56 316 MET A O 1
ATOM 2448 N N . LYS A 1 317 ? -13.276 -2.362 38.403 1.00 75.69 317 LYS A N 1
ATOM 2449 C CA . LYS A 1 317 ? -12.737 -1.245 39.187 1.00 75.69 317 LYS A CA 1
ATOM 2450 C C . LYS A 1 317 ? -11.278 -1.515 39.505 1.00 75.69 317 LYS A C 1
ATOM 2452 O O . LYS A 1 317 ? -10.980 -2.218 40.472 1.00 75.69 317 LYS A O 1
ATOM 2457 N N . PHE A 1 318 ? -10.385 -1.007 38.667 1.00 67.81 318 PHE A N 1
ATOM 2458 C CA . PHE A 1 318 ? -8.945 -1.198 38.805 1.00 67.81 318 PHE A CA 1
ATOM 2459 C C . PHE A 1 318 ? -8.273 0.010 39.462 1.00 67.81 318 PHE A C 1
ATOM 2461 O O . PHE A 1 318 ? -8.616 1.157 39.175 1.00 67.81 318 PHE A O 1
ATOM 2468 N N . SER A 1 319 ? -7.291 -0.247 40.325 1.00 67.00 319 SER A N 1
ATOM 2469 C CA . SER A 1 319 ? -6.311 0.768 40.722 1.00 67.00 319 SER A CA 1
ATOM 2470 C C . SER A 1 319 ? -5.162 0.820 39.704 1.00 67.00 319 SER A C 1
ATOM 2472 O O . SER A 1 319 ? -4.908 -0.190 39.051 1.00 67.00 319 SER A O 1
ATOM 2474 N N . PRO A 1 320 ? -4.406 1.929 39.601 1.00 57.81 320 PRO A N 1
ATOM 2475 C CA . PRO A 1 320 ? -3.262 2.025 38.685 1.00 57.81 320 PRO A CA 1
ATOM 2476 C C . PRO A 1 320 ? -2.193 0.933 38.864 1.00 57.81 320 PRO A C 1
ATOM 2478 O O . PRO A 1 320 ? -1.496 0.615 37.914 1.00 57.81 320 PRO A O 1
ATOM 2481 N N . SER A 1 321 ? -2.078 0.355 40.063 1.00 70.50 321 SER A N 1
ATOM 2482 C CA . SER A 1 321 ? -1.160 -0.744 40.398 1.00 70.50 321 SER A CA 1
ATOM 2483 C C . SER A 1 321 ? -1.851 -2.115 40.489 1.00 70.50 321 SER A C 1
ATOM 2485 O O . SER A 1 321 ? -1.398 -2.990 41.223 1.00 70.50 321 SER A O 1
ATOM 2487 N N . ASP A 1 322 ? -3.021 -2.282 39.866 1.00 74.56 322 ASP A N 1
ATOM 2488 C CA . ASP A 1 322 ? -3.761 -3.547 39.895 1.00 74.56 322 ASP A CA 1
ATOM 2489 C C . ASP A 1 322 ? -3.194 -4.534 38.871 1.00 74.56 322 ASP A C 1
ATOM 2491 O O . ASP A 1 322 ? -3.285 -4.315 37.666 1.00 74.56 322 ASP A O 1
ATOM 2495 N N . GLU A 1 323 ? -2.679 -5.666 39.341 1.00 79.00 323 GLU A N 1
ATOM 2496 C CA . GLU A 1 323 ? -2.141 -6.721 38.476 1.00 79.00 323 GLU A CA 1
ATOM 2497 C C . GLU A 1 323 ? -3.172 -7.227 37.445 1.00 79.00 323 GLU A C 1
ATOM 2499 O O . GLU A 1 323 ? -2.822 -7.581 36.320 1.00 79.00 323 GLU A O 1
ATOM 2504 N N . ASN A 1 324 ? -4.470 -7.226 37.780 1.00 78.69 324 ASN A N 1
ATOM 2505 C CA . ASN A 1 324 ? -5.511 -7.625 36.826 1.00 78.69 324 ASN A CA 1
ATOM 2506 C C . ASN A 1 324 ? -5.657 -6.603 35.693 1.00 78.69 324 ASN A C 1
ATOM 2508 O O . ASN A 1 324 ? -5.933 -6.993 34.561 1.00 78.69 324 ASN A O 1
ATOM 2512 N N . TYR A 1 325 ? -5.457 -5.312 35.983 1.00 78.50 325 TYR A N 1
ATOM 2513 C CA . TYR A 1 325 ? -5.450 -4.270 34.959 1.00 78.50 325 TYR A CA 1
ATOM 2514 C C . TYR A 1 325 ? -4.282 -4.456 34.002 1.00 78.50 325 TYR A C 1
ATOM 2516 O O . TYR A 1 325 ? -4.499 -4.437 32.796 1.00 78.50 325 TYR A O 1
ATOM 2524 N N . GLU A 1 326 ? -3.076 -4.699 34.520 1.00 76.81 326 GLU A N 1
ATOM 2525 C CA . GLU A 1 326 ? -1.891 -4.941 33.689 1.00 76.81 326 GLU A CA 1
ATOM 2526 C C . GLU A 1 326 ? -2.091 -6.145 32.759 1.00 76.81 326 GLU A C 1
ATOM 2528 O O . GLU A 1 326 ? -1.814 -6.052 31.563 1.00 76.81 326 GLU A O 1
ATOM 2533 N N . ARG A 1 327 ? -2.668 -7.242 33.268 1.00 78.94 327 ARG A N 1
ATOM 2534 C CA . ARG A 1 327 ? -2.997 -8.430 32.461 1.00 78.94 327 ARG A CA 1
ATOM 2535 C C . ARG A 1 327 ? -3.995 -8.122 31.342 1.00 78.94 327 ARG A C 1
ATOM 2537 O O . ARG A 1 327 ? -3.745 -8.468 30.189 1.00 78.94 327 ARG A O 1
ATOM 2544 N N . ILE A 1 328 ? -5.102 -7.442 31.650 1.00 78.88 328 ILE A N 1
ATOM 2545 C CA . ILE A 1 328 ? -6.116 -7.068 30.647 1.00 78.88 328 ILE A CA 1
ATOM 2546 C C . ILE A 1 328 ? -5.544 -6.072 29.634 1.00 78.88 328 ILE A C 1
ATOM 2548 O O . ILE A 1 328 ? -5.813 -6.195 28.440 1.00 78.88 328 ILE A O 1
ATOM 2552 N N . ALA A 1 329 ? -4.753 -5.099 30.089 1.00 77.81 329 ALA A N 1
ATOM 2553 C CA . ALA A 1 329 ? -4.093 -4.125 29.230 1.00 77.81 329 ALA A CA 1
ATOM 2554 C C . ALA A 1 329 ? -3.105 -4.805 28.272 1.00 77.81 329 ALA A C 1
ATOM 2556 O O . ALA A 1 329 ? -3.098 -4.471 27.091 1.00 77.81 329 ALA A O 1
ATOM 2557 N N . SER A 1 330 ? -2.343 -5.800 28.742 1.00 78.25 330 SER A N 1
ATOM 2558 C CA . SER A 1 330 ? -1.480 -6.631 27.890 1.00 78.25 330 SER A CA 1
ATOM 2559 C C . SER A 1 330 ? -2.292 -7.378 26.831 1.00 78.25 330 SER A C 1
ATOM 2561 O O . SER A 1 330 ? -1.958 -7.316 25.654 1.00 78.25 330 SER A O 1
ATOM 2563 N N . CYS A 1 331 ? -3.412 -8.002 27.212 1.00 78.88 331 CYS A N 1
ATOM 2564 C CA . CYS A 1 331 ? -4.285 -8.686 26.252 1.00 78.88 331 CYS A CA 1
ATOM 2565 C C . CYS A 1 331 ? -4.874 -7.710 25.215 1.00 78.88 331 CYS A C 1
ATOM 2567 O O . CYS A 1 331 ? -4.995 -8.040 24.037 1.00 78.88 331 CYS A O 1
ATOM 2569 N N . LEU A 1 332 ? -5.242 -6.494 25.639 1.00 77.81 332 LEU A N 1
ATOM 2570 C CA . LEU A 1 332 ? -5.717 -5.434 24.745 1.00 77.81 332 LEU A CA 1
ATOM 2571 C C . LEU A 1 332 ? -4.636 -4.973 23.763 1.00 77.81 332 LEU A C 1
ATOM 2573 O O . LEU A 1 332 ? -4.970 -4.708 22.609 1.00 77.81 332 LEU A O 1
ATOM 2577 N N . LEU A 1 333 ? -3.375 -4.883 24.196 1.00 77.50 333 LEU A N 1
ATOM 2578 C CA . LEU A 1 333 ? -2.241 -4.570 23.322 1.00 77.50 333 LEU A CA 1
ATOM 2579 C C . LEU A 1 333 ? -2.025 -5.676 22.285 1.00 77.50 333 LEU A C 1
ATOM 2581 O O . LEU A 1 333 ? -1.995 -5.372 21.097 1.00 77.50 333 LEU A O 1
ATOM 2585 N N . ASP A 1 334 ? -2.020 -6.946 22.696 1.00 78.56 334 ASP A N 1
ATOM 2586 C CA . ASP A 1 334 ? -1.876 -8.082 21.772 1.00 78.56 334 ASP A CA 1
ATOM 2587 C C . ASP A 1 334 ? -2.983 -8.099 20.706 1.00 78.56 334 ASP A C 1
ATOM 2589 O O . ASP A 1 334 ? -2.747 -8.382 19.529 1.00 78.56 334 ASP A O 1
ATOM 2593 N N . VAL A 1 335 ? -4.222 -7.794 21.104 1.00 78.81 335 VAL A N 1
ATOM 2594 C CA . VAL A 1 335 ? -5.342 -7.650 20.167 1.00 78.81 335 VAL A CA 1
ATOM 2595 C C . VAL A 1 335 ? -5.128 -6.462 19.240 1.00 78.81 335 VAL A C 1
ATOM 2597 O O . VAL A 1 335 ? -5.369 -6.582 18.039 1.00 78.81 335 VAL A O 1
ATOM 2600 N N . PHE A 1 336 ? -4.725 -5.314 19.779 1.00 76.56 336 PHE A N 1
ATOM 2601 C CA . PHE A 1 336 ? -4.507 -4.105 18.999 1.00 76.56 336 PHE A CA 1
ATOM 2602 C C . PHE A 1 336 ? -3.431 -4.320 17.929 1.00 76.56 336 PHE A C 1
ATOM 2604 O O . PHE A 1 336 ? -3.684 -4.030 16.758 1.00 76.56 336 PHE A O 1
ATOM 2611 N N . ASP A 1 337 ? -2.302 -4.922 18.299 1.00 74.62 337 ASP A N 1
ATOM 2612 C CA . ASP A 1 337 ? -1.206 -5.263 17.392 1.00 74.62 337 ASP A CA 1
ATOM 2613 C C . ASP A 1 337 ? -1.655 -6.272 16.331 1.00 74.62 337 ASP A C 1
ATOM 2615 O O . ASP A 1 337 ? -1.429 -6.071 15.134 1.00 74.62 337 ASP A O 1
ATOM 2619 N N . TRP A 1 338 ? -2.391 -7.314 16.731 1.00 75.06 338 TRP A N 1
ATOM 2620 C CA . TRP A 1 338 ? -2.966 -8.280 15.794 1.00 75.06 338 TRP A CA 1
ATOM 2621 C C . TRP A 1 338 ? -3.903 -7.611 14.777 1.00 75.06 338 TRP A C 1
ATOM 2623 O O . TRP A 1 338 ? -3.785 -7.859 13.572 1.00 75.06 338 TRP A O 1
ATOM 2633 N N . VAL A 1 339 ? -4.811 -6.733 15.225 1.00 75.25 339 VAL A N 1
ATOM 2634 C CA . VAL A 1 339 ? -5.721 -5.986 14.340 1.00 75.25 339 VAL A CA 1
ATOM 2635 C C . VAL A 1 339 ? -4.931 -5.078 13.405 1.00 75.25 339 VAL A C 1
ATOM 2637 O O . VAL A 1 339 ? -5.237 -5.023 12.211 1.00 75.25 339 VAL A O 1
ATOM 2640 N N . LEU A 1 340 ? -3.920 -4.378 13.920 1.00 71.31 340 LEU A N 1
ATOM 2641 C CA . LEU A 1 340 ? -3.096 -3.461 13.144 1.00 71.31 340 LEU A CA 1
ATOM 2642 C C . LEU A 1 340 ? -2.379 -4.194 12.004 1.00 71.31 340 LEU A C 1
ATOM 2644 O O . LEU A 1 340 ? -2.481 -3.757 10.855 1.00 71.31 340 LEU A O 1
ATOM 2648 N N . ILE A 1 341 ? -1.760 -5.342 12.293 1.00 69.12 341 ILE A N 1
ATOM 2649 C CA . ILE A 1 341 ? -1.094 -6.198 11.300 1.00 69.12 341 ILE A CA 1
ATOM 2650 C C . ILE A 1 341 ? -2.085 -6.654 10.222 1.00 69.12 341 ILE A C 1
ATOM 2652 O O . ILE A 1 341 ? -1.817 -6.516 9.030 1.00 69.12 341 ILE A O 1
ATOM 2656 N N . HIS A 1 342 ? -3.266 -7.146 10.608 1.00 69.75 342 HIS A N 1
ATOM 2657 C CA . HIS A 1 342 ? -4.259 -7.637 9.645 1.00 69.75 342 HIS A CA 1
ATOM 2658 C C . HIS A 1 342 ? -4.809 -6.524 8.747 1.00 69.75 342 HIS A C 1
ATOM 2660 O O . HIS A 1 342 ? -5.030 -6.739 7.554 1.00 69.75 342 HIS A O 1
ATOM 2666 N N . VAL A 1 343 ? -5.017 -5.324 9.293 1.00 70.56 343 VAL A N 1
ATOM 2667 C CA . VAL A 1 343 ? -5.439 -4.151 8.514 1.00 70.56 343 VAL A CA 1
ATOM 2668 C C . VAL A 1 343 ? -4.341 -3.724 7.546 1.00 70.56 343 VAL A C 1
ATOM 2670 O O . VAL A 1 343 ? -4.627 -3.450 6.382 1.00 70.56 343 VAL A O 1
ATOM 2673 N N . GLN A 1 344 ? -3.089 -3.678 8.002 1.00 66.69 344 GLN A N 1
ATOM 2674 C CA . GLN A 1 344 ? -1.944 -3.349 7.158 1.00 66.69 344 GLN A CA 1
ATOM 2675 C C . GLN A 1 344 ? -1.781 -4.360 6.016 1.00 66.69 344 GLN A C 1
ATOM 2677 O O . GLN A 1 344 ? -1.674 -3.943 4.865 1.00 66.69 344 GLN A O 1
ATOM 2682 N N . MET A 1 345 ? -1.881 -5.661 6.297 1.00 69.31 345 MET A N 1
ATOM 2683 C CA . MET A 1 345 ? -1.848 -6.721 5.283 1.00 69.31 345 MET A CA 1
ATOM 2684 C C . MET A 1 345 ? -3.014 -6.643 4.295 1.00 69.31 345 MET A C 1
ATOM 2686 O O . MET A 1 345 ? -2.820 -6.809 3.093 1.00 69.31 345 MET A O 1
ATOM 2690 N N . ALA A 1 346 ? -4.229 -6.342 4.756 1.00 70.44 346 ALA A N 1
ATOM 2691 C CA . ALA A 1 346 ? -5.367 -6.160 3.857 1.00 70.44 346 ALA A CA 1
ATOM 2692 C C . ALA A 1 346 ? -5.160 -4.966 2.907 1.00 70.44 346 ALA A C 1
ATOM 2694 O O . ALA A 1 346 ? -5.466 -5.060 1.715 1.00 70.44 346 ALA A O 1
ATOM 2695 N N . ILE A 1 347 ? -4.606 -3.858 3.412 1.00 71.12 347 ILE A N 1
ATOM 2696 C CA . ILE A 1 347 ? -4.234 -2.698 2.590 1.00 71.12 347 ILE A CA 1
ATOM 2697 C C . ILE A 1 347 ? -3.142 -3.089 1.591 1.00 71.12 347 ILE A C 1
ATOM 2699 O O . ILE A 1 347 ? -3.295 -2.795 0.408 1.00 71.12 347 ILE A O 1
ATOM 2703 N N . PHE A 1 348 ? -2.095 -3.786 2.042 1.00 74.69 348 PHE A N 1
ATOM 2704 C CA . PHE A 1 348 ? -1.012 -4.279 1.192 1.00 74.69 348 PHE A CA 1
ATOM 2705 C C . PHE A 1 348 ? -1.552 -5.101 0.023 1.00 74.69 348 PHE A C 1
ATOM 2707 O O . PHE A 1 348 ? -1.322 -4.748 -1.127 1.00 74.69 348 PHE A O 1
ATOM 2714 N N . LEU A 1 349 ? -2.338 -6.144 0.304 1.00 76.75 349 LEU A N 1
ATOM 2715 C CA . LEU A 1 349 ? -2.910 -7.024 -0.718 1.00 76.75 349 LEU A CA 1
ATOM 2716 C C . LEU A 1 349 ? -3.827 -6.267 -1.681 1.00 76.75 349 LEU A C 1
ATOM 2718 O O . LEU A 1 349 ? -3.830 -6.528 -2.885 1.00 76.75 349 LEU A O 1
ATOM 2722 N N . THR A 1 350 ? -4.590 -5.301 -1.165 1.00 78.31 350 THR A N 1
ATOM 2723 C CA . THR A 1 350 ? -5.442 -4.452 -2.000 1.00 78.31 350 THR A CA 1
ATOM 2724 C C . THR A 1 350 ? -4.591 -3.647 -2.974 1.00 78.31 350 THR A C 1
ATOM 2726 O O . THR A 1 350 ? -4.806 -3.761 -4.181 1.00 78.31 350 THR A O 1
ATOM 2729 N N . MET A 1 351 ? -3.600 -2.906 -2.465 1.00 76.81 351 MET A N 1
ATOM 2730 C CA . MET A 1 351 ? -2.675 -2.097 -3.264 1.00 76.81 351 MET A CA 1
ATOM 2731 C C . MET A 1 351 ? -1.890 -2.953 -4.259 1.00 76.81 351 MET A C 1
ATOM 2733 O O . MET A 1 351 ? -1.805 -2.601 -5.433 1.00 76.81 351 MET A O 1
ATOM 2737 N N . ALA A 1 352 ? -1.403 -4.112 -3.818 1.00 81.25 352 ALA A N 1
ATOM 2738 C CA . ALA A 1 352 ? -0.661 -5.051 -4.642 1.00 81.25 352 ALA A CA 1
ATOM 2739 C C . ALA A 1 352 ? -1.508 -5.623 -5.781 1.00 81.25 352 ALA A C 1
ATOM 2741 O O . ALA A 1 352 ? -0.992 -5.873 -6.859 1.00 81.25 352 ALA A O 1
ATOM 2742 N N . SER A 1 353 ? -2.822 -5.780 -5.606 1.00 84.38 353 SER A N 1
ATOM 2743 C CA . SER A 1 353 ? -3.697 -6.282 -6.674 1.00 84.38 353 SER A CA 1
ATOM 2744 C C . SER A 1 353 ? -4.111 -5.223 -7.708 1.00 84.38 353 SER A C 1
ATOM 2746 O O . SER A 1 353 ? -4.668 -5.575 -8.753 1.00 84.38 353 SER A O 1
ATOM 2748 N N . LEU A 1 354 ? -3.874 -3.928 -7.443 1.00 88.31 354 LEU A N 1
ATOM 2749 C CA . LEU A 1 354 ? -4.353 -2.839 -8.302 1.00 88.31 354 LEU A CA 1
ATOM 2750 C C . LEU A 1 354 ? -3.798 -2.902 -9.729 1.00 88.31 354 LEU A C 1
ATOM 2752 O O . LEU A 1 354 ? -4.615 -2.821 -10.648 1.00 88.31 354 LEU A O 1
ATOM 2756 N N . PRO A 1 355 ? -2.486 -3.099 -9.979 1.00 91.94 355 PRO A N 1
ATOM 2757 C CA . PRO A 1 355 ? -1.991 -3.126 -11.353 1.00 91.94 355 PRO A CA 1
ATOM 2758 C C . PRO A 1 355 ? -2.565 -4.300 -12.158 1.00 91.94 355 PRO A C 1
ATOM 2760 O O . PRO A 1 355 ? -2.789 -4.172 -13.359 1.00 91.94 355 PRO A O 1
ATOM 2763 N N . SER A 1 356 ? -2.902 -5.414 -11.502 1.00 92.12 356 SER A N 1
ATOM 2764 C CA . SER A 1 356 ? -3.586 -6.533 -12.154 1.00 92.12 356 SER A CA 1
ATOM 2765 C C . SER A 1 356 ? -5.019 -6.171 -12.546 1.00 92.12 356 SER A C 1
ATOM 2767 O O . SER A 1 356 ? -5.450 -6.409 -13.671 1.00 92.12 356 SER A O 1
ATOM 2769 N N . ARG A 1 357 ? -5.765 -5.515 -11.649 1.00 91.75 357 ARG A N 1
ATOM 2770 C CA . ARG A 1 357 ? -7.149 -5.084 -11.915 1.00 91.75 357 ARG A CA 1
ATOM 2771 C C . ARG A 1 357 ? -7.238 -3.967 -12.955 1.00 91.75 357 ARG A C 1
ATOM 2773 O O . ARG A 1 357 ? -8.184 -3.963 -13.740 1.00 91.75 357 ARG A O 1
ATOM 2780 N N . ILE A 1 358 ? -6.289 -3.034 -12.929 1.00 92.75 358 ILE A N 1
ATOM 2781 C CA . ILE A 1 358 ? -6.305 -1.804 -13.728 1.00 92.75 358 ILE A CA 1
ATOM 2782 C C . ILE A 1 358 ? -5.638 -2.014 -15.087 1.00 92.75 358 ILE A C 1
ATOM 2784 O O . ILE A 1 358 ? -6.216 -1.622 -16.094 1.00 92.75 358 ILE A O 1
ATOM 2788 N N . TYR A 1 359 ? -4.462 -2.645 -15.126 1.00 94.88 359 TYR A N 1
ATOM 2789 C CA . TYR A 1 359 ? -3.638 -2.745 -16.334 1.00 94.88 359 TYR A CA 1
ATOM 2790 C C . TYR A 1 359 ? -3.591 -4.146 -16.950 1.00 94.88 359 TYR A C 1
ATOM 2792 O O . TYR A 1 359 ? -3.156 -4.292 -18.087 1.00 94.88 359 TYR A O 1
ATOM 2800 N N . GLY A 1 360 ? -4.050 -5.178 -16.237 1.00 94.56 360 GLY A N 1
ATOM 2801 C CA . GLY A 1 360 ? -3.890 -6.564 -16.683 1.00 94.56 360 GLY A CA 1
ATOM 2802 C C . GLY A 1 360 ? -2.471 -7.100 -16.474 1.00 94.56 360 GLY A C 1
ATOM 2803 O O . GLY A 1 360 ? -2.029 -7.985 -17.205 1.00 94.56 360 GLY A O 1
ATOM 2804 N N . MET A 1 361 ? -1.737 -6.572 -15.487 1.00 95.12 361 MET A N 1
ATOM 2805 C CA . MET A 1 361 ? -0.475 -7.168 -15.038 1.00 95.12 361 MET A CA 1
ATOM 2806 C C . MET A 1 361 ? -0.738 -8.521 -14.344 1.00 95.12 361 MET A C 1
ATOM 2808 O O . MET A 1 361 ? -1.725 -8.684 -13.619 1.00 95.12 361 MET A O 1
ATOM 2812 N N . GLY A 1 362 ? 0.135 -9.500 -14.569 1.00 91.44 362 GLY A N 1
ATOM 2813 C CA . GLY A 1 362 ? 0.099 -10.809 -13.919 1.00 91.44 362 GLY A CA 1
ATOM 2814 C C . GLY A 1 362 ? 0.261 -10.701 -12.402 1.00 91.44 362 GLY A C 1
ATOM 2815 O O . GLY A 1 362 ? 0.970 -9.829 -11.900 1.00 91.44 362 GLY A O 1
ATOM 2816 N N . ILE A 1 363 ? -0.427 -11.577 -11.661 1.00 85.38 363 ILE A N 1
ATOM 2817 C CA . ILE A 1 363 ? -0.441 -11.563 -10.185 1.00 85.38 363 ILE A CA 1
ATOM 2818 C C . ILE A 1 363 ? 0.962 -11.803 -9.609 1.00 85.38 363 ILE A C 1
ATOM 2820 O O . ILE A 1 363 ? 1.305 -11.254 -8.562 1.00 85.38 363 ILE A O 1
ATOM 2824 N N . ASP A 1 364 ? 1.770 -12.591 -10.312 1.00 82.38 364 ASP A N 1
ATOM 2825 C CA . ASP A 1 364 ? 3.168 -12.867 -10.000 1.00 82.38 364 ASP A CA 1
ATOM 2826 C C . ASP A 1 364 ? 4.012 -11.581 -10.010 1.00 82.38 364 ASP A C 1
ATOM 2828 O O . ASP A 1 364 ? 4.614 -11.233 -8.991 1.00 82.38 364 ASP A O 1
ATOM 2832 N N . ASN A 1 365 ? 3.958 -10.817 -11.105 1.00 86.00 365 ASN A N 1
ATOM 2833 C CA . ASN A 1 365 ? 4.615 -9.520 -11.244 1.00 86.00 365 ASN A CA 1
ATOM 2834 C C . ASN A 1 365 ? 4.138 -8.545 -10.164 1.00 86.00 365 ASN A C 1
ATOM 2836 O O . ASN A 1 365 ? 4.950 -7.923 -9.475 1.00 86.00 365 ASN A O 1
ATOM 2840 N N . THR A 1 366 ? 2.820 -8.421 -9.975 1.00 86.88 366 THR A N 1
ATOM 2841 C CA . THR A 1 366 ? 2.283 -7.455 -9.013 1.00 86.88 366 THR A CA 1
ATOM 2842 C C . THR A 1 366 ? 2.639 -7.793 -7.571 1.00 86.88 366 THR A C 1
ATOM 2844 O O . THR A 1 366 ? 2.969 -6.894 -6.797 1.00 86.88 366 THR A O 1
ATOM 2847 N N . GLY A 1 367 ? 2.583 -9.077 -7.204 1.00 81.75 367 GLY A N 1
ATOM 2848 C CA . GLY A 1 367 ? 2.897 -9.543 -5.857 1.00 81.75 367 GLY A CA 1
ATOM 2849 C C . GLY A 1 367 ? 4.368 -9.327 -5.518 1.00 81.75 367 GLY A C 1
ATOM 2850 O O . GLY A 1 367 ? 4.680 -8.760 -4.469 1.00 81.75 367 GLY A O 1
ATOM 2851 N N . PHE A 1 368 ? 5.264 -9.695 -6.435 1.00 81.56 368 PHE A N 1
ATOM 2852 C CA . PHE A 1 368 ? 6.700 -9.503 -6.259 1.00 81.56 368 PHE A CA 1
ATOM 2853 C C . PHE A 1 368 ? 7.075 -8.023 -6.142 1.00 81.56 368 PHE A C 1
ATOM 2855 O O . PHE A 1 368 ? 7.704 -7.631 -5.164 1.00 81.56 368 PHE A O 1
ATOM 2862 N N . LEU A 1 369 ? 6.652 -7.183 -7.093 1.00 85.44 369 LEU A N 1
ATOM 2863 C CA . LEU A 1 369 ? 7.022 -5.764 -7.123 1.00 85.44 369 LEU A CA 1
ATOM 2864 C C . LEU A 1 369 ? 6.479 -4.992 -5.915 1.00 85.44 369 LEU A C 1
ATOM 2866 O O . LEU A 1 369 ? 7.181 -4.160 -5.341 1.00 85.44 369 LEU A O 1
ATOM 2870 N N . SER A 1 370 ? 5.256 -5.306 -5.483 1.00 85.44 370 SER A N 1
ATOM 2871 C CA . SER A 1 370 ? 4.664 -4.702 -4.283 1.00 85.44 370 SER A CA 1
ATOM 2872 C C . SER A 1 370 ? 5.422 -5.096 -3.021 1.00 85.44 370 SER A C 1
ATOM 2874 O O . SER A 1 370 ? 5.688 -4.250 -2.169 1.00 85.44 370 SER A O 1
ATOM 2876 N N . THR A 1 371 ? 5.812 -6.368 -2.915 1.00 78.38 371 THR A N 1
ATOM 2877 C CA . THR A 1 371 ? 6.600 -6.862 -1.778 1.00 78.38 371 THR A CA 1
ATOM 2878 C C . THR A 1 371 ? 7.986 -6.236 -1.769 1.00 78.38 371 THR A C 1
ATOM 2880 O O . THR A 1 371 ? 8.423 -5.746 -0.732 1.00 78.38 371 THR A O 1
ATOM 2883 N N . LEU A 1 372 ? 8.646 -6.174 -2.928 1.00 78.56 372 LEU A N 1
ATOM 2884 C CA . LEU A 1 372 ? 9.938 -5.518 -3.069 1.00 78.56 372 LEU A CA 1
ATOM 2885 C C . LEU A 1 372 ? 9.847 -4.056 -2.620 1.00 78.56 372 LEU A C 1
ATOM 2887 O O . LEU A 1 372 ? 10.609 -3.651 -1.753 1.00 78.56 372 LEU A O 1
ATOM 2891 N N . GLY A 1 373 ? 8.865 -3.292 -3.110 1.00 81.06 373 GLY A N 1
ATOM 2892 C CA . GLY A 1 373 ? 8.657 -1.898 -2.705 1.00 81.06 373 GLY A CA 1
ATOM 2893 C C . GLY A 1 373 ? 8.394 -1.732 -1.203 1.00 81.06 373 GLY A C 1
ATOM 2894 O O . GLY A 1 373 ? 8.984 -0.854 -0.570 1.00 81.06 373 GLY A O 1
ATOM 2895 N N . ALA A 1 374 ? 7.558 -2.593 -0.613 1.00 77.12 374 ALA A N 1
ATOM 2896 C CA . ALA A 1 374 ? 7.271 -2.586 0.822 1.00 77.12 374 ALA A CA 1
ATOM 2897 C C . ALA A 1 374 ? 8.504 -2.900 1.676 1.00 77.12 374 ALA A C 1
ATOM 2899 O O . ALA A 1 374 ? 8.675 -2.306 2.739 1.00 77.12 374 ALA A O 1
ATOM 2900 N N . VAL A 1 375 ? 9.374 -3.799 1.217 1.00 74.56 375 VAL A N 1
ATOM 2901 C CA . VAL A 1 375 ? 10.545 -4.243 1.979 1.00 74.56 375 VAL A CA 1
ATOM 2902 C C . VAL A 1 375 ? 11.739 -3.313 1.781 1.00 74.56 375 VAL A C 1
ATOM 2904 O O . VAL A 1 375 ? 12.385 -2.919 2.752 1.00 74.56 375 VAL A O 1
ATOM 2907 N N . THR A 1 376 ? 12.041 -2.925 0.543 1.00 73.38 376 THR A N 1
ATOM 2908 C CA . THR A 1 376 ? 13.233 -2.122 0.244 1.00 73.38 376 THR A CA 1
ATOM 2909 C C . THR A 1 376 ? 13.030 -0.643 0.492 1.00 73.38 376 THR A C 1
ATOM 2911 O O . THR A 1 376 ? 14.018 0.041 0.719 1.00 73.38 376 THR A O 1
ATOM 2914 N N . SER A 1 377 ? 11.794 -0.142 0.420 1.00 76.50 377 SER A N 1
ATOM 2915 C CA . SER A 1 377 ? 11.498 1.301 0.426 1.00 76.50 377 SER A CA 1
ATOM 2916 C C . SER A 1 377 ? 10.295 1.675 1.297 1.00 76.50 377 SER A C 1
ATOM 2918 O O . SER A 1 377 ? 9.875 2.838 1.322 1.00 76.50 377 SER A O 1
ATOM 2920 N N . GLY A 1 378 ? 9.739 0.696 2.009 1.00 75.25 378 GLY A N 1
ATOM 2921 C CA . GLY A 1 378 ? 8.534 0.802 2.817 1.00 75.25 378 GLY A CA 1
ATOM 2922 C C . GLY A 1 378 ? 8.723 0.310 4.251 1.00 75.25 378 GLY A C 1
ATOM 2923 O O . GLY A 1 378 ? 9.840 0.198 4.755 1.00 75.25 378 GLY A O 1
ATOM 2924 N N . ASP A 1 379 ? 7.603 0.055 4.919 1.00 69.56 379 ASP A N 1
ATOM 2925 C CA . ASP A 1 379 ? 7.533 -0.401 6.311 1.00 69.56 379 ASP A CA 1
ATOM 2926 C C . ASP A 1 379 ? 7.266 -1.906 6.458 1.00 69.56 379 ASP A C 1
ATOM 2928 O O . ASP A 1 379 ? 6.734 -2.345 7.474 1.00 69.56 379 ASP A O 1
ATOM 2932 N N . LEU A 1 380 ? 7.619 -2.688 5.431 1.00 71.12 380 LEU A N 1
ATOM 2933 C CA . LEU A 1 380 ? 7.266 -4.101 5.224 1.00 71.12 380 LEU A CA 1
ATOM 2934 C C . LEU A 1 380 ? 5.806 -4.341 4.817 1.00 71.12 380 LEU A C 1
ATOM 2936 O O . LEU A 1 380 ? 5.505 -5.380 4.236 1.00 71.12 380 LEU A O 1
ATOM 2940 N N . THR A 1 381 ? 4.897 -3.395 5.061 1.00 66.44 381 THR A N 1
ATOM 2941 C CA . THR A 1 381 ? 3.461 -3.560 4.775 1.00 66.44 381 THR A CA 1
ATOM 2942 C C . THR A 1 381 ? 2.914 -2.526 3.795 1.00 66.44 381 THR A C 1
ATOM 2944 O O . THR A 1 381 ? 1.886 -2.736 3.157 1.00 66.44 381 THR A O 1
ATOM 2947 N N . LYS A 1 382 ? 3.577 -1.381 3.664 1.00 73.44 382 LYS A N 1
ATOM 2948 C CA . LYS A 1 382 ? 3.197 -0.257 2.812 1.00 73.44 382 LYS A CA 1
ATOM 2949 C C . LYS A 1 382 ? 4.451 0.442 2.318 1.00 73.44 382 LYS A C 1
ATOM 2951 O O . LYS A 1 382 ? 5.484 0.437 2.980 1.00 73.44 382 LYS A O 1
ATOM 2956 N N . TRP A 1 383 ? 4.341 1.101 1.173 1.00 81.94 383 TRP A N 1
ATOM 2957 C CA . TRP A 1 383 ? 5.401 1.928 0.612 1.00 81.94 383 TRP A CA 1
ATOM 2958 C C . TRP A 1 383 ? 4.815 3.202 0.015 1.00 81.94 383 TRP A C 1
ATOM 2960 O O . TRP A 1 383 ? 3.644 3.256 -0.368 1.00 81.94 383 TRP A O 1
ATOM 2970 N N . SER A 1 384 ? 5.642 4.239 -0.059 1.00 84.94 384 SER A N 1
ATOM 2971 C CA . SER A 1 384 ? 5.313 5.439 -0.818 1.00 84.94 384 SER A CA 1
ATOM 2972 C C . SER A 1 384 ? 5.725 5.231 -2.271 1.00 84.94 384 SER A C 1
ATOM 2974 O O . SER A 1 384 ? 6.882 4.910 -2.538 1.00 84.94 384 SER A O 1
ATOM 2976 N N . ILE A 1 385 ? 4.802 5.456 -3.212 1.00 87.06 385 ILE A N 1
ATOM 2977 C CA . ILE A 1 385 ? 5.135 5.540 -4.646 1.00 87.06 385 ILE A CA 1
ATOM 2978 C C . ILE A 1 385 ? 5.921 6.820 -4.987 1.00 87.06 385 ILE A C 1
ATOM 2980 O O . ILE A 1 385 ? 6.385 6.971 -6.112 1.00 87.06 385 ILE A O 1
ATOM 2984 N N . GLY A 1 386 ? 6.053 7.733 -4.016 1.00 84.62 386 GLY A N 1
ATOM 2985 C CA . GLY A 1 386 ? 6.832 8.960 -4.100 1.00 84.62 386 GLY A CA 1
ATOM 2986 C C . GLY A 1 386 ? 7.996 8.995 -3.105 1.00 84.62 386 GLY A C 1
ATOM 2987 O O . GLY A 1 386 ? 8.694 8.001 -2.912 1.00 84.62 386 GLY A O 1
ATOM 2988 N N . GLY A 1 387 ? 8.208 10.151 -2.469 1.00 81.25 387 GLY A N 1
ATOM 2989 C CA . GLY A 1 387 ? 9.233 10.352 -1.437 1.00 81.25 387 GLY A CA 1
ATOM 2990 C C . GLY A 1 387 ? 8.844 9.815 -0.049 1.00 81.25 387 GLY A C 1
ATOM 2991 O O . GLY A 1 387 ? 7.803 9.165 0.088 1.00 81.25 387 GLY A O 1
ATOM 2992 N N . PRO A 1 388 ? 9.641 10.101 1.000 1.00 79.94 388 PRO A N 1
ATOM 2993 C CA . PRO A 1 388 ? 9.442 9.549 2.335 1.00 79.94 388 PRO A CA 1
ATOM 2994 C C . PRO A 1 388 ? 8.075 9.958 2.904 1.00 79.94 388 PRO A C 1
ATOM 2996 O O . PRO A 1 388 ? 7.767 11.152 2.922 1.00 79.94 388 PRO A O 1
ATOM 2999 N N . PRO A 1 389 ? 7.260 9.016 3.417 1.00 66.81 389 PRO A N 1
ATOM 3000 C CA . PRO A 1 389 ? 5.936 9.328 3.961 1.00 66.81 389 PRO A CA 1
ATOM 3001 C C . PRO A 1 389 ? 5.975 10.089 5.305 1.00 66.81 389 PRO A C 1
ATOM 3003 O O . PRO A 1 389 ? 4.937 10.564 5.760 1.00 66.81 389 PRO A O 1
ATOM 3006 N N . GLY A 1 390 ? 7.158 10.250 5.919 1.00 58.62 390 GLY A N 1
ATOM 3007 C CA . GLY A 1 390 ? 7.364 10.904 7.219 1.00 58.62 390 GLY A CA 1
ATOM 3008 C C . GLY A 1 390 ? 7.118 9.977 8.424 1.00 58.62 390 GLY A C 1
ATOM 3009 O O . GLY A 1 390 ? 6.265 9.099 8.373 1.00 58.62 390 GLY A O 1
ATOM 3010 N N . GLY A 1 391 ? 7.865 10.181 9.522 1.00 54.62 391 GLY A N 1
ATOM 3011 C CA . GLY A 1 391 ? 7.738 9.421 10.782 1.00 54.62 391 GLY A CA 1
ATOM 3012 C C . GLY A 1 391 ? 8.572 8.127 10.862 1.00 54.62 391 GLY A C 1
ATOM 3013 O O . GLY A 1 391 ? 8.823 7.469 9.858 1.00 54.62 391 GLY A O 1
ATOM 3014 N N . SER A 1 392 ? 9.031 7.767 12.070 1.00 50.59 392 SER A N 1
ATOM 3015 C CA . SER A 1 392 ? 9.675 6.474 12.379 1.00 50.59 392 SER A CA 1
ATOM 3016 C C . SER A 1 392 ? 8.670 5.592 13.125 1.00 50.59 392 SER A C 1
ATOM 3018 O O . SER A 1 392 ? 8.084 6.042 14.108 1.00 50.59 392 SER A O 1
ATOM 3020 N N . LEU A 1 393 ? 8.473 4.350 12.669 1.00 49.03 393 LEU A N 1
ATOM 3021 C CA . LEU A 1 393 ? 7.466 3.421 13.212 1.00 49.03 393 LEU A CA 1
ATOM 3022 C C . LEU A 1 393 ? 7.729 2.976 14.656 1.00 49.03 393 LEU A C 1
ATOM 3024 O O . LEU A 1 393 ? 6.807 2.518 15.319 1.00 49.03 393 LEU A O 1
ATOM 3028 N N . LEU A 1 394 ? 8.959 3.135 15.156 1.00 45.84 394 LEU A N 1
ATOM 3029 C CA . LEU A 1 394 ? 9.356 2.770 16.521 1.00 45.84 394 LEU A CA 1
ATOM 3030 C C . LEU A 1 394 ? 10.194 3.872 17.180 1.00 45.84 394 LEU A C 1
ATOM 3032 O O . LEU A 1 394 ? 11.291 3.615 17.673 1.00 45.84 394 LEU A O 1
ATOM 3036 N N . GLY A 1 395 ? 9.720 5.122 17.140 1.00 43.97 395 GLY A N 1
ATOM 3037 C CA . GLY A 1 395 ? 10.280 6.198 17.970 1.00 43.97 395 GLY A CA 1
ATOM 3038 C C . GLY A 1 395 ? 11.797 6.409 17.836 1.00 43.97 395 GLY A C 1
ATOM 3039 O O . GLY A 1 395 ? 12.453 6.725 18.823 1.00 43.97 395 GLY A O 1
ATOM 3040 N N . GLY A 1 396 ? 12.367 6.214 16.641 1.00 47.84 396 GLY A N 1
ATOM 3041 C CA . GLY A 1 396 ? 13.799 6.411 16.380 1.00 47.84 396 GLY A CA 1
ATOM 3042 C C . GLY A 1 396 ? 14.687 5.164 16.484 1.00 47.84 396 GLY A C 1
ATOM 3043 O O . GLY A 1 396 ? 15.874 5.276 16.190 1.00 47.84 396 GLY A O 1
ATOM 3044 N N . LEU A 1 397 ? 14.149 3.985 16.833 1.00 42.91 397 LEU A N 1
ATOM 3045 C CA . LEU A 1 397 ? 14.908 2.719 16.821 1.00 42.91 397 LEU A CA 1
ATOM 3046 C C . LEU A 1 397 ? 15.051 2.117 15.408 1.00 42.91 397 LEU A C 1
ATOM 3048 O O . LEU A 1 397 ? 16.001 1.395 15.132 1.00 42.91 397 LEU A O 1
ATOM 3052 N N . LEU A 1 398 ? 14.123 2.419 14.497 1.00 53.78 398 LEU A N 1
ATOM 3053 C CA . LEU A 1 398 ? 14.168 1.994 13.093 1.00 53.78 398 LEU A CA 1
ATOM 3054 C C . LEU A 1 398 ? 14.318 3.202 12.168 1.00 53.78 398 LEU A C 1
ATOM 3056 O O . LEU A 1 398 ? 13.742 4.269 12.426 1.00 53.78 398 LEU A O 1
ATOM 3060 N N . SER A 1 399 ? 15.059 3.022 11.070 1.00 59.38 399 SER A N 1
ATOM 3061 C CA . SER A 1 399 ? 15.184 4.057 10.038 1.00 59.38 399 SER A CA 1
ATOM 3062 C C . SER A 1 399 ? 13.832 4.270 9.343 1.00 59.38 399 SER A C 1
ATOM 3064 O O . SER A 1 399 ? 13.125 3.293 9.092 1.00 59.38 399 SER A O 1
ATOM 3066 N N . PRO A 1 400 ? 13.435 5.520 9.039 1.00 65.75 400 PRO A N 1
ATOM 3067 C CA . PRO A 1 400 ? 12.172 5.781 8.360 1.00 65.75 400 PRO A CA 1
ATOM 3068 C C . PRO A 1 400 ? 12.208 5.262 6.910 1.00 65.75 400 PRO A C 1
ATOM 3070 O O . PRO A 1 400 ? 13.263 5.341 6.269 1.00 65.75 400 PRO A O 1
ATOM 3073 N N . PRO A 1 401 ? 11.074 4.785 6.365 1.00 73.94 401 PRO A N 1
ATOM 3074 C CA . PRO A 1 401 ? 10.978 4.401 4.958 1.00 73.94 401 PRO A CA 1
ATOM 3075 C C . PRO A 1 401 ? 11.229 5.605 4.043 1.00 73.94 401 PRO A C 1
ATOM 3077 O O . PRO A 1 401 ? 10.807 6.723 4.350 1.00 73.94 401 PRO A O 1
ATOM 3080 N N . GLN A 1 402 ? 11.910 5.384 2.916 1.00 77.62 402 GLN A N 1
ATOM 3081 C CA . GLN A 1 402 ? 12.318 6.464 2.008 1.00 77.62 402 GLN A CA 1
ATOM 3082 C C . GLN A 1 402 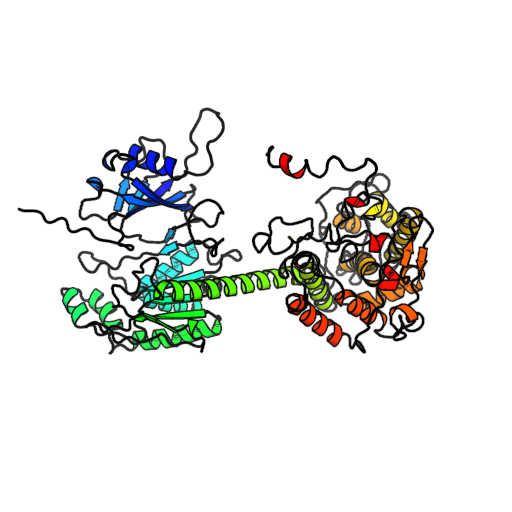? 11.398 6.636 0.788 1.00 77.62 402 GLN A C 1
ATOM 3084 O O . GLN A 1 402 ? 11.408 7.696 0.162 1.00 77.62 402 GLN A O 1
ATOM 3089 N N . GLY A 1 403 ? 10.558 5.643 0.480 1.00 82.06 403 GLY A N 1
ATOM 3090 C CA . GLY A 1 403 ? 9.724 5.649 -0.723 1.00 82.06 403 GLY A CA 1
ATOM 3091 C C . GLY A 1 403 ? 10.509 5.383 -2.012 1.00 82.06 403 GLY A C 1
ATOM 3092 O O . GLY A 1 403 ? 11.741 5.338 -2.023 1.00 82.06 403 GLY A O 1
ATOM 3093 N N . LEU A 1 404 ? 9.789 5.181 -3.118 1.00 86.25 404 LEU A N 1
ATOM 3094 C CA . LEU A 1 404 ? 10.393 4.785 -4.393 1.00 86.25 404 LEU A CA 1
ATOM 3095 C C . LEU A 1 404 ? 11.307 5.862 -5.001 1.00 86.25 404 LEU A C 1
ATOM 3097 O O . LEU A 1 404 ? 12.262 5.500 -5.683 1.00 86.25 404 LEU A O 1
ATOM 3101 N N . TRP A 1 405 ? 11.101 7.157 -4.728 1.00 85.31 405 TRP A N 1
ATOM 3102 C CA . TRP A 1 405 ? 11.976 8.222 -5.259 1.00 85.31 405 TRP A CA 1
ATOM 3103 C C . TRP A 1 405 ? 13.431 8.137 -4.781 1.00 85.31 405 TRP A C 1
ATOM 3105 O O . TRP A 1 405 ? 14.318 8.657 -5.448 1.00 85.31 405 TRP A O 1
ATOM 3115 N N . TYR A 1 406 ? 13.679 7.494 -3.638 1.00 79.81 406 TYR A N 1
ATOM 3116 C CA . TYR A 1 406 ? 15.001 7.396 -3.009 1.00 79.81 406 TYR A CA 1
ATOM 3117 C C . TYR A 1 406 ? 15.499 5.948 -2.940 1.00 79.81 406 TYR A C 1
ATOM 3119 O O . TYR A 1 406 ? 16.262 5.572 -2.056 1.00 79.81 406 TYR A O 1
ATOM 3127 N N . SER A 1 407 ? 15.060 5.127 -3.892 1.00 82.19 407 SER A N 1
ATOM 3128 C CA . SER A 1 407 ? 15.356 3.696 -3.959 1.00 82.19 407 SER A CA 1
ATOM 3129 C C . SER A 1 407 ? 16.417 3.351 -5.014 1.00 82.19 407 SER A C 1
ATOM 3131 O O . SER A 1 407 ? 16.403 2.244 -5.556 1.00 82.19 407 SER A O 1
ATOM 3133 N N . HIS A 1 408 ? 17.323 4.284 -5.340 1.00 86.06 408 HIS A N 1
ATOM 3134 C CA . HIS A 1 408 ? 18.302 4.108 -6.419 1.00 86.06 408 HIS A CA 1
ATOM 3135 C C . HIS A 1 408 ? 19.133 2.830 -6.223 1.00 86.06 408 HIS A C 1
ATOM 3137 O O . HIS A 1 408 ? 19.629 2.555 -5.128 1.00 86.06 408 HIS A O 1
ATOM 3143 N N . ASN A 1 409 ? 19.267 2.035 -7.287 1.00 83.12 409 ASN A N 1
ATOM 3144 C CA . ASN A 1 409 ? 19.879 0.700 -7.306 1.00 83.12 409 ASN A CA 1
ATOM 3145 C C . ASN A 1 409 ? 19.183 -0.379 -6.449 1.00 83.12 409 ASN A C 1
ATOM 3147 O O . ASN A 1 409 ? 19.720 -1.477 -6.304 1.00 83.12 409 ASN A O 1
ATOM 3151 N N . LYS A 1 410 ? 17.972 -0.108 -5.948 1.00 78.94 410 LYS A N 1
ATOM 3152 C CA . LYS A 1 410 ? 17.071 -1.090 -5.313 1.00 78.94 410 LYS A CA 1
ATOM 3153 C C . LYS A 1 410 ? 15.790 -1.280 -6.124 1.00 78.94 410 LYS A C 1
ATOM 3155 O O . LYS A 1 410 ? 15.355 -2.406 -6.336 1.00 78.94 410 LYS A O 1
ATOM 3160 N N . TYR A 1 411 ? 15.219 -0.171 -6.592 1.00 83.62 411 TYR A N 1
ATOM 3161 C CA . TYR A 1 411 ? 14.012 -0.126 -7.413 1.00 83.62 411 TYR A CA 1
ATOM 3162 C C . TYR A 1 411 ? 14.142 0.974 -8.478 1.00 83.62 411 TYR A C 1
ATOM 3164 O O . TYR A 1 411 ? 14.023 0.703 -9.667 1.00 83.62 411 TYR A O 1
ATOM 3172 N N . GLU A 1 412 ? 14.463 2.206 -8.076 1.00 88.62 412 GLU A N 1
ATOM 3173 C CA . GLU A 1 412 ? 14.834 3.285 -9.000 1.00 88.62 412 GLU A CA 1
ATOM 3174 C C . GLU A 1 412 ? 16.222 3.017 -9.619 1.00 88.62 412 GLU A C 1
ATOM 3176 O O . GLU A 1 412 ? 17.068 2.347 -9.016 1.00 88.62 412 GLU A O 1
ATOM 3181 N N . LYS A 1 413 ? 16.438 3.454 -10.866 1.00 91.75 413 LYS A N 1
ATOM 3182 C CA . LYS A 1 413 ? 17.555 3.024 -11.711 1.00 91.75 413 LYS A CA 1
ATOM 3183 C C . LYS A 1 413 ? 17.838 3.990 -12.882 1.00 91.75 413 LYS A C 1
ATOM 3185 O O . LYS A 1 413 ? 16.917 4.548 -13.483 1.00 91.75 413 LYS A O 1
ATOM 3190 N N . ASP A 1 414 ? 19.113 4.091 -13.276 1.00 93.88 414 ASP A N 1
ATOM 3191 C CA . ASP A 1 414 ? 19.578 4.842 -14.465 1.00 93.88 414 ASP A CA 1
ATOM 3192 C C . ASP A 1 414 ? 18.953 4.310 -15.770 1.00 93.88 414 ASP A C 1
ATOM 3194 O O . ASP A 1 414 ? 18.532 3.163 -15.819 1.00 93.88 414 ASP A O 1
ATOM 3198 N N . THR A 1 415 ? 18.946 5.061 -16.876 1.00 96.12 415 THR A N 1
ATOM 3199 C CA . THR A 1 415 ? 18.350 4.691 -18.194 1.00 96.12 415 THR A CA 1
ATOM 3200 C C . THR A 1 415 ? 16.815 4.673 -18.218 1.00 96.12 415 THR A C 1
ATOM 3202 O O . THR A 1 415 ? 16.190 3.899 -18.942 1.00 96.12 415 THR A O 1
ATOM 3205 N N . SER A 1 416 ? 16.151 5.424 -17.338 1.00 95.62 416 SER A N 1
ATOM 3206 C CA . SER A 1 416 ? 14.680 5.449 -17.223 1.00 95.62 416 SER A CA 1
ATOM 3207 C C . SER A 1 416 ? 13.980 5.847 -18.531 1.00 95.62 416 SER A C 1
ATOM 3209 O O . SER A 1 416 ? 14.554 6.571 -19.339 1.00 95.62 416 SER A O 1
ATOM 3211 N N . VAL A 1 417 ? 12.728 5.404 -18.735 1.00 95.94 417 VAL A N 1
ATOM 3212 C CA . VAL A 1 417 ? 11.955 5.729 -19.956 1.00 95.94 417 VAL A CA 1
ATOM 3213 C C . VAL A 1 417 ? 11.832 7.245 -20.133 1.00 95.94 417 VAL A C 1
ATOM 3215 O O . VAL A 1 417 ? 12.138 7.778 -21.196 1.00 95.94 417 VAL A O 1
ATOM 3218 N N . GLY A 1 418 ? 11.396 7.933 -19.072 1.00 92.75 418 GLY A N 1
ATOM 3219 C CA . GLY A 1 418 ? 11.188 9.382 -19.055 1.00 92.75 418 GLY A CA 1
ATOM 3220 C C . GLY A 1 418 ? 11.952 10.124 -17.952 1.00 92.75 418 GLY A C 1
ATOM 3221 O O . GLY A 1 418 ? 12.317 11.280 -18.143 1.00 92.75 418 GLY A O 1
ATOM 3222 N N . GLY A 1 419 ? 12.231 9.482 -16.813 1.00 91.31 419 GLY A N 1
ATOM 3223 C CA . GLY A 1 419 ? 13.033 10.066 -15.727 1.00 91.31 419 GLY A CA 1
ATOM 3224 C C . GLY A 1 419 ? 14.505 10.252 -16.111 1.00 91.31 419 GLY A C 1
ATOM 3225 O O . GLY A 1 419 ? 14.976 9.649 -17.077 1.00 91.31 419 GLY A O 1
ATOM 3226 N N . GLY A 1 420 ? 15.228 11.103 -15.383 1.00 91.25 420 GLY A N 1
ATOM 3227 C CA . GLY A 1 420 ? 16.671 11.291 -15.567 1.00 91.25 420 GLY A CA 1
ATOM 3228 C C . GLY A 1 420 ? 17.507 10.376 -14.670 1.00 91.25 420 GLY A C 1
ATOM 3229 O O . GLY A 1 420 ? 17.008 9.838 -13.690 1.00 91.25 420 GLY A O 1
ATOM 3230 N N . ASP A 1 421 ? 18.795 10.233 -14.982 1.00 92.88 421 ASP A N 1
ATOM 3231 C CA . ASP A 1 421 ? 19.729 9.501 -14.121 1.00 92.88 421 ASP A CA 1
ATOM 3232 C C . ASP A 1 421 ? 20.027 10.309 -12.856 1.00 92.88 421 ASP A C 1
ATOM 3234 O O . ASP A 1 421 ? 20.444 11.472 -12.955 1.00 92.88 421 ASP A O 1
ATOM 3238 N N . MET A 1 422 ? 19.921 9.671 -11.686 1.00 88.94 422 MET A N 1
ATOM 3239 C CA . MET A 1 422 ? 20.044 10.306 -10.366 1.00 88.94 422 MET A CA 1
ATOM 3240 C C . MET A 1 422 ? 21.266 11.234 -10.256 1.00 88.94 422 MET A C 1
ATOM 3242 O O . MET A 1 422 ? 21.180 12.354 -9.743 1.00 88.94 422 MET A O 1
ATOM 3246 N N . TYR A 1 423 ? 22.425 10.791 -10.746 1.00 88.38 423 TYR A N 1
ATOM 3247 C CA . TYR A 1 423 ? 23.673 11.553 -10.648 1.00 88.38 423 TYR A CA 1
ATOM 3248 C C . TYR A 1 423 ? 23.751 12.750 -11.602 1.00 88.38 423 TYR A C 1
ATOM 3250 O O . TYR A 1 423 ? 24.475 13.708 -11.320 1.00 88.38 423 TYR A O 1
ATOM 3258 N N . THR A 1 424 ? 23.008 12.725 -12.707 1.00 89.50 424 THR A N 1
ATOM 3259 C CA . THR A 1 424 ? 22.965 13.826 -13.685 1.00 89.50 424 THR A CA 1
ATOM 3260 C C . THR A 1 424 ? 21.936 14.888 -13.309 1.00 89.50 424 THR A C 1
ATOM 3262 O O . THR A 1 424 ? 22.128 16.069 -13.598 1.00 89.50 424 THR A O 1
ATOM 3265 N N . THR A 1 425 ? 20.895 14.496 -12.577 1.00 87.00 425 THR A N 1
ATOM 3266 C CA . THR A 1 425 ? 19.784 15.358 -12.156 1.00 87.00 425 THR A CA 1
ATOM 3267 C C . THR A 1 425 ? 19.887 15.817 -10.702 1.00 87.00 425 THR A C 1
ATOM 3269 O O . THR A 1 425 ? 18.928 16.331 -10.134 1.00 87.00 425 THR A O 1
ATOM 3272 N N . LYS A 1 426 ? 21.063 15.680 -10.074 1.00 84.50 426 LYS A N 1
ATOM 3273 C CA . LYS A 1 426 ? 21.317 16.099 -8.679 1.00 84.50 426 LYS A CA 1
ATOM 3274 C C . LYS A 1 426 ? 20.368 15.435 -7.667 1.00 84.50 426 LYS A C 1
ATOM 3276 O O . LYS A 1 426 ? 19.982 16.061 -6.682 1.00 84.50 426 LYS A O 1
ATOM 3281 N N . GLY A 1 427 ? 20.032 14.168 -7.893 1.00 80.50 427 GLY A N 1
ATOM 3282 C CA . GLY A 1 427 ? 19.165 13.372 -7.024 1.00 80.50 427 GLY A CA 1
ATOM 3283 C C . GLY A 1 427 ? 17.696 13.333 -7.445 1.00 80.50 427 GLY A C 1
ATOM 3284 O O . GLY A 1 427 ? 16.915 12.657 -6.787 1.00 80.50 427 GLY A O 1
ATOM 3285 N N . ASP A 1 428 ? 17.309 14.023 -8.520 1.00 85.38 428 ASP A N 1
ATOM 3286 C CA . ASP A 1 428 ? 15.945 13.983 -9.055 1.00 85.38 428 ASP A CA 1
ATOM 3287 C C . ASP A 1 428 ? 15.821 12.965 -10.196 1.00 85.38 428 ASP A C 1
ATOM 3289 O O . ASP A 1 428 ? 15.878 13.306 -11.378 1.00 85.38 428 ASP A O 1
ATOM 3293 N N . ALA A 1 429 ? 15.702 11.688 -9.845 1.00 87.38 429 ALA A N 1
ATOM 3294 C CA . ALA A 1 429 ? 15.517 10.624 -10.831 1.00 87.38 429 ALA A CA 1
ATOM 3295 C C . ALA A 1 429 ? 14.041 10.359 -11.194 1.00 87.38 429 ALA A C 1
ATOM 3297 O O . ALA A 1 429 ? 13.742 9.573 -12.090 1.00 87.38 429 ALA A O 1
ATOM 3298 N N . HIS A 1 430 ? 13.102 11.016 -10.505 1.00 86.19 430 HIS A N 1
ATOM 3299 C CA . HIS A 1 430 ? 11.672 10.721 -10.595 1.00 86.19 430 HIS A CA 1
ATOM 3300 C C . HIS A 1 430 ? 10.905 11.705 -11.483 1.00 86.19 430 HIS A C 1
ATOM 3302 O O . HIS A 1 430 ? 9.892 11.327 -12.069 1.00 86.19 430 HIS A O 1
ATOM 3308 N N . THR A 1 431 ? 11.364 12.953 -11.613 1.00 90.81 431 THR A N 1
ATOM 3309 C CA . THR A 1 431 ? 10.704 13.936 -12.478 1.00 90.81 431 THR A CA 1
ATOM 3310 C C . THR A 1 431 ? 10.895 13.582 -13.951 1.00 90.81 431 THR A C 1
ATOM 3312 O O . THR A 1 431 ? 12.023 13.403 -14.424 1.00 90.81 431 THR A O 1
ATOM 3315 N N . LEU A 1 432 ? 9.785 13.544 -14.697 1.00 94.25 432 LEU A N 1
ATOM 3316 C CA . LEU A 1 432 ? 9.783 13.349 -16.145 1.00 94.25 432 LEU A CA 1
ATOM 3317 C C . LEU A 1 432 ? 10.626 14.426 -16.843 1.00 94.25 432 LEU A C 1
ATOM 3319 O O . LEU A 1 432 ? 10.307 15.614 -16.785 1.00 94.25 432 LEU A O 1
ATOM 3323 N N . GLN A 1 433 ? 11.677 13.996 -17.540 1.00 93.94 433 GLN A N 1
ATOM 3324 C CA . GLN A 1 433 ? 12.502 14.848 -18.390 1.00 93.94 433 GLN A CA 1
ATOM 3325 C C . GLN A 1 433 ? 11.879 14.881 -19.785 1.00 93.94 433 GLN A C 1
ATOM 3327 O O . GLN A 1 433 ? 11.767 13.846 -20.451 1.00 93.94 433 GLN A O 1
ATOM 3332 N N . ILE A 1 434 ? 11.458 16.064 -20.235 1.00 95.06 434 ILE A N 1
ATOM 3333 C CA . ILE A 1 434 ? 10.748 16.200 -21.513 1.00 95.06 434 ILE A CA 1
ATOM 3334 C C . ILE A 1 434 ? 11.612 15.739 -22.690 1.00 95.06 434 ILE A C 1
ATOM 3336 O O . ILE A 1 434 ? 11.093 15.178 -23.645 1.00 95.06 434 ILE A O 1
ATOM 3340 N N . GLU A 1 435 ? 12.931 15.886 -22.593 1.00 94.69 435 GLU A N 1
ATOM 3341 C CA . GLU A 1 435 ? 13.889 15.460 -23.610 1.00 94.69 435 GLU A CA 1
ATOM 3342 C C . GLU A 1 435 ? 13.925 13.933 -23.754 1.00 94.69 435 GLU A C 1
ATOM 3344 O O . GLU A 1 435 ? 14.066 13.425 -24.863 1.00 94.69 435 GLU A O 1
ATOM 3349 N N . ASN A 1 436 ? 13.765 13.193 -22.650 1.00 95.62 436 ASN A N 1
ATOM 3350 C CA . ASN A 1 436 ? 13.702 11.729 -22.682 1.00 95.62 436 ASN A CA 1
ATOM 3351 C C . ASN A 1 436 ? 12.383 11.256 -23.294 1.00 95.62 436 ASN A C 1
ATOM 3353 O O . ASN A 1 436 ? 12.378 10.346 -24.120 1.00 95.62 436 ASN A O 1
ATOM 3357 N N . PHE A 1 437 ? 11.271 11.904 -22.934 1.00 97.06 437 PHE A N 1
ATOM 3358 C CA . PHE A 1 437 ? 9.977 11.611 -23.548 1.00 97.06 437 PHE A CA 1
ATOM 3359 C C . PHE A 1 437 ? 9.978 11.929 -25.047 1.00 97.06 437 PHE A C 1
ATOM 3361 O O . PHE A 1 437 ? 9.519 11.115 -25.843 1.00 97.06 437 PHE A O 1
ATOM 3368 N N . GLN A 1 438 ? 10.516 13.087 -25.443 1.00 96.75 438 GLN A N 1
ATOM 3369 C CA . GLN A 1 438 ? 10.619 13.482 -26.846 1.00 96.75 438 GLN A CA 1
ATOM 3370 C C . GLN A 1 438 ? 11.466 12.478 -27.638 1.00 96.75 438 GLN A C 1
ATOM 3372 O O . GLN A 1 438 ? 11.069 12.095 -28.732 1.00 96.75 438 GLN A O 1
ATOM 3377 N N . ALA A 1 439 ? 12.576 11.989 -27.072 1.00 97.00 439 ALA A N 1
ATOM 3378 C CA . ALA A 1 439 ? 13.409 10.977 -27.720 1.00 97.00 439 ALA A CA 1
ATOM 3379 C C . ALA A 1 439 ? 12.641 9.678 -28.024 1.00 97.00 439 ALA A C 1
ATOM 3381 O O . ALA A 1 439 ? 12.791 9.137 -29.117 1.00 97.00 439 ALA A O 1
ATOM 3382 N N . LEU A 1 440 ? 11.776 9.216 -27.110 1.00 98.00 440 LEU A N 1
ATOM 3383 C CA . LEU A 1 440 ? 10.867 8.094 -27.371 1.00 98.00 440 LEU A CA 1
ATOM 3384 C C . LEU A 1 440 ? 9.835 8.463 -28.441 1.00 98.00 440 LEU A C 1
ATOM 3386 O O . LEU A 1 440 ? 9.623 7.713 -29.393 1.00 98.00 440 LEU A O 1
ATOM 3390 N N . TYR A 1 441 ? 9.186 9.616 -28.278 1.00 97.38 441 TYR A N 1
ATOM 3391 C CA . TYR A 1 441 ? 8.109 10.086 -29.144 1.00 97.38 441 TYR A CA 1
ATOM 3392 C C . TYR A 1 441 ? 8.557 10.191 -30.610 1.00 97.38 441 TYR A C 1
ATOM 3394 O O . TYR A 1 441 ? 7.826 9.770 -31.514 1.00 97.38 441 TYR A O 1
ATOM 3402 N N . ASP A 1 442 ? 9.785 10.662 -30.832 1.00 97.06 442 ASP A N 1
ATOM 3403 C CA . ASP A 1 442 ? 10.378 10.896 -32.147 1.00 97.06 442 ASP A CA 1
ATOM 3404 C C . ASP A 1 442 ? 10.724 9.613 -32.913 1.00 97.06 442 ASP A C 1
ATOM 3406 O O . ASP A 1 442 ? 10.826 9.655 -34.141 1.00 97.06 442 ASP A O 1
ATOM 3410 N N . LEU A 1 443 ? 10.819 8.456 -32.243 1.00 97.75 443 LEU A N 1
ATOM 3411 C CA . LEU A 1 443 ? 11.021 7.158 -32.907 1.00 97.75 443 LEU A CA 1
ATOM 3412 C C . LEU A 1 443 ? 9.858 6.767 -33.831 1.00 97.75 443 LEU A C 1
ATOM 3414 O O . LEU A 1 443 ? 9.997 5.860 -34.651 1.00 97.75 443 LEU A O 1
ATOM 3418 N N . GLN A 1 444 ? 8.708 7.431 -33.703 1.00 97.25 444 GLN A N 1
ATOM 3419 C CA . GLN A 1 444 ? 7.527 7.238 -34.548 1.00 97.25 444 GLN A CA 1
ATOM 3420 C C . GLN A 1 444 ? 7.050 8.554 -35.185 1.00 97.25 444 GLN A C 1
ATOM 3422 O O . GLN A 1 444 ? 5.886 8.671 -35.570 1.00 97.25 444 GLN A O 1
ATOM 3427 N N . LYS A 1 445 ? 7.917 9.572 -35.297 1.00 92.75 445 LYS A N 1
ATOM 3428 C CA . LYS A 1 445 ? 7.519 10.885 -35.837 1.00 92.75 445 LYS A CA 1
ATOM 3429 C C . LYS A 1 445 ? 7.007 10.810 -37.281 1.00 92.75 445 LYS A C 1
ATOM 3431 O O . LYS A 1 445 ? 6.013 11.458 -37.588 1.00 92.75 445 LYS A O 1
ATOM 3436 N N . ASP A 1 446 ? 7.642 9.973 -38.104 1.00 92.19 446 ASP A N 1
ATOM 3437 C CA . ASP A 1 446 ? 7.363 9.818 -39.539 1.00 92.19 446 ASP A CA 1
ATOM 3438 C C . ASP A 1 446 ? 6.449 8.612 -39.841 1.00 92.19 446 ASP A C 1
ATOM 3440 O O . ASP A 1 446 ? 6.188 8.297 -41.003 1.00 92.19 446 ASP A O 1
ATOM 3444 N N . ALA A 1 447 ? 5.975 7.902 -38.809 1.00 93.81 447 ALA A N 1
ATOM 3445 C CA . ALA A 1 447 ? 5.095 6.752 -38.982 1.00 93.81 447 ALA A CA 1
ATOM 3446 C C . ALA A 1 447 ? 3.687 7.210 -39.392 1.00 93.81 447 ALA A C 1
ATOM 3448 O O . ALA A 1 447 ? 3.103 8.079 -38.744 1.00 93.81 447 ALA A O 1
ATOM 3449 N N . ALA A 1 448 ? 3.133 6.598 -40.445 1.00 93.25 448 ALA A N 1
ATOM 3450 C CA . ALA A 1 448 ? 1.759 6.860 -40.879 1.00 93.25 448 ALA A CA 1
ATOM 3451 C C . ALA A 1 448 ? 0.743 6.474 -39.790 1.00 93.25 448 ALA A C 1
ATOM 3453 O O . ALA A 1 448 ? -0.150 7.259 -39.482 1.00 93.25 448 ALA A O 1
ATOM 3454 N N . ASP A 1 449 ? 0.965 5.319 -39.152 1.00 93.44 449 ASP A N 1
ATOM 3455 C CA . ASP A 1 449 ? 0.169 4.797 -38.040 1.00 93.44 449 ASP A CA 1
ATOM 3456 C C . ASP A 1 449 ? 1.091 4.510 -36.835 1.00 93.44 449 ASP A C 1
ATOM 3458 O O . ASP A 1 449 ? 1.585 3.390 -36.683 1.00 93.44 449 ASP A O 1
ATOM 3462 N N . PRO A 1 450 ? 1.395 5.519 -35.991 1.00 96.12 450 PRO A N 1
ATOM 3463 C CA . PRO A 1 450 ? 2.318 5.362 -34.868 1.00 96.12 450 PRO A CA 1
ATOM 3464 C C . PRO A 1 450 ? 1.867 4.289 -33.872 1.00 96.12 450 PRO A C 1
ATOM 3466 O O . PRO A 1 450 ? 0.778 4.388 -33.297 1.00 96.12 450 PRO A O 1
ATOM 3469 N N . ASN A 1 451 ? 2.745 3.320 -33.602 1.00 97.38 451 ASN A N 1
ATOM 3470 C CA . ASN A 1 451 ? 2.553 2.316 -32.558 1.00 97.38 451 ASN A CA 1
ATOM 3471 C C . ASN A 1 451 ? 3.851 2.110 -31.767 1.00 97.38 451 ASN A C 1
ATOM 3473 O O . ASN A 1 451 ? 4.812 1.518 -32.263 1.00 97.38 451 ASN A O 1
ATOM 3477 N N . TYR A 1 452 ? 3.877 2.577 -30.521 1.00 98.00 452 TYR A N 1
ATOM 3478 C CA . TYR A 1 452 ? 5.021 2.441 -29.619 1.00 98.00 452 TYR A CA 1
ATOM 3479 C C . TYR A 1 452 ? 5.040 1.041 -28.985 1.00 98.00 452 TYR A C 1
ATOM 3481 O O . TYR A 1 452 ? 4.791 0.870 -27.795 1.00 98.00 452 TYR A O 1
ATOM 3489 N N . ASN A 1 453 ? 5.296 0.022 -29.802 1.00 96.00 453 ASN A N 1
ATOM 3490 C CA . ASN A 1 453 ? 5.381 -1.372 -29.367 1.00 96.00 453 ASN A CA 1
ATOM 3491 C C . ASN A 1 453 ? 6.726 -1.692 -28.675 1.00 96.00 453 ASN A C 1
ATOM 3493 O O . ASN A 1 453 ? 7.611 -0.842 -28.558 1.00 96.00 453 ASN A O 1
ATOM 3497 N N . VAL A 1 454 ? 6.903 -2.949 -28.254 1.00 95.62 454 VAL A N 1
ATOM 3498 C CA . VAL A 1 454 ? 8.120 -3.420 -27.565 1.00 95.62 454 VAL A CA 1
ATOM 3499 C C . VAL A 1 454 ? 9.399 -3.130 -28.361 1.00 95.62 454 VAL A C 1
ATOM 3501 O O . VAL A 1 454 ? 10.399 -2.740 -27.771 1.00 95.62 454 VAL A O 1
ATOM 3504 N N . ALA A 1 455 ? 9.386 -3.243 -29.693 1.00 96.31 455 ALA A N 1
ATOM 3505 C CA . ALA A 1 455 ? 10.570 -2.964 -30.510 1.00 96.31 455 ALA A CA 1
ATOM 3506 C C . ALA A 1 455 ? 10.969 -1.478 -30.466 1.00 96.31 455 ALA A C 1
ATOM 3508 O O . ALA A 1 455 ? 12.149 -1.160 -30.321 1.00 96.31 455 ALA A O 1
ATOM 3509 N N . VAL A 1 456 ? 9.991 -0.567 -30.525 1.00 98.25 456 VAL A N 1
ATOM 3510 C CA . VAL A 1 456 ? 10.229 0.880 -30.377 1.00 98.25 456 VAL A CA 1
ATOM 3511 C C . VAL A 1 456 ? 10.782 1.194 -28.987 1.00 98.25 456 VAL A C 1
ATOM 3513 O O . VAL A 1 456 ? 11.751 1.941 -28.856 1.00 98.25 456 VAL A O 1
ATOM 3516 N N . PHE A 1 457 ? 10.216 0.584 -27.945 1.00 98.31 457 PHE A N 1
ATOM 3517 C CA . PHE A 1 457 ? 10.697 0.755 -26.576 1.00 98.31 457 PHE A CA 1
ATOM 3518 C C . PHE A 1 457 ? 12.083 0.143 -26.336 1.00 98.31 457 PHE A C 1
ATOM 3520 O O . PHE A 1 457 ? 12.865 0.730 -25.594 1.00 98.31 457 PHE A O 1
ATOM 3527 N N . ASN A 1 458 ? 12.430 -0.969 -26.987 1.00 98.00 458 ASN A N 1
ATOM 3528 C CA . ASN A 1 458 ? 13.776 -1.549 -26.939 1.00 98.00 458 ASN A CA 1
ATOM 3529 C C . ASN A 1 458 ? 14.810 -0.621 -27.590 1.00 98.00 458 ASN A C 1
ATOM 3531 O O . ASN A 1 458 ? 15.883 -0.414 -27.021 1.00 98.00 458 ASN A O 1
ATOM 3535 N N . GLN A 1 459 ? 14.465 0.002 -28.721 1.00 98.44 459 GLN A N 1
ATOM 3536 C CA . GLN A 1 459 ? 15.318 1.016 -29.341 1.00 98.44 459 GLN A CA 1
ATOM 3537 C C . GLN A 1 459 ? 15.481 2.241 -28.434 1.00 98.44 459 GLN A C 1
ATOM 3539 O O . GLN A 1 459 ? 16.589 2.751 -28.279 1.00 98.44 459 GLN A O 1
ATOM 3544 N N . HIS A 1 460 ? 14.401 2.706 -27.798 1.00 98.62 460 HIS A N 1
ATOM 3545 C CA . HIS A 1 460 ? 14.486 3.793 -26.819 1.00 98.62 460 HIS A CA 1
ATOM 3546 C C . HIS A 1 460 ? 15.358 3.417 -25.619 1.00 98.62 460 HIS A C 1
ATOM 3548 O O . HIS A 1 460 ? 16.203 4.205 -25.207 1.00 98.62 460 HIS A O 1
ATOM 3554 N N . HIS A 1 461 ? 15.223 2.197 -25.100 1.00 98.31 461 HIS A N 1
ATOM 3555 C CA . HIS A 1 461 ? 16.040 1.696 -23.998 1.00 98.31 461 HIS A CA 1
ATOM 3556 C C . HIS A 1 461 ? 17.532 1.710 -24.360 1.00 98.31 461 HIS A C 1
ATOM 3558 O O . HIS A 1 461 ? 18.351 2.198 -23.581 1.00 98.31 461 HIS A O 1
ATOM 3564 N N . ALA A 1 462 ? 17.885 1.260 -25.566 1.00 98.50 462 ALA A N 1
ATOM 3565 C CA . ALA A 1 462 ? 19.248 1.346 -26.083 1.00 98.50 462 ALA A CA 1
ATOM 3566 C C . ALA A 1 462 ? 19.749 2.798 -26.165 1.00 98.50 462 ALA A C 1
ATOM 3568 O O . ALA A 1 462 ? 20.854 3.089 -25.708 1.00 98.50 462 ALA A O 1
ATOM 3569 N N . ASN A 1 463 ? 18.917 3.725 -26.651 1.00 98.56 463 ASN A N 1
ATOM 3570 C CA . ASN A 1 463 ? 19.259 5.149 -26.709 1.00 98.56 463 ASN A CA 1
ATOM 3571 C C . ASN A 1 463 ? 19.491 5.741 -25.307 1.00 98.56 463 ASN A C 1
ATOM 3573 O O . ASN A 1 463 ? 20.424 6.518 -25.107 1.00 98.56 463 ASN A O 1
ATOM 3577 N N . GLN A 1 464 ? 18.659 5.372 -24.328 1.00 98.19 464 GLN A N 1
ATOM 3578 C CA . GLN A 1 464 ? 18.812 5.803 -22.937 1.00 98.19 464 GLN A CA 1
ATOM 3579 C C . GLN A 1 464 ? 20.089 5.229 -22.316 1.00 98.19 464 GLN A C 1
ATOM 3581 O O . GLN A 1 464 ? 20.791 5.948 -21.608 1.00 98.19 464 GLN A O 1
ATOM 3586 N N . TRP A 1 465 ? 20.440 3.979 -22.631 1.00 98.38 465 TRP A N 1
ATOM 3587 C CA . TRP A 1 465 ? 21.708 3.369 -22.228 1.00 98.38 465 TRP A CA 1
ATOM 3588 C C . TRP A 1 465 ? 22.914 4.135 -22.786 1.00 98.38 465 TRP A C 1
ATOM 3590 O O . TRP A 1 465 ? 23.802 4.526 -22.025 1.00 98.38 465 TRP A O 1
ATOM 3600 N N . ASP A 1 466 ? 22.916 4.434 -24.089 1.00 98.38 466 ASP A N 1
ATOM 3601 C CA . ASP A 1 466 ? 23.988 5.198 -24.742 1.00 98.38 466 ASP A CA 1
ATOM 3602 C C . ASP A 1 466 ? 24.083 6.623 -24.180 1.00 98.38 466 ASP A C 1
ATOM 3604 O O . ASP A 1 466 ? 25.176 7.158 -23.960 1.00 98.38 466 ASP A O 1
ATOM 3608 N N . LYS A 1 467 ? 22.937 7.237 -23.872 1.00 98.00 467 LYS A N 1
ATOM 3609 C CA . LYS A 1 467 ? 22.882 8.541 -23.209 1.00 98.00 467 LYS A CA 1
ATOM 3610 C C . LYS A 1 467 ? 23.521 8.486 -21.818 1.00 98.00 467 LYS A C 1
ATOM 3612 O O . LYS A 1 467 ? 24.365 9.332 -21.501 1.00 98.00 467 LYS A O 1
ATOM 3617 N N . SER A 1 468 ? 23.158 7.514 -20.984 1.00 97.88 468 SER A N 1
ATOM 3618 C CA . SER A 1 468 ? 23.734 7.347 -19.644 1.00 97.88 468 SER A CA 1
ATOM 3619 C C . SER A 1 468 ? 25.240 7.106 -19.719 1.00 97.88 468 SER A C 1
ATOM 3621 O O . SER A 1 468 ? 26.008 7.770 -19.019 1.00 97.88 468 SER A O 1
ATOM 3623 N N . LEU A 1 469 ? 25.695 6.268 -20.655 1.00 98.38 469 LEU A N 1
ATOM 3624 C CA . LEU A 1 469 ? 27.116 6.067 -20.934 1.00 98.38 469 LEU A CA 1
ATOM 3625 C C . LEU A 1 469 ? 27.839 7.391 -21.230 1.00 98.38 469 LEU A C 1
ATOM 3627 O O . LEU A 1 469 ? 28.897 7.667 -20.650 1.00 98.38 469 LEU A O 1
ATOM 3631 N N . ALA A 1 470 ? 27.261 8.212 -22.107 1.00 98.31 470 ALA A N 1
ATOM 3632 C CA . ALA A 1 470 ? 27.874 9.438 -22.602 1.00 98.31 470 ALA A CA 1
ATOM 3633 C C . ALA A 1 470 ? 27.803 10.618 -21.623 1.00 98.31 470 ALA A C 1
ATOM 3635 O O . ALA A 1 470 ? 28.636 11.522 -21.707 1.00 98.31 470 ALA A O 1
ATOM 3636 N N . THR A 1 471 ? 26.833 10.631 -20.704 1.00 96.94 471 THR A N 1
ATOM 3637 C CA . THR A 1 471 ? 26.531 11.820 -19.880 1.00 96.94 471 THR A CA 1
ATOM 3638 C C . THR A 1 471 ? 26.710 11.610 -18.381 1.00 96.94 471 THR A C 1
ATOM 3640 O O . THR A 1 471 ? 27.004 12.571 -17.668 1.00 96.94 471 THR A O 1
ATOM 3643 N N . ASN A 1 472 ? 26.608 10.375 -17.890 1.00 96.62 472 ASN A N 1
ATOM 3644 C CA . ASN A 1 472 ? 26.655 10.071 -16.468 1.00 96.62 472 ASN A CA 1
ATOM 3645 C C . ASN A 1 472 ? 27.988 9.386 -16.097 1.00 96.62 472 ASN A C 1
ATOM 3647 O O . ASN A 1 472 ? 28.140 8.181 -16.301 1.00 96.62 472 ASN A O 1
ATOM 3651 N N . PRO A 1 473 ? 28.978 10.088 -15.503 1.00 95.75 473 PRO A N 1
ATOM 3652 C CA . PRO A 1 473 ? 30.242 9.470 -15.075 1.00 95.75 473 PRO A CA 1
ATOM 3653 C C . PRO A 1 473 ? 30.073 8.423 -13.961 1.00 95.75 473 PRO A C 1
ATOM 3655 O O . PRO A 1 473 ? 31.023 7.704 -13.648 1.00 95.75 473 PRO A O 1
ATOM 3658 N N . TYR A 1 474 ? 28.884 8.355 -13.363 1.00 95.31 474 TYR A N 1
ATOM 3659 C CA . TYR A 1 474 ? 28.481 7.402 -12.337 1.00 95.31 474 TYR A CA 1
ATOM 3660 C C . TYR A 1 474 ? 27.428 6.412 -12.839 1.00 95.31 474 TYR A C 1
ATOM 3662 O O . TYR A 1 474 ? 26.820 5.740 -12.016 1.00 95.31 474 TYR A O 1
ATOM 3670 N N . PHE A 1 475 ? 27.232 6.303 -14.159 1.00 96.94 475 PHE A N 1
ATOM 3671 C CA . PHE A 1 475 ? 26.303 5.345 -14.746 1.00 96.94 475 PHE A CA 1
ATOM 3672 C C . PHE A 1 475 ? 26.570 3.942 -14.206 1.00 96.94 475 PHE A C 1
ATOM 3674 O O . PHE A 1 475 ? 27.690 3.437 -14.344 1.00 96.94 475 PHE A O 1
ATOM 3681 N N . PHE A 1 476 ? 25.555 3.323 -13.612 1.00 94.94 476 PHE A N 1
ATOM 3682 C CA . PHE A 1 476 ? 25.612 1.943 -13.155 1.00 94.94 476 PHE A CA 1
ATOM 3683 C C . PHE A 1 476 ? 24.415 1.157 -13.684 1.00 94.94 476 PHE A C 1
ATOM 3685 O O . PHE A 1 476 ? 23.260 1.461 -13.404 1.00 94.94 476 PHE A O 1
ATOM 3692 N N . TYR A 1 477 ? 24.714 0.106 -14.438 1.00 95.19 477 TYR A N 1
ATOM 3693 C CA . TYR A 1 477 ? 23.745 -0.820 -14.996 1.00 95.19 477 TYR A CA 1
ATOM 3694 C C . TYR A 1 477 ? 23.885 -2.157 -14.260 1.00 95.19 477 TYR A C 1
ATOM 3696 O O . TYR A 1 477 ? 24.712 -3.010 -14.601 1.00 95.19 477 TYR A O 1
ATOM 3704 N N . GLY A 1 478 ? 23.144 -2.269 -13.155 1.00 90.50 478 GLY A N 1
ATOM 3705 C CA . GLY A 1 478 ? 23.287 -3.347 -12.179 1.00 90.50 478 GLY A CA 1
ATOM 3706 C C . GLY A 1 478 ? 22.616 -4.671 -12.576 1.00 90.50 478 GLY A C 1
ATOM 3707 O O . GLY A 1 478 ? 21.773 -4.693 -13.475 1.00 90.50 478 GLY A O 1
ATOM 3708 N N . PRO A 1 479 ? 22.926 -5.774 -11.864 1.00 87.31 479 PRO A N 1
ATOM 3709 C CA . PRO A 1 479 ? 22.384 -7.104 -12.161 1.00 87.31 479 PRO A CA 1
ATOM 3710 C C . PRO A 1 479 ? 20.853 -7.181 -12.121 1.00 87.31 479 PRO A C 1
ATOM 3712 O O . PRO A 1 479 ? 20.259 -7.819 -12.979 1.00 87.31 479 PRO A O 1
ATOM 3715 N N . PHE A 1 480 ? 20.212 -6.519 -11.152 1.00 86.19 480 PHE A N 1
ATOM 3716 C CA . PHE A 1 480 ? 18.750 -6.474 -11.036 1.00 86.19 480 PHE A CA 1
ATOM 3717 C C . PHE A 1 480 ? 18.162 -5.184 -11.621 1.00 86.19 480 PHE A C 1
ATOM 3719 O O . PHE A 1 480 ? 17.304 -5.235 -12.500 1.00 86.19 480 PHE A O 1
ATOM 3726 N N . THR A 1 481 ? 18.646 -4.016 -11.195 1.00 87.56 481 THR A N 1
ATOM 3727 C CA . THR A 1 481 ? 18.086 -2.726 -11.629 1.00 87.56 481 THR A CA 1
ATOM 3728 C C . THR A 1 481 ? 18.352 -2.392 -13.096 1.00 87.56 481 THR A C 1
ATOM 3730 O O . THR A 1 481 ? 17.487 -1.816 -13.752 1.00 87.56 481 THR A O 1
ATOM 3733 N N . GLY A 1 482 ? 19.511 -2.787 -13.630 1.00 90.81 482 GLY A N 1
ATOM 3734 C CA . GLY A 1 482 ? 19.841 -2.654 -15.047 1.00 90.81 482 GLY A CA 1
ATOM 3735 C C . GLY A 1 482 ? 19.082 -3.675 -15.887 1.00 90.81 482 GLY A C 1
ATOM 3736 O O . GLY A 1 482 ? 18.216 -3.307 -16.664 1.00 90.81 482 GLY A O 1
ATOM 3737 N N . ILE A 1 483 ? 19.345 -4.969 -15.700 1.00 89.38 483 ILE A N 1
ATOM 3738 C CA . ILE A 1 483 ? 18.770 -6.005 -16.575 1.00 89.38 483 ILE A CA 1
ATOM 3739 C C . ILE A 1 483 ? 17.245 -6.118 -16.428 1.00 89.38 483 ILE A C 1
ATOM 3741 O O . ILE A 1 483 ? 16.538 -6.115 -17.436 1.00 89.38 483 ILE A O 1
ATOM 3745 N N . ALA A 1 484 ? 16.724 -6.223 -15.200 1.00 87.75 484 ALA A N 1
ATOM 3746 C CA . ALA A 1 484 ? 15.305 -6.493 -14.974 1.00 87.75 484 ALA A CA 1
ATOM 3747 C C . ALA A 1 484 ? 14.479 -5.209 -14.880 1.00 87.75 484 ALA A C 1
ATOM 3749 O O . ALA A 1 484 ? 13.556 -5.025 -15.666 1.00 87.75 484 ALA A O 1
ATOM 3750 N N . VAL A 1 485 ? 14.797 -4.303 -13.949 1.00 89.94 485 VAL A N 1
ATOM 3751 C CA . VAL A 1 485 ? 13.921 -3.147 -13.675 1.00 89.94 485 VAL A CA 1
ATOM 3752 C C . VAL A 1 485 ? 13.931 -2.132 -14.821 1.00 89.94 485 VAL A C 1
ATOM 3754 O O . VAL A 1 485 ? 12.880 -1.592 -15.171 1.00 89.94 485 VAL A O 1
ATOM 3757 N N . SER A 1 486 ? 15.083 -1.914 -15.467 1.00 92.94 486 SER A N 1
ATOM 3758 C CA . SER A 1 486 ? 15.164 -1.053 -16.653 1.00 92.94 486 SER A CA 1
ATOM 3759 C C . SER A 1 486 ? 14.295 -1.553 -17.789 1.00 92.94 486 SER A C 1
ATOM 3761 O O . SER A 1 486 ? 13.510 -0.793 -18.362 1.00 92.94 486 SER A O 1
ATOM 3763 N N . THR A 1 487 ? 14.422 -2.843 -18.084 1.00 92.19 487 THR A N 1
ATOM 3764 C CA . THR A 1 487 ? 13.661 -3.481 -19.148 1.00 92.19 487 THR A CA 1
ATOM 3765 C C . THR A 1 487 ? 12.182 -3.517 -18.798 1.00 92.19 487 THR A C 1
ATOM 3767 O O . THR A 1 487 ? 11.364 -3.144 -19.631 1.00 92.19 487 THR A O 1
ATOM 3770 N N . ALA A 1 488 ? 11.835 -3.842 -17.551 1.00 92.81 488 ALA A N 1
ATOM 3771 C CA . ALA A 1 488 ? 10.462 -3.828 -17.064 1.00 92.81 488 ALA A CA 1
ATOM 3772 C C . ALA A 1 488 ? 9.801 -2.460 -17.254 1.00 92.81 488 ALA A C 1
ATOM 3774 O O . ALA A 1 488 ? 8.686 -2.402 -17.754 1.00 92.81 488 ALA A O 1
ATOM 3775 N N . GLY A 1 489 ? 10.486 -1.350 -16.956 1.00 93.88 489 GLY A N 1
ATOM 3776 C CA . GLY A 1 489 ? 9.940 -0.008 -17.192 1.00 93.88 489 GLY A CA 1
ATOM 3777 C C . GLY A 1 489 ? 9.547 0.244 -18.655 1.00 93.88 489 GLY A C 1
ATOM 3778 O O . GLY A 1 489 ? 8.483 0.801 -18.923 1.00 93.88 489 GLY A O 1
ATOM 3779 N N . HIS A 1 490 ? 10.372 -0.209 -19.603 1.00 97.06 490 HIS A N 1
ATOM 3780 C CA . HIS A 1 490 ? 10.115 -0.072 -21.040 1.00 97.06 490 HIS A CA 1
ATOM 3781 C C . HIS A 1 490 ? 9.043 -1.054 -21.534 1.00 97.06 490 HIS A C 1
ATOM 3783 O O . HIS A 1 490 ? 8.106 -0.658 -22.227 1.00 97.06 490 HIS A O 1
ATOM 3789 N N . ALA A 1 491 ? 9.145 -2.323 -21.144 1.00 95.69 491 ALA A N 1
ATOM 3790 C CA . ALA A 1 491 ? 8.237 -3.381 -21.568 1.00 95.69 491 ALA A CA 1
ATOM 3791 C C . ALA A 1 491 ? 6.833 -3.211 -20.970 1.00 95.69 491 ALA A C 1
ATOM 3793 O O . ALA A 1 491 ? 5.840 -3.396 -21.672 1.00 95.69 491 ALA A O 1
ATOM 3794 N N . PHE A 1 492 ? 6.725 -2.789 -19.706 1.00 95.62 492 PHE A N 1
ATOM 3795 C CA . PHE A 1 492 ? 5.443 -2.447 -19.092 1.00 95.62 492 PHE A CA 1
ATOM 3796 C C . PHE A 1 492 ? 4.798 -1.260 -19.794 1.00 95.62 492 PHE A C 1
ATOM 3798 O O . PHE A 1 492 ? 3.612 -1.328 -20.087 1.00 95.62 492 PHE A O 1
ATOM 3805 N N . ALA A 1 493 ? 5.544 -0.201 -20.119 1.00 95.88 493 ALA A N 1
ATOM 3806 C CA . ALA A 1 493 ? 4.975 0.912 -20.872 1.00 95.88 493 ALA A CA 1
ATOM 3807 C C . ALA A 1 493 ? 4.448 0.444 -22.241 1.00 95.88 493 ALA A C 1
ATOM 3809 O O . ALA A 1 493 ? 3.304 0.731 -22.580 1.00 95.88 493 ALA A O 1
ATOM 3810 N N . ALA A 1 494 ? 5.222 -0.353 -22.983 1.00 96.31 494 ALA A N 1
ATOM 3811 C CA . ALA A 1 494 ? 4.805 -0.887 -24.280 1.00 96.31 494 ALA A CA 1
ATOM 3812 C C . ALA A 1 494 ? 3.544 -1.769 -24.199 1.00 96.31 494 ALA A C 1
ATOM 3814 O O . ALA A 1 494 ? 2.641 -1.631 -25.019 1.00 96.31 494 ALA A O 1
ATOM 3815 N N . ASN A 1 495 ? 3.476 -2.671 -23.215 1.00 95.06 495 ASN A N 1
ATOM 3816 C CA . ASN A 1 495 ? 2.439 -3.705 -23.139 1.00 95.06 495 ASN A CA 1
ATOM 3817 C C . ASN A 1 495 ? 1.226 -3.323 -22.283 1.00 95.06 495 ASN A C 1
ATOM 3819 O O . ASN A 1 495 ? 0.136 -3.826 -22.520 1.00 95.06 495 ASN A O 1
ATOM 3823 N N . LEU A 1 496 ? 1.405 -2.498 -21.250 1.00 96.38 496 LEU A N 1
ATOM 3824 C CA . LEU A 1 496 ? 0.368 -2.188 -20.259 1.00 96.38 496 LEU A CA 1
ATOM 3825 C C . LEU A 1 496 ? -0.252 -0.805 -20.448 1.00 96.38 496 LEU A C 1
ATOM 3827 O O . LEU A 1 496 ? -1.315 -0.556 -19.886 1.00 96.38 496 LEU A O 1
ATOM 3831 N N . PHE A 1 497 ? 0.378 0.089 -21.220 1.00 97.44 497 PHE A N 1
ATOM 3832 C CA . PHE A 1 497 ? -0.250 1.350 -21.636 1.00 97.44 497 PHE A CA 1
ATOM 3833 C C . PHE A 1 497 ? -0.948 1.234 -22.993 1.00 97.44 497 PHE A C 1
ATOM 3835 O O . PHE A 1 497 ? -1.781 2.080 -23.321 1.00 97.44 497 PHE A O 1
ATOM 3842 N N . ALA A 1 498 ? -0.660 0.195 -23.782 1.00 96.88 498 ALA A N 1
ATOM 3843 C CA . ALA A 1 498 ? -1.355 -0.061 -25.038 1.00 96.88 498 ALA A CA 1
ATOM 3844 C C . ALA A 1 498 ? -2.866 -0.245 -24.822 1.00 96.88 498 ALA A C 1
ATOM 3846 O O . ALA A 1 498 ? -3.309 -0.797 -23.817 1.00 96.88 498 ALA A O 1
ATOM 3847 N N . ASN A 1 499 ? -3.674 0.254 -25.759 1.00 96.94 499 ASN A N 1
ATOM 3848 C CA . ASN A 1 499 ? -5.124 0.101 -25.715 1.00 96.94 499 ASN A CA 1
ATOM 3849 C C . ASN A 1 499 ? -5.530 -1.245 -26.331 1.00 96.94 499 ASN A C 1
ATOM 3851 O O . ASN A 1 499 ? -5.369 -1.429 -27.537 1.00 96.94 499 ASN A O 1
ATOM 3855 N N . HIS A 1 500 ? -6.071 -2.157 -25.522 1.00 95.19 500 HIS A N 1
ATOM 3856 C CA . HIS A 1 500 ? -6.513 -3.498 -25.926 1.00 95.19 500 HIS A CA 1
ATOM 3857 C C . HIS A 1 500 ? -8.007 -3.522 -26.270 1.00 95.19 500 HIS A C 1
ATOM 3859 O O . HIS A 1 500 ? -8.797 -4.256 -25.666 1.00 95.19 500 HIS A O 1
ATOM 3865 N N . SER A 1 501 ? -8.425 -2.656 -27.193 1.00 94.06 501 SER A N 1
ATOM 3866 C CA . SER A 1 501 ? -9.818 -2.609 -27.644 1.00 94.06 501 SER A CA 1
ATOM 3867 C C . SER A 1 501 ? -10.181 -3.852 -28.468 1.00 94.06 501 SER A C 1
ATOM 3869 O O . SER A 1 501 ? -9.320 -4.652 -28.837 1.00 94.06 501 SER A O 1
ATOM 3871 N N . ALA A 1 502 ? -11.465 -4.020 -28.794 1.00 92.25 502 ALA A N 1
ATOM 3872 C CA . ALA A 1 502 ? -11.908 -5.127 -29.644 1.00 92.25 502 ALA A CA 1
ATOM 3873 C C . ALA A 1 502 ? -11.264 -5.087 -31.046 1.00 92.25 502 ALA A C 1
ATOM 3875 O O . ALA A 1 502 ? -11.038 -6.129 -31.653 1.00 92.25 502 ALA A O 1
ATOM 3876 N N . GLU A 1 503 ? -10.946 -3.890 -31.541 1.00 92.44 503 GLU A N 1
ATOM 3877 C CA . GLU A 1 503 ? -10.298 -3.643 -32.832 1.00 92.44 503 GLU A CA 1
ATOM 3878 C C . GLU A 1 503 ? -8.777 -3.849 -32.788 1.00 92.44 503 GLU A C 1
ATOM 3880 O O . GLU A 1 503 ? -8.138 -3.982 -33.829 1.00 92.44 503 GLU A O 1
ATOM 3885 N N . SER A 1 504 ? -8.171 -3.841 -31.600 1.00 92.38 504 SER A N 1
ATOM 3886 C CA . SER A 1 504 ? -6.727 -4.006 -31.402 1.00 92.38 504 SER A CA 1
ATOM 3887 C C . SER A 1 504 ? -6.455 -4.848 -30.151 1.00 92.38 504 SER A C 1
ATOM 3889 O O . SER A 1 504 ? -5.905 -4.336 -29.175 1.00 92.38 504 SER A O 1
ATOM 3891 N N . PRO A 1 505 ? -6.834 -6.142 -30.150 1.00 90.00 505 PRO A N 1
ATOM 3892 C CA . PRO A 1 505 ? -6.733 -6.997 -28.965 1.00 90.00 505 PRO A CA 1
ATOM 3893 C C . PRO A 1 505 ? -5.285 -7.207 -28.499 1.00 90.00 505 PRO A C 1
ATOM 3895 O O . PRO A 1 505 ? -5.041 -7.331 -27.298 1.00 90.00 505 PRO A O 1
ATOM 3898 N N . ASP A 1 506 ? -4.323 -7.162 -29.425 1.00 88.31 506 ASP A N 1
ATOM 3899 C CA . ASP A 1 506 ? -2.886 -7.252 -29.131 1.00 88.31 506 ASP A CA 1
ATOM 3900 C C . ASP A 1 506 ? -2.301 -5.945 -28.562 1.00 88.31 506 ASP A C 1
ATOM 3902 O O . ASP A 1 506 ? -1.165 -5.923 -28.096 1.00 88.31 506 ASP A O 1
ATOM 3906 N N . GLY A 1 507 ? -3.098 -4.873 -28.530 1.00 94.00 507 GLY A N 1
ATOM 3907 C CA . GLY A 1 507 ? -2.729 -3.576 -27.978 1.00 94.00 507 GLY A CA 1
ATOM 3908 C C . GLY A 1 507 ? -2.211 -2.596 -29.032 1.00 94.00 507 GLY A C 1
ATOM 3909 O O . GLY A 1 507 ? -1.316 -2.898 -29.820 1.00 94.00 507 GLY A O 1
ATOM 3910 N N . LEU A 1 508 ? -2.750 -1.375 -29.009 1.00 96.62 508 LEU A N 1
ATOM 3911 C CA . LEU A 1 508 ? -2.250 -0.240 -29.789 1.00 96.62 508 LEU A CA 1
ATOM 3912 C C . LEU A 1 508 ? -1.854 0.907 -28.854 1.00 96.62 508 LEU A C 1
ATOM 3914 O O . LEU A 1 508 ? -2.711 1.503 -28.195 1.00 96.62 508 LEU A O 1
ATOM 3918 N N . LEU A 1 509 ? -0.565 1.250 -28.814 1.00 97.75 509 LEU A N 1
ATOM 3919 C CA . LEU A 1 509 ? -0.067 2.417 -28.087 1.00 97.75 509 LEU A CA 1
ATOM 3920 C C . LEU A 1 509 ? 0.244 3.532 -29.083 1.00 97.75 509 LEU A C 1
ATOM 3922 O O . LEU A 1 509 ? 1.337 3.598 -29.634 1.00 97.75 509 LEU A O 1
ATOM 3926 N N . ASN A 1 510 ? -0.730 4.405 -29.328 1.00 96.62 510 ASN A N 1
ATOM 3927 C CA . ASN A 1 510 ? -0.560 5.553 -30.220 1.00 96.62 510 ASN A CA 1
ATOM 3928 C C . ASN A 1 510 ? -0.036 6.799 -29.472 1.00 96.62 510 ASN A C 1
ATOM 3930 O O . ASN A 1 510 ? 0.088 6.810 -28.245 1.00 96.62 510 ASN A O 1
ATOM 3934 N N . LYS A 1 511 ? 0.234 7.878 -30.220 1.00 96.31 511 LYS A N 1
ATOM 3935 C CA . LYS A 1 511 ? 0.736 9.162 -29.689 1.00 96.31 511 LYS A CA 1
ATOM 3936 C C . LYS A 1 511 ? -0.143 9.754 -28.580 1.00 96.31 511 LYS A C 1
ATOM 3938 O O . LYS A 1 511 ? 0.386 10.268 -27.598 1.00 96.31 511 LYS A O 1
ATOM 3943 N N . GLU A 1 512 ? -1.467 9.696 -28.713 1.00 95.38 512 GLU A N 1
ATOM 3944 C CA . GLU A 1 512 ? -2.390 10.273 -27.724 1.00 95.38 512 GLU A CA 1
ATOM 3945 C C . GLU A 1 512 ? -2.418 9.468 -26.423 1.00 95.38 512 GLU A C 1
ATOM 3947 O O . GLU A 1 512 ? -2.356 10.043 -25.334 1.00 95.38 512 GLU A O 1
ATOM 3952 N N . VAL A 1 513 ? -2.451 8.138 -26.527 1.00 97.31 513 VAL A N 1
ATOM 3953 C CA . VAL A 1 513 ? -2.413 7.245 -25.366 1.00 97.31 513 VAL A CA 1
ATOM 3954 C C . VAL A 1 513 ? -1.080 7.396 -24.630 1.00 97.31 513 VAL A C 1
ATOM 3956 O O . VAL A 1 513 ? -1.082 7.601 -23.416 1.00 97.31 513 VAL A O 1
ATOM 3959 N N . LEU A 1 514 ? 0.043 7.412 -25.358 1.00 97.81 514 LEU A N 1
ATOM 3960 C CA . LEU A 1 514 ? 1.375 7.617 -24.783 1.00 97.81 514 LEU A CA 1
ATOM 3961 C C . LEU A 1 514 ? 1.469 8.955 -24.032 1.00 97.81 514 LEU A C 1
ATOM 3963 O O . LEU A 1 514 ? 1.888 8.989 -22.876 1.00 97.81 514 LEU A O 1
ATOM 3967 N N . LYS A 1 515 ? 1.027 10.057 -24.654 1.00 97.31 515 LYS A N 1
ATOM 3968 C CA . LYS A 1 515 ? 0.996 11.381 -24.014 1.00 97.31 515 LYS A CA 1
ATOM 3969 C C . LYS A 1 515 ? 0.144 11.389 -22.744 1.00 97.31 515 LYS A C 1
ATOM 3971 O O . LYS A 1 515 ? 0.567 11.964 -21.747 1.00 97.31 515 LYS A O 1
ATOM 3976 N N . SER A 1 516 ? -1.023 10.741 -22.752 1.00 97.56 516 SER A N 1
ATOM 3977 C CA . SER A 1 516 ? -1.915 10.687 -21.585 1.00 97.56 516 SER A CA 1
ATOM 3978 C C . SER A 1 516 ? -1.264 9.997 -20.384 1.00 97.56 516 SER A C 1
ATOM 3980 O O . SER A 1 516 ? -1.322 10.524 -19.272 1.00 97.56 516 SER A O 1
ATOM 3982 N N . PHE A 1 517 ? -0.609 8.854 -20.601 1.00 97.31 517 PHE A N 1
ATOM 3983 C CA . PHE A 1 517 ? 0.032 8.102 -19.521 1.00 97.31 517 PHE A CA 1
ATOM 3984 C C . PHE A 1 517 ? 1.213 8.841 -18.895 1.00 97.31 517 PHE A C 1
ATOM 3986 O O . PHE A 1 517 ? 1.357 8.809 -17.680 1.00 97.31 517 PHE A O 1
ATOM 3993 N N . PHE A 1 518 ? 2.002 9.558 -19.696 1.00 96.81 518 PHE A N 1
ATOM 3994 C CA . PHE A 1 518 ? 3.129 10.361 -19.209 1.00 96.81 518 PHE A CA 1
ATOM 3995 C C . PHE A 1 518 ? 2.738 11.793 -18.793 1.00 96.81 518 PHE A C 1
ATOM 3997 O O . PHE A 1 518 ? 3.603 12.587 -18.431 1.00 96.81 518 PHE A O 1
ATOM 4004 N N . GLY A 1 519 ? 1.456 12.170 -18.872 1.00 96.44 519 GLY A N 1
ATOM 4005 C CA . GLY A 1 519 ? 1.010 13.526 -18.537 1.00 96.44 519 GLY A CA 1
ATOM 4006 C C . GLY A 1 519 ? 1.600 14.603 -19.457 1.00 96.44 519 GLY A C 1
ATOM 4007 O O . GLY A 1 519 ? 1.916 15.702 -19.009 1.00 96.44 519 GLY A O 1
ATOM 4008 N N . VAL A 1 520 ? 1.780 14.307 -20.744 1.00 97.50 520 VAL A N 1
ATOM 4009 C CA . VAL A 1 520 ? 2.346 15.220 -21.748 1.00 97.50 520 VAL A CA 1
ATOM 4010 C C . VAL A 1 520 ? 1.241 15.818 -22.622 1.00 97.50 520 VAL A C 1
ATOM 4012 O O . VAL A 1 520 ? 0.226 15.189 -22.913 1.00 97.50 520 VAL A O 1
ATOM 4015 N N . THR A 1 521 ? 1.421 17.062 -23.063 1.00 95.62 521 THR A N 1
ATOM 4016 C CA . THR A 1 521 ? 0.512 17.748 -23.993 1.00 95.62 521 THR A CA 1
ATOM 4017 C C . THR A 1 521 ? 1.283 18.553 -25.038 1.00 95.62 521 THR A C 1
ATOM 4019 O O . THR A 1 521 ? 2.484 18.763 -24.897 1.00 95.62 521 THR A O 1
ATOM 4022 N N . GLY A 1 522 ? 0.583 19.059 -26.055 1.00 94.69 522 GLY A N 1
ATOM 4023 C CA . GLY A 1 522 ? 1.151 19.873 -27.132 1.00 94.69 522 GLY A CA 1
ATOM 4024 C C . GLY A 1 522 ? 1.210 19.156 -28.481 1.00 94.69 522 GLY A C 1
ATOM 4025 O O . GLY A 1 522 ? 0.826 17.991 -28.604 1.00 94.69 522 GLY A O 1
ATOM 4026 N N . SER A 1 523 ? 1.659 19.898 -29.496 1.00 92.25 523 SER A N 1
ATOM 4027 C CA . SER A 1 523 ? 1.991 19.354 -30.818 1.00 92.25 523 SER A CA 1
ATOM 4028 C C . SER A 1 523 ? 3.372 18.698 -30.805 1.00 92.25 523 SER A C 1
ATOM 4030 O O . SER A 1 523 ? 4.163 18.980 -29.907 1.00 92.25 523 SER A O 1
ATOM 4032 N N . ASP A 1 524 ? 3.680 17.885 -31.814 1.00 88.44 524 ASP A N 1
ATOM 4033 C CA . ASP A 1 524 ? 4.928 17.110 -31.917 1.00 88.44 524 ASP A CA 1
ATOM 4034 C C . ASP A 1 524 ? 6.210 17.944 -31.706 1.00 88.44 524 ASP A C 1
ATOM 4036 O O . ASP A 1 524 ? 7.163 17.454 -31.111 1.00 88.44 524 ASP A O 1
ATOM 4040 N N . ASN A 1 525 ? 6.209 19.222 -32.112 1.00 87.31 525 ASN A N 1
ATOM 4041 C CA . ASN A 1 525 ? 7.349 20.145 -31.980 1.00 87.31 525 ASN A CA 1
ATOM 4042 C C . ASN A 1 525 ? 7.280 21.054 -30.735 1.00 87.31 525 ASN A C 1
ATOM 4044 O O . ASN A 1 525 ? 8.089 21.967 -30.580 1.00 87.31 525 ASN A O 1
ATOM 4048 N N . SER A 1 526 ? 6.264 20.890 -29.889 1.00 92.62 526 SER A N 1
ATOM 4049 C CA . SER A 1 526 ? 5.970 21.789 -28.768 1.00 92.62 526 SER A CA 1
ATOM 4050 C C . SER A 1 526 ? 5.440 21.024 -27.550 1.00 92.62 526 SER A C 1
ATOM 4052 O O . SER A 1 526 ? 4.503 21.488 -26.885 1.00 92.62 526 SER A O 1
ATOM 4054 N N . LEU A 1 527 ? 5.969 19.823 -27.309 1.00 95.38 527 LEU A N 1
ATOM 4055 C CA . LEU A 1 527 ? 5.550 18.986 -26.192 1.00 95.38 527 LEU A CA 1
ATOM 4056 C C . LEU A 1 527 ? 5.951 19.617 -24.853 1.00 95.38 527 LEU A C 1
ATOM 4058 O O . LEU A 1 527 ? 7.011 20.227 -24.715 1.00 95.38 527 LEU A O 1
ATOM 4062 N N . ARG A 1 528 ? 5.084 19.477 -23.849 1.00 95.50 528 ARG A N 1
ATOM 4063 C CA . ARG A 1 528 ? 5.342 19.918 -22.473 1.00 95.50 528 ARG A CA 1
ATOM 4064 C C . ARG A 1 528 ? 4.712 18.972 -21.461 1.00 95.50 528 ARG A C 1
ATOM 4066 O O . ARG A 1 528 ? 3.630 18.435 -21.699 1.00 95.50 528 ARG A O 1
ATOM 4073 N N . VAL A 1 529 ? 5.368 18.835 -20.314 1.00 94.00 529 VAL A N 1
ATOM 4074 C CA . VAL A 1 529 ? 4.871 18.053 -19.176 1.00 94.00 529 VAL A CA 1
ATOM 4075 C C . VAL A 1 529 ? 3.776 18.830 -18.439 1.00 94.00 529 VAL A C 1
ATOM 4077 O O . VAL A 1 529 ? 3.869 20.046 -18.259 1.00 94.00 529 VAL A O 1
ATOM 4080 N N . LEU A 1 530 ? 2.748 18.119 -17.990 1.00 91.12 530 LEU A N 1
ATOM 4081 C CA . LEU A 1 530 ? 1.730 18.566 -17.047 1.00 91.12 530 LEU A CA 1
ATOM 4082 C C . LEU A 1 530 ? 1.887 17.739 -15.759 1.00 91.12 530 LEU A C 1
ATOM 4084 O O . LEU A 1 530 ? 1.310 16.654 -15.660 1.00 91.12 530 LEU A O 1
ATOM 4088 N N . PRO A 1 531 ? 2.676 18.214 -14.775 1.00 86.19 531 PRO A N 1
ATOM 4089 C CA . PRO A 1 531 ? 2.930 17.458 -13.552 1.00 86.19 531 PRO A CA 1
ATOM 4090 C C . PRO A 1 531 ? 1.630 17.024 -12.863 1.00 86.19 531 PRO A C 1
ATOM 4092 O O . PRO A 1 531 ? 0.717 17.832 -12.687 1.00 86.19 531 PRO A O 1
ATOM 4095 N N . GLY A 1 532 ? 1.546 15.743 -12.492 1.00 86.12 532 GLY A N 1
ATOM 4096 C CA . GLY A 1 532 ? 0.377 15.157 -11.828 1.00 86.12 532 GLY A CA 1
ATOM 4097 C C . GLY A 1 532 ? -0.834 14.895 -12.733 1.00 86.12 532 GLY A C 1
ATOM 4098 O O . GLY A 1 532 ? -1.908 14.604 -12.216 1.00 86.12 532 GLY A O 1
ATOM 4099 N N . GLN A 1 533 ? -0.696 15.005 -14.061 1.00 92.56 533 GLN A N 1
ATOM 4100 C CA . GLN A 1 533 ? -1.775 14.709 -15.019 1.00 92.56 533 GLN A CA 1
ATOM 4101 C C . GLN A 1 533 ? -1.610 13.380 -15.772 1.00 92.56 533 GLN A C 1
ATOM 4103 O O . GLN A 1 533 ? -2.276 13.164 -16.786 1.00 92.56 533 GLN A O 1
ATOM 4108 N N . GLU A 1 534 ? -0.752 12.491 -15.274 1.00 94.12 534 GLU A N 1
ATOM 4109 C CA . GLU A 1 534 ? -0.668 11.096 -15.715 1.00 94.12 534 GLU A CA 1
ATOM 4110 C C . GLU A 1 534 ? -2.033 10.426 -15.517 1.00 94.12 534 GLU A C 1
ATOM 4112 O O . GLU A 1 534 ? -2.589 10.427 -14.414 1.00 94.12 534 GLU A O 1
ATOM 4117 N N . ARG A 1 535 ? -2.622 9.896 -16.591 1.00 95.12 535 ARG A N 1
ATOM 4118 C CA . ARG A 1 535 ? -3.961 9.302 -16.522 1.00 95.12 535 ARG A CA 1
ATOM 4119 C C . ARG A 1 535 ? -4.199 8.263 -17.603 1.00 95.12 535 ARG A C 1
ATOM 4121 O O . ARG A 1 535 ? -3.746 8.412 -18.741 1.00 95.12 535 ARG A O 1
ATOM 4128 N N . ILE A 1 536 ? -5.029 7.282 -17.261 1.00 96.44 536 ILE A N 1
ATOM 4129 C CA . ILE A 1 536 ? -5.648 6.388 -18.239 1.00 96.44 536 ILE A CA 1
ATOM 4130 C C . ILE A 1 536 ? -6.543 7.243 -19.155 1.00 96.44 536 ILE A C 1
ATOM 4132 O O . ILE A 1 536 ? -7.397 7.977 -18.644 1.00 96.44 536 ILE A O 1
ATOM 4136 N N . PRO A 1 537 ? -6.344 7.209 -20.484 1.00 95.31 537 PRO A N 1
ATOM 4137 C CA . PRO A 1 537 ? -7.154 7.996 -21.402 1.00 95.31 537 PRO A CA 1
ATOM 4138 C C . PRO A 1 537 ? -8.593 7.470 -21.482 1.00 95.31 537 PRO A C 1
ATOM 4140 O O . PRO A 1 537 ? -8.883 6.315 -21.172 1.00 95.31 537 PRO A O 1
ATOM 4143 N N . ASN A 1 538 ? -9.513 8.322 -21.937 1.00 93.31 538 ASN A N 1
ATOM 4144 C CA . ASN A 1 538 ? -10.885 7.897 -22.222 1.00 93.31 538 ASN A CA 1
ATOM 4145 C C . ASN A 1 538 ? -10.897 6.819 -23.319 1.00 93.31 538 ASN A C 1
ATOM 4147 O O . ASN A 1 538 ? -10.087 6.873 -24.244 1.00 93.31 538 ASN A O 1
ATOM 4151 N N . ASN A 1 539 ? -11.861 5.894 -23.258 1.00 92.19 539 ASN A N 1
ATOM 4152 C CA . ASN A 1 539 ? -12.018 4.793 -24.223 1.00 92.19 539 ASN A CA 1
ATOM 4153 C C . ASN A 1 539 ? -10.777 3.884 -24.337 1.00 92.19 539 ASN A C 1
ATOM 4155 O O . ASN A 1 539 ? -10.437 3.402 -25.420 1.00 92.19 539 ASN A O 1
ATOM 4159 N N . TRP A 1 540 ? -10.101 3.662 -23.211 1.00 96.75 540 TRP A N 1
ATOM 4160 C CA . TRP A 1 540 ? -8.963 2.762 -23.092 1.00 96.75 540 TRP A CA 1
ATOM 4161 C C . TRP A 1 540 ? -9.364 1.456 -22.405 1.00 96.75 540 TRP A C 1
ATOM 4163 O O . TRP A 1 540 ? -10.084 1.464 -21.404 1.00 96.75 540 TRP A O 1
ATOM 4173 N N . TYR A 1 541 ? -8.878 0.338 -22.933 1.00 95.88 541 TYR A N 1
ATOM 4174 C CA . TYR A 1 541 ? -9.151 -1.005 -22.444 1.00 95.88 541 TYR A CA 1
ATOM 4175 C C . TYR A 1 541 ? -7.843 -1.680 -22.041 1.00 95.88 541 TYR A C 1
ATOM 4177 O O . TYR A 1 541 ? -6.887 -1.732 -22.812 1.00 95.88 541 TYR A O 1
ATOM 4185 N N . ARG A 1 542 ? -7.817 -2.220 -20.823 1.00 94.81 542 ARG A N 1
ATOM 4186 C CA . ARG A 1 542 ? -6.667 -2.959 -20.289 1.00 94.81 542 ARG A CA 1
ATOM 4187 C C . ARG A 1 542 ? -6.440 -4.289 -21.004 1.00 94.81 542 ARG A C 1
ATOM 4189 O O . ARG A 1 542 ? -7.397 -4.895 -21.499 1.00 94.81 542 ARG A O 1
ATOM 4196 N N . ARG A 1 543 ? -5.220 -4.820 -20.888 1.00 93.81 543 ARG A N 1
ATOM 4197 C CA . ARG A 1 543 ? -4.906 -6.216 -21.221 1.00 93.81 543 ARG A CA 1
ATOM 4198 C C . ARG A 1 543 ? -5.802 -7.179 -20.432 1.00 93.81 543 ARG A C 1
ATOM 4200 O O . ARG A 1 543 ? -6.172 -6.925 -19.284 1.00 93.81 543 ARG A O 1
ATOM 4207 N N . SER A 1 544 ? -6.189 -8.291 -21.053 1.00 90.44 544 SER A N 1
ATOM 4208 C CA . SER A 1 544 ? -7.062 -9.284 -20.420 1.00 90.44 544 SER A CA 1
ATOM 4209 C C . SER A 1 544 ? -6.375 -9.982 -19.244 1.00 90.44 544 SER A C 1
ATOM 4211 O O . SER A 1 544 ? -5.275 -10.506 -19.387 1.00 90.44 544 SER A O 1
ATOM 4213 N N . ASN A 1 545 ? -7.072 -10.099 -18.109 1.00 86.81 545 ASN A N 1
ATOM 4214 C CA . ASN A 1 545 ? -6.572 -10.828 -16.937 1.00 86.81 545 ASN A CA 1
ATOM 4215 C C . ASN A 1 545 ? -6.451 -12.344 -17.173 1.00 86.81 545 ASN A C 1
ATOM 4217 O O . ASN A 1 545 ? -5.773 -13.016 -16.405 1.00 86.81 545 ASN A O 1
ATOM 4221 N N . LEU A 1 546 ? -7.095 -12.886 -18.216 1.00 85.81 546 LEU A N 1
ATOM 4222 C CA . LEU A 1 546 ? -6.939 -14.296 -18.600 1.00 85.81 546 LEU A CA 1
ATOM 4223 C C . LEU A 1 546 ? -5.544 -14.592 -19.170 1.00 85.81 546 LEU A C 1
ATOM 4225 O O . LEU A 1 546 ? -5.102 -15.734 -19.132 1.00 85.81 546 LEU A O 1
ATOM 4229 N N . VAL A 1 547 ? -4.871 -13.566 -19.694 1.00 85.88 547 VAL A N 1
ATOM 4230 C CA . VAL A 1 547 ? -3.530 -13.621 -20.295 1.00 85.88 547 VAL A CA 1
ATOM 4231 C C . VAL A 1 547 ? -2.691 -12.440 -19.794 1.00 85.88 547 VAL A C 1
ATOM 4233 O O . VAL A 1 547 ? -2.035 -11.740 -20.571 1.00 85.88 547 VAL A O 1
ATOM 4236 N N . GLY A 1 548 ? -2.787 -12.157 -18.491 1.00 89.94 548 GLY A N 1
ATOM 4237 C CA . GLY A 1 548 ? -2.106 -11.017 -17.879 1.00 89.94 548 GLY A CA 1
ATOM 4238 C C . GLY A 1 548 ? -0.593 -11.057 -18.113 1.00 89.94 548 GLY A C 1
ATOM 4239 O O . GLY A 1 548 ? -0.028 -12.134 -18.268 1.00 89.94 548 GLY A O 1
ATOM 4240 N N . TYR A 1 549 ? 0.056 -9.890 -18.156 1.00 93.81 549 TYR A N 1
ATOM 4241 C CA . TYR A 1 549 ? 1.503 -9.788 -18.397 1.00 93.81 549 TYR A CA 1
ATOM 4242 C C . TYR A 1 549 ? 2.284 -10.370 -17.209 1.00 93.81 549 TYR A C 1
ATOM 4244 O O . TYR A 1 549 ? 2.381 -9.720 -16.163 1.00 93.81 549 TYR A O 1
ATOM 4252 N N . ALA A 1 550 ? 2.793 -11.589 -17.346 1.00 89.38 550 ALA A N 1
ATOM 4253 C CA . ALA A 1 550 ? 3.452 -12.373 -16.304 1.00 89.38 550 ALA A CA 1
ATOM 4254 C C . ALA A 1 550 ? 4.983 -12.231 -16.362 1.00 89.38 550 ALA A C 1
ATOM 4256 O O . ALA A 1 550 ? 5.539 -11.559 -17.235 1.00 89.38 550 ALA A O 1
ATOM 4257 N N . PHE A 1 551 ? 5.705 -12.856 -15.429 1.00 84.56 551 PHE A N 1
ATOM 4258 C CA . PHE A 1 551 ? 7.175 -12.833 -15.437 1.00 84.56 551 PHE A CA 1
ATOM 4259 C C . PHE A 1 551 ? 7.786 -13.455 -16.693 1.00 84.56 551 PHE A C 1
ATOM 4261 O O . PHE A 1 551 ? 8.876 -13.068 -17.111 1.00 84.56 551 PHE A O 1
ATOM 4268 N N . GLN A 1 552 ? 7.093 -14.417 -17.296 1.00 84.06 552 GLN A N 1
ATOM 4269 C CA . GLN A 1 552 ? 7.536 -15.071 -18.524 1.00 84.06 552 GLN A CA 1
ATOM 4270 C C . GLN A 1 552 ? 7.493 -14.109 -19.718 1.00 84.06 552 GLN A C 1
ATOM 4272 O O . GLN A 1 552 ? 8.435 -14.105 -20.510 1.00 84.06 552 GLN A O 1
ATOM 4277 N N . ASP A 1 553 ? 6.466 -13.252 -19.804 1.00 90.31 553 ASP A N 1
ATOM 4278 C CA . ASP A 1 553 ? 6.405 -12.176 -20.800 1.00 90.31 553 ASP A CA 1
ATOM 4279 C C . ASP A 1 553 ? 7.578 -11.199 -20.605 1.00 90.31 553 ASP A C 1
ATOM 4281 O O . ASP A 1 553 ? 8.290 -10.890 -21.559 1.00 90.31 553 ASP A O 1
ATOM 4285 N N . LEU A 1 554 ? 7.854 -10.791 -19.357 1.00 90.81 554 LEU A N 1
ATOM 4286 C CA . LEU A 1 554 ? 8.988 -9.913 -19.043 1.00 90.81 554 LEU A CA 1
ATOM 4287 C C . LEU A 1 554 ? 10.333 -10.532 -19.438 1.00 90.81 554 LEU A C 1
ATOM 4289 O O . LEU A 1 554 ? 11.196 -9.852 -19.996 1.00 90.81 554 LEU A O 1
ATOM 4293 N N . ALA A 1 555 ? 10.528 -11.819 -19.150 1.00 88.62 555 ALA A N 1
ATOM 4294 C CA . ALA A 1 555 ? 11.744 -12.530 -19.522 1.00 88.62 555 ALA A CA 1
ATOM 4295 C C . ALA A 1 555 ? 11.912 -12.589 -21.049 1.00 88.62 555 ALA A C 1
ATOM 4297 O O . ALA A 1 555 ? 13.009 -12.332 -21.548 1.00 88.62 555 ALA A O 1
ATOM 4298 N N . ALA A 1 556 ? 10.834 -12.865 -21.790 1.00 90.56 556 ALA A N 1
ATOM 4299 C CA . ALA A 1 556 ? 10.846 -12.887 -23.249 1.00 90.56 556 ALA A CA 1
ATOM 4300 C C . ALA A 1 556 ? 11.172 -11.507 -23.844 1.00 90.56 556 ALA A C 1
ATOM 4302 O O . ALA A 1 556 ? 12.061 -11.410 -24.693 1.00 90.56 556 ALA A O 1
ATOM 4303 N N . ASP A 1 557 ? 10.537 -10.441 -23.350 1.00 93.62 557 ASP A N 1
ATOM 4304 C CA . ASP A 1 557 ? 10.809 -9.064 -23.784 1.00 93.62 557 ASP A CA 1
ATOM 4305 C C . ASP A 1 557 ? 12.248 -8.641 -23.454 1.00 93.62 557 ASP A C 1
ATOM 4307 O O . ASP A 1 557 ? 12.909 -7.989 -24.266 1.00 93.62 557 ASP A O 1
ATOM 4311 N N . THR A 1 558 ? 12.782 -9.078 -22.307 1.00 92.81 558 THR A N 1
ATOM 4312 C CA . THR A 1 558 ? 14.183 -8.831 -21.935 1.00 92.81 558 THR A CA 1
ATOM 4313 C C . THR A 1 558 ? 15.147 -9.528 -22.890 1.00 92.81 558 THR A C 1
ATOM 4315 O O . THR A 1 558 ? 16.085 -8.901 -23.380 1.00 92.81 558 THR A O 1
ATOM 4318 N N . ILE A 1 559 ? 14.911 -10.802 -23.216 1.00 92.19 559 ILE A N 1
ATOM 4319 C CA . ILE A 1 559 ? 15.729 -11.537 -24.191 1.00 92.19 559 ILE A CA 1
ATOM 4320 C C . ILE A 1 559 ? 15.651 -10.860 -25.564 1.00 92.19 559 ILE A C 1
ATOM 4322 O O . ILE A 1 559 ? 16.687 -10.640 -26.190 1.00 92.19 559 ILE A O 1
ATOM 4326 N N . ALA A 1 560 ? 14.456 -10.478 -26.020 1.00 93.31 560 ALA A N 1
ATOM 4327 C CA . ALA A 1 560 ? 14.273 -9.786 -27.293 1.00 93.31 560 ALA A CA 1
ATOM 4328 C C . ALA A 1 560 ? 15.032 -8.448 -27.337 1.00 93.31 560 ALA A C 1
ATOM 4330 O O . ALA A 1 560 ? 15.694 -8.150 -28.333 1.00 93.31 560 ALA A O 1
ATOM 4331 N N . GLY A 1 561 ? 14.998 -7.677 -26.246 1.00 94.94 561 GLY A N 1
ATOM 4332 C CA . GLY A 1 561 ? 15.759 -6.438 -26.102 1.00 94.94 561 GLY A CA 1
ATOM 4333 C C . GLY A 1 561 ? 17.269 -6.660 -26.175 1.00 94.94 561 GLY A C 1
ATOM 4334 O O . GLY A 1 561 ? 17.946 -5.963 -26.924 1.00 94.94 561 GLY A O 1
ATOM 4335 N N . ILE A 1 562 ? 17.794 -7.667 -25.471 1.00 94.44 562 ILE A N 1
ATOM 4336 C CA . ILE A 1 562 ? 19.225 -8.017 -25.497 1.00 94.44 562 ILE A CA 1
ATOM 4337 C C . ILE A 1 562 ? 19.659 -8.494 -26.889 1.00 94.44 562 ILE A C 1
ATOM 4339 O O . ILE A 1 562 ? 20.734 -8.127 -27.357 1.00 94.44 562 ILE A O 1
ATOM 4343 N N . LEU A 1 563 ? 18.839 -9.295 -27.574 1.00 93.81 563 LEU A N 1
ATOM 4344 C CA . LEU A 1 563 ? 19.149 -9.767 -28.926 1.00 93.81 563 LEU A CA 1
ATOM 4345 C C . LEU A 1 563 ? 19.171 -8.622 -29.949 1.00 93.81 563 LEU A C 1
ATOM 4347 O O . LEU A 1 563 ? 20.014 -8.630 -30.844 1.00 93.81 563 LEU A O 1
ATOM 4351 N N . ALA A 1 564 ? 18.274 -7.641 -29.813 1.00 96.19 564 ALA A N 1
ATOM 4352 C CA . ALA A 1 564 ? 18.258 -6.448 -30.660 1.00 96.19 564 ALA A CA 1
ATOM 4353 C C . ALA A 1 564 ? 19.396 -5.468 -30.317 1.00 96.19 564 ALA A C 1
ATOM 4355 O O . ALA A 1 564 ? 19.982 -4.851 -31.207 1.00 96.19 564 ALA A O 1
ATOM 4356 N N . HIS A 1 565 ? 19.723 -5.345 -29.029 1.00 97.25 565 HIS A N 1
ATOM 4357 C CA . HIS A 1 565 ? 20.682 -4.388 -28.485 1.00 97.25 565 HIS A CA 1
ATOM 4358 C C . HIS A 1 565 ? 21.540 -5.058 -27.394 1.00 97.25 565 HIS A C 1
ATOM 4360 O O . HIS A 1 565 ? 21.210 -4.982 -26.205 1.00 97.25 565 HIS A O 1
ATOM 4366 N N . PRO A 1 566 ? 22.664 -5.707 -27.764 1.00 94.31 566 PRO A N 1
ATOM 4367 C CA . PRO A 1 566 ? 23.475 -6.503 -26.837 1.00 94.31 566 PRO A CA 1
ATOM 4368 C C . PRO A 1 566 ? 23.964 -5.755 -25.592 1.00 94.31 566 PRO A C 1
ATOM 4370 O O . PRO A 1 566 ? 24.177 -6.374 -24.549 1.00 94.31 566 PRO A O 1
ATOM 4373 N N . GLN A 1 567 ? 24.105 -4.426 -25.661 1.00 95.00 567 GLN A N 1
ATOM 4374 C CA . GLN A 1 567 ? 24.492 -3.604 -24.515 1.00 95.00 567 GLN A CA 1
ATOM 4375 C C . GLN A 1 567 ? 23.501 -3.703 -23.346 1.00 95.00 567 GLN A C 1
ATOM 4377 O O . GLN A 1 567 ? 23.927 -3.619 -22.193 1.00 95.00 567 GLN A O 1
ATOM 4382 N N . LEU A 1 568 ? 22.219 -3.973 -23.616 1.00 95.31 568 LEU A N 1
ATOM 4383 C CA . LEU A 1 568 ? 21.173 -4.117 -22.597 1.00 95.31 568 LEU A CA 1
ATOM 4384 C C . LEU A 1 568 ? 21.344 -5.375 -21.729 1.00 95.31 568 LEU A C 1
ATOM 4386 O O . LEU A 1 568 ? 20.748 -5.460 -20.656 1.00 95.31 568 LEU A O 1
ATOM 4390 N N . GLY A 1 569 ? 22.176 -6.328 -22.166 1.00 92.06 569 GLY A N 1
ATOM 4391 C CA . GLY A 1 569 ? 22.556 -7.523 -21.404 1.00 92.06 569 GLY A CA 1
ATOM 4392 C C . GLY A 1 569 ? 23.845 -7.358 -20.594 1.00 92.06 569 GLY A C 1
ATOM 4393 O O . GLY A 1 569 ? 24.334 -8.327 -20.014 1.00 92.06 569 GLY A O 1
ATOM 4394 N N . SER A 1 570 ? 24.431 -6.159 -20.578 1.00 92.44 570 SER A N 1
ATOM 4395 C CA . SER A 1 570 ? 25.658 -5.884 -19.826 1.00 92.44 570 SER A CA 1
ATOM 4396 C C . SER A 1 570 ? 25.381 -5.798 -18.325 1.00 92.44 570 SER A C 1
ATOM 4398 O O . SER A 1 570 ? 24.281 -5.467 -17.904 1.00 92.44 570 SER A O 1
ATOM 4400 N N . ILE A 1 571 ? 26.408 -6.021 -17.507 1.00 93.00 571 ILE A N 1
ATOM 4401 C CA . ILE A 1 571 ? 26.422 -5.653 -16.085 1.00 93.00 571 ILE A CA 1
ATOM 4402 C C . ILE A 1 571 ? 27.679 -4.834 -15.873 1.00 93.00 571 ILE A C 1
ATOM 4404 O O . ILE A 1 571 ? 28.762 -5.287 -16.238 1.00 93.00 571 ILE A O 1
ATOM 4408 N N . GLY A 1 572 ? 27.565 -3.641 -15.302 1.00 95.56 572 GLY A N 1
ATOM 4409 C CA . GLY A 1 572 ? 28.732 -2.801 -15.071 1.00 95.56 572 GLY A CA 1
ATOM 4410 C C . GLY A 1 572 ? 28.399 -1.328 -14.966 1.00 95.56 572 GLY A C 1
ATOM 4411 O O . GLY A 1 572 ? 27.287 -0.949 -14.614 1.00 95.56 572 GLY A O 1
ATOM 4412 N N . GLY A 1 573 ? 29.378 -0.484 -15.258 1.00 96.62 573 GLY A N 1
ATOM 4413 C CA . GLY A 1 573 ? 29.187 0.953 -15.165 1.00 96.62 573 GLY A CA 1
ATOM 4414 C C . GLY A 1 573 ? 30.410 1.764 -15.549 1.00 96.62 573 GLY A C 1
ATOM 4415 O O . GLY A 1 573 ? 31.507 1.233 -15.744 1.00 96.62 573 GLY A O 1
ATOM 4416 N N . ASN A 1 574 ? 30.204 3.074 -15.627 1.00 97.56 574 ASN A N 1
ATOM 4417 C CA . ASN A 1 574 ? 31.263 4.060 -15.785 1.00 97.56 574 ASN A CA 1
ATOM 4418 C C . ASN A 1 574 ? 32.125 4.133 -14.515 1.00 97.56 574 ASN A C 1
ATOM 4420 O O . ASN A 1 574 ? 31.621 4.114 -13.391 1.00 97.56 574 ASN A O 1
ATOM 4424 N N . VAL A 1 575 ? 33.441 4.271 -14.684 1.00 95.81 575 VAL A N 1
ATOM 4425 C CA . VAL A 1 575 ? 34.423 4.319 -13.585 1.00 95.81 575 VAL A CA 1
ATOM 4426 C C . VAL A 1 575 ? 34.843 5.750 -13.240 1.00 95.81 575 VAL A C 1
ATOM 4428 O O . VAL A 1 575 ? 36.022 6.086 -13.145 1.00 95.81 575 VAL A O 1
ATOM 4431 N N . GLY A 1 576 ? 33.853 6.624 -13.045 1.00 92.38 576 GLY A N 1
ATOM 4432 C CA . GLY A 1 576 ? 34.057 8.010 -12.607 1.00 92.38 576 GLY A CA 1
ATOM 4433 C C . GLY A 1 576 ? 34.316 9.006 -13.739 1.00 92.38 576 GLY A C 1
ATOM 4434 O O . GLY A 1 576 ? 34.597 10.174 -13.469 1.00 92.38 576 GLY A O 1
ATOM 4435 N N . LYS A 1 577 ? 34.206 8.566 -14.996 1.00 95.38 577 LYS A N 1
ATOM 4436 C CA . LYS A 1 577 ? 34.223 9.400 -16.206 1.00 95.38 577 LYS A CA 1
ATOM 4437 C C . LYS A 1 577 ? 33.138 8.922 -17.166 1.00 95.38 577 LYS A C 1
ATOM 4439 O O . LYS A 1 577 ? 32.776 7.750 -17.150 1.00 95.38 577 LYS A O 1
ATOM 4444 N N . THR A 1 578 ? 32.623 9.805 -18.008 1.00 97.44 578 THR A N 1
ATOM 4445 C CA . THR A 1 578 ? 31.731 9.398 -19.102 1.00 97.44 578 THR A CA 1
ATOM 4446 C C . THR A 1 578 ? 32.483 8.522 -20.106 1.00 97.44 578 THR A C 1
ATOM 4448 O O . THR A 1 578 ? 33.710 8.610 -20.204 1.00 97.44 578 THR A O 1
ATOM 4451 N N . ASN A 1 579 ? 31.764 7.676 -20.847 1.00 98.06 579 ASN A N 1
ATOM 4452 C CA . ASN A 1 579 ? 32.332 6.762 -21.847 1.00 98.06 579 ASN A CA 1
ATOM 4453 C C . ASN A 1 579 ? 33.466 5.872 -21.298 1.00 98.06 579 ASN A C 1
ATOM 4455 O O . ASN A 1 579 ? 34.471 5.646 -21.969 1.00 98.06 579 ASN A O 1
ATOM 4459 N N . SER A 1 580 ? 33.334 5.393 -20.059 1.00 97.69 580 SER A N 1
ATOM 4460 C CA . SER A 1 580 ? 34.330 4.549 -19.384 1.00 97.69 580 SER A CA 1
ATOM 4461 C C . SER A 1 580 ? 33.731 3.242 -18.865 1.00 97.69 580 SER A C 1
ATOM 4463 O O . SER A 1 580 ? 34.164 2.714 -17.842 1.00 97.69 580 SER A O 1
ATOM 4465 N N . PHE A 1 581 ? 32.706 2.733 -19.548 1.00 97.94 581 PHE A N 1
ATOM 4466 C CA . PHE A 1 581 ? 31.979 1.555 -19.100 1.00 97.94 581 PHE A CA 1
ATOM 4467 C C . PHE A 1 581 ? 32.882 0.330 -19.064 1.00 97.94 581 PHE A C 1
ATOM 4469 O O . PHE A 1 581 ? 33.508 -0.038 -20.058 1.00 97.94 581 PHE A O 1
ATOM 4476 N N . ILE A 1 582 ? 32.918 -0.321 -17.906 1.00 96.69 582 ILE A N 1
ATOM 4477 C CA . ILE A 1 582 ? 33.605 -1.592 -17.714 1.00 96.69 582 ILE A CA 1
ATOM 4478 C C . ILE A 1 582 ? 32.572 -2.623 -17.277 1.00 96.69 582 ILE A C 1
ATOM 4480 O O . ILE A 1 582 ? 31.825 -2.403 -16.325 1.00 96.69 582 ILE A O 1
ATOM 4484 N N . GLY A 1 583 ? 32.562 -3.765 -17.959 1.00 94.81 583 GLY A N 1
ATOM 4485 C CA . GLY A 1 583 ? 31.696 -4.884 -17.618 1.00 94.81 583 GLY A CA 1
ATOM 4486 C C . GLY A 1 583 ? 32.151 -5.665 -16.379 1.00 94.81 583 GLY A C 1
ATOM 4487 O O . GLY A 1 583 ? 33.300 -5.595 -15.919 1.00 94.81 583 GLY A O 1
ATOM 4488 N N . VAL A 1 584 ? 31.226 -6.451 -15.850 1.00 93.75 584 VAL A N 1
ATOM 4489 C CA . VAL A 1 584 ? 31.463 -7.533 -14.898 1.00 93.75 584 VAL A CA 1
ATOM 4490 C C . VAL A 1 584 ? 31.425 -8.848 -15.668 1.00 93.75 584 VAL A C 1
ATOM 4492 O O . VAL A 1 584 ? 30.516 -9.082 -16.463 1.00 93.75 584 VAL A O 1
ATOM 4495 N N . ASN A 1 585 ? 32.419 -9.707 -15.446 1.00 92.75 585 ASN A N 1
ATOM 4496 C CA . ASN A 1 585 ? 32.398 -11.055 -15.993 1.00 92.75 585 ASN A CA 1
ATOM 4497 C C . ASN A 1 585 ? 31.386 -11.897 -15.204 1.00 92.75 585 ASN A C 1
ATOM 4499 O O . ASN A 1 585 ? 31.494 -12.015 -13.986 1.00 92.75 585 ASN A O 1
ATOM 4503 N N . LEU A 1 586 ? 30.405 -12.472 -15.900 1.00 90.06 586 LEU A N 1
ATOM 4504 C CA . LEU A 1 586 ? 29.314 -13.204 -15.260 1.00 90.06 586 LEU A CA 1
ATOM 4505 C C . LEU A 1 586 ? 29.770 -14.505 -14.577 1.00 90.06 586 LEU A C 1
ATOM 4507 O O . LEU A 1 586 ? 29.230 -14.854 -13.529 1.00 90.06 586 LEU A O 1
ATOM 4511 N N . ALA A 1 587 ? 30.774 -15.188 -15.136 1.00 91.50 587 ALA A N 1
ATOM 4512 C CA . ALA A 1 587 ? 31.323 -16.404 -14.543 1.00 91.50 587 ALA A CA 1
ATOM 4513 C C . ALA A 1 587 ? 32.018 -16.089 -13.217 1.00 91.50 587 ALA A C 1
ATOM 4515 O O . ALA A 1 587 ? 31.734 -16.736 -12.216 1.00 91.50 587 ALA A O 1
ATOM 4516 N N . ASP A 1 588 ? 32.840 -15.040 -13.181 1.00 91.75 588 ASP A N 1
ATOM 4517 C CA . ASP A 1 588 ? 33.486 -14.598 -11.941 1.00 91.75 588 ASP A CA 1
ATOM 4518 C C . ASP A 1 588 ? 32.440 -14.138 -10.914 1.00 91.75 588 ASP A C 1
ATOM 4520 O O . ASP A 1 588 ? 32.521 -14.467 -9.734 1.00 91.75 588 ASP A O 1
ATOM 4524 N N . PHE A 1 589 ? 31.412 -13.420 -11.374 1.00 89.31 589 PHE A N 1
ATOM 4525 C CA . PHE A 1 589 ? 30.383 -12.850 -10.510 1.00 89.31 589 PHE A CA 1
ATOM 4526 C C . PHE A 1 589 ? 29.482 -13.885 -9.838 1.00 89.31 589 PHE A C 1
ATOM 4528 O O . PHE A 1 589 ? 28.990 -13.627 -8.744 1.00 89.31 589 PHE A O 1
ATOM 4535 N N . THR A 1 590 ? 29.274 -15.035 -10.477 1.00 89.44 590 THR A N 1
ATOM 4536 C CA . THR A 1 590 ? 28.405 -16.116 -9.983 1.00 89.44 590 THR A CA 1
ATOM 4537 C C . THR A 1 590 ? 29.191 -17.322 -9.462 1.00 89.44 590 THR A C 1
ATOM 4539 O O . THR A 1 590 ? 28.624 -18.401 -9.309 1.00 89.44 590 THR A O 1
ATOM 4542 N N . GLY A 1 591 ? 30.509 -17.193 -9.260 1.00 87.12 591 GLY A N 1
ATOM 4543 C CA . GLY A 1 591 ? 31.356 -18.308 -8.819 1.00 87.12 591 GLY A CA 1
ATOM 4544 C C . GLY A 1 591 ? 31.412 -19.479 -9.812 1.00 87.12 591 GLY A C 1
ATOM 4545 O O . GLY A 1 591 ? 31.637 -20.620 -9.419 1.00 87.12 591 GLY A O 1
ATOM 4546 N N . GLY A 1 592 ? 31.180 -19.210 -11.099 1.00 86.38 592 GLY A N 1
ATOM 4547 C CA . GLY A 1 592 ? 31.173 -20.190 -12.185 1.00 86.38 592 GLY A CA 1
ATOM 4548 C C . GLY A 1 592 ? 29.827 -20.873 -12.441 1.00 86.38 592 GLY A C 1
ATOM 4549 O O . GLY A 1 592 ? 29.758 -21.702 -13.347 1.00 86.38 592 GLY A O 1
ATOM 4550 N N . ILE A 1 593 ? 28.766 -20.531 -11.696 1.00 85.19 593 ILE A N 1
ATOM 4551 C CA . ILE A 1 593 ? 27.429 -21.137 -11.853 1.00 85.19 593 ILE A CA 1
ATOM 4552 C C . ILE A 1 593 ? 26.796 -20.753 -13.200 1.00 85.19 593 ILE A C 1
ATOM 4554 O O . ILE A 1 593 ? 26.184 -21.596 -13.857 1.00 85.19 593 ILE A O 1
ATOM 4558 N N . LEU A 1 594 ? 26.955 -19.498 -13.634 1.00 87.62 594 LEU A N 1
ATOM 4559 C CA . LEU A 1 594 ? 26.442 -18.995 -14.909 1.00 87.62 594 LEU A CA 1
ATOM 4560 C C . LEU A 1 594 ? 27.514 -18.222 -15.675 1.00 87.62 594 LEU A C 1
ATOM 4562 O O . LEU A 1 594 ? 28.299 -17.465 -15.113 1.00 87.62 594 LEU A O 1
ATOM 4566 N N . ASN A 1 595 ? 27.491 -18.339 -16.999 1.00 87.75 595 ASN A N 1
ATOM 4567 C CA . ASN A 1 595 ? 28.255 -17.476 -17.897 1.00 87.75 595 ASN A CA 1
ATOM 4568 C C . ASN A 1 595 ? 27.348 -16.821 -18.948 1.00 87.75 595 ASN A C 1
ATOM 4570 O O . ASN A 1 595 ? 26.160 -17.131 -19.058 1.00 87.75 595 ASN A O 1
ATOM 4574 N N . SER A 1 596 ? 27.905 -15.892 -19.727 1.00 82.88 596 SER A N 1
ATOM 4575 C CA . SER A 1 596 ? 27.141 -15.109 -20.707 1.00 82.88 596 SER A CA 1
ATOM 4576 C C . SER A 1 596 ? 26.462 -15.963 -21.783 1.00 82.88 596 SER A C 1
ATOM 4578 O O . SER A 1 596 ? 25.380 -15.604 -22.238 1.00 82.88 596 SER A O 1
ATOM 4580 N N . ALA A 1 597 ? 27.039 -17.110 -22.159 1.00 84.75 597 ALA A N 1
ATOM 4581 C CA . ALA A 1 597 ? 26.441 -18.022 -23.135 1.00 84.75 597 ALA A CA 1
ATOM 4582 C C . ALA A 1 597 ? 25.242 -18.801 -22.565 1.00 84.75 597 ALA A C 1
ATOM 4584 O O . ALA A 1 597 ? 24.357 -19.211 -23.316 1.00 84.75 597 ALA A O 1
ATOM 4585 N N . GLN A 1 598 ? 25.209 -19.006 -21.246 1.00 87.75 598 GLN A N 1
ATOM 4586 C CA . GLN A 1 598 ? 24.137 -19.711 -20.541 1.00 87.75 598 GLN A CA 1
ATOM 4587 C C . GLN A 1 598 ? 23.022 -18.782 -20.056 1.00 87.75 598 GLN A C 1
ATOM 4589 O O . GLN A 1 598 ? 21.900 -19.249 -19.878 1.00 87.75 598 GLN A O 1
ATOM 4594 N N . LEU A 1 599 ? 23.300 -17.490 -19.851 1.00 86.19 599 LEU A N 1
ATOM 4595 C CA . LEU A 1 599 ? 22.360 -16.545 -19.238 1.00 86.19 599 LEU A CA 1
ATOM 4596 C C . LEU A 1 599 ? 20.994 -16.511 -19.942 1.00 86.19 599 LEU A C 1
ATOM 4598 O O . LEU A 1 599 ? 19.966 -16.484 -19.277 1.00 86.19 599 LEU A O 1
ATOM 4602 N N . LEU A 1 600 ? 20.974 -16.546 -21.276 1.00 87.75 600 LEU A N 1
ATOM 4603 C CA . LEU A 1 600 ? 19.739 -16.459 -22.068 1.00 87.75 600 LEU A CA 1
ATOM 4604 C C . LEU A 1 600 ? 19.070 -17.824 -22.321 1.00 87.75 600 LEU A C 1
ATOM 4606 O O . LEU A 1 600 ? 18.100 -17.903 -23.070 1.00 87.75 600 LEU A O 1
ATOM 4610 N N . GLN A 1 601 ? 19.590 -18.912 -21.744 1.00 86.62 601 GLN A N 1
ATOM 4611 C CA . GLN A 1 601 ? 19.039 -20.256 -21.922 1.00 86.62 601 GLN A CA 1
ATOM 4612 C C . GLN A 1 601 ? 17.969 -20.544 -20.865 1.00 86.62 601 GLN A C 1
ATOM 4614 O O . GLN A 1 601 ? 18.209 -20.393 -19.668 1.00 86.62 601 GLN A O 1
ATOM 4619 N N . GLY A 1 602 ? 16.797 -21.011 -21.304 1.00 84.12 602 GLY A N 1
ATOM 4620 C CA . GLY A 1 602 ? 15.707 -21.388 -20.403 1.00 84.12 602 GLY A CA 1
ATOM 4621 C C . GLY A 1 602 ? 15.307 -20.249 -19.459 1.00 84.12 602 GLY A C 1
ATOM 4622 O O . GLY A 1 602 ? 15.075 -19.123 -19.890 1.00 84.12 602 GLY A O 1
ATOM 4623 N N . ASN A 1 603 ? 15.235 -20.546 -18.163 1.00 83.12 603 ASN A N 1
ATOM 4624 C CA . ASN A 1 603 ? 14.893 -19.600 -17.100 1.00 83.12 603 ASN A CA 1
ATOM 4625 C C . ASN A 1 603 ? 16.123 -18.951 -16.430 1.00 83.12 603 ASN A C 1
ATOM 4627 O O . ASN A 1 603 ? 15.958 -18.217 -15.458 1.00 83.12 603 ASN A O 1
ATOM 4631 N N . ASN A 1 604 ? 17.345 -19.164 -16.935 1.00 86.62 604 ASN A N 1
ATOM 4632 C CA . ASN A 1 604 ? 18.569 -18.691 -16.276 1.00 86.62 604 ASN A CA 1
ATOM 4633 C C . ASN A 1 604 ? 18.575 -17.174 -16.042 1.00 86.62 604 ASN A C 1
ATOM 4635 O O . ASN A 1 604 ? 18.970 -16.732 -14.966 1.00 86.62 604 ASN A O 1
ATOM 4639 N N . LEU A 1 605 ? 18.093 -16.379 -17.003 1.00 86.88 605 LEU A N 1
ATOM 4640 C CA . LEU A 1 605 ? 18.023 -14.920 -16.893 1.00 86.88 605 LEU A CA 1
ATOM 4641 C C . LEU A 1 605 ? 17.124 -14.473 -15.736 1.00 86.88 605 LEU A C 1
ATOM 4643 O O . LEU A 1 605 ? 17.553 -13.688 -14.891 1.00 86.88 605 LEU A O 1
ATOM 4647 N N . ILE A 1 606 ? 15.888 -14.981 -15.686 1.00 82.81 606 ILE A N 1
ATOM 4648 C CA . ILE A 1 606 ? 14.936 -14.600 -14.638 1.00 82.81 606 ILE A CA 1
ATOM 4649 C C . ILE A 1 606 ? 15.406 -15.113 -13.271 1.00 82.81 606 ILE A C 1
ATOM 4651 O O . ILE A 1 606 ? 15.326 -14.398 -12.277 1.00 82.81 606 ILE A O 1
ATOM 4655 N N . CYS A 1 607 ? 15.999 -16.305 -13.219 1.00 83.81 607 CYS A N 1
ATOM 4656 C CA . CYS A 1 607 ? 16.556 -16.851 -11.988 1.00 83.81 607 CYS A CA 1
ATOM 4657 C C . CYS A 1 607 ? 17.757 -16.051 -11.492 1.00 83.81 607 CYS A C 1
ATOM 4659 O O . CYS A 1 607 ? 17.845 -15.784 -10.297 1.00 83.81 607 CYS A O 1
ATOM 4661 N N . PHE A 1 608 ? 18.643 -15.614 -12.386 1.00 86.69 608 PHE A N 1
ATOM 4662 C CA . PHE A 1 608 ? 19.772 -14.753 -12.056 1.00 86.69 608 PHE A CA 1
ATOM 4663 C C . PHE A 1 608 ? 19.309 -13.439 -11.414 1.00 86.69 608 PHE A C 1
ATOM 4665 O O . PHE A 1 608 ? 19.752 -13.104 -10.315 1.00 86.69 608 PHE A O 1
ATOM 4672 N N . VAL A 1 609 ? 18.386 -12.712 -12.056 1.00 84.50 609 VAL A N 1
ATOM 4673 C CA . VAL A 1 609 ? 17.939 -11.405 -11.542 1.00 84.50 609 VAL A CA 1
ATOM 4674 C C . VAL A 1 609 ? 17.150 -11.543 -10.239 1.00 84.50 609 VAL A C 1
ATOM 4676 O O . VAL A 1 609 ? 17.333 -10.729 -9.336 1.00 84.50 609 VAL A O 1
ATOM 4679 N N . MET A 1 610 ? 16.333 -12.593 -10.096 1.00 77.69 610 MET A N 1
ATOM 4680 C CA . MET A 1 610 ? 15.547 -12.831 -8.880 1.00 77.69 610 MET A CA 1
ATOM 4681 C C . MET A 1 610 ? 16.411 -13.300 -7.709 1.00 77.69 610 MET A C 1
ATOM 4683 O O . MET A 1 610 ? 16.212 -12.833 -6.591 1.00 77.69 610 MET A O 1
ATOM 4687 N N . ASN A 1 611 ? 17.414 -14.152 -7.954 1.00 78.31 611 ASN A N 1
ATOM 4688 C CA . ASN A 1 611 ? 18.405 -14.503 -6.933 1.00 78.31 611 ASN A CA 1
ATOM 4689 C C . ASN A 1 611 ? 19.213 -13.272 -6.503 1.00 78.31 611 ASN A C 1
ATOM 4691 O O . ASN A 1 611 ? 19.553 -13.154 -5.333 1.00 78.31 611 ASN A O 1
ATOM 4695 N N . PHE A 1 612 ? 19.510 -12.336 -7.411 1.00 79.56 612 PHE A N 1
ATOM 4696 C CA . PHE A 1 612 ? 20.211 -11.113 -7.023 1.00 79.56 612 PHE A CA 1
ATOM 4697 C C . PHE A 1 612 ? 19.332 -10.178 -6.180 1.00 79.56 612 PHE A C 1
ATOM 4699 O O . PHE A 1 612 ? 19.824 -9.587 -5.220 1.00 79.56 612 PHE A O 1
ATOM 4706 N N . ALA A 1 613 ? 18.038 -10.066 -6.501 1.00 74.44 613 ALA A N 1
ATOM 4707 C CA . ALA A 1 613 ? 17.090 -9.212 -5.779 1.00 74.44 613 ALA A CA 1
ATOM 4708 C C . ALA A 1 613 ? 16.989 -9.545 -4.278 1.00 74.44 613 ALA A C 1
ATOM 4710 O O . ALA A 1 613 ? 16.711 -8.661 -3.470 1.00 74.44 613 ALA A O 1
ATOM 4711 N N . THR A 1 614 ? 17.271 -10.793 -3.887 1.00 65.00 614 THR A N 1
ATOM 4712 C CA . THR A 1 614 ? 17.258 -11.237 -2.480 1.00 65.00 614 THR A CA 1
ATOM 4713 C C . THR A 1 614 ? 18.336 -10.560 -1.625 1.00 65.00 614 THR A C 1
ATOM 4715 O O . THR A 1 614 ? 18.220 -10.496 -0.406 1.00 65.00 614 THR A O 1
ATOM 4718 N N . GLN A 1 615 ? 19.374 -10.000 -2.253 1.00 63.06 615 GLN A N 1
ATOM 4719 C CA . GLN A 1 615 ? 20.463 -9.310 -1.561 1.00 63.06 615 GLN A CA 1
ATOM 4720 C C . GLN A 1 615 ? 20.153 -7.838 -1.264 1.00 63.06 615 GLN A C 1
ATOM 4722 O O . GLN A 1 615 ? 20.944 -7.161 -0.600 1.00 63.06 615 GLN A O 1
ATOM 4727 N N . CYS A 1 616 ? 19.025 -7.311 -1.751 1.00 63.38 616 CYS A N 1
ATOM 4728 C CA . CYS A 1 616 ? 18.622 -5.940 -1.476 1.00 63.38 616 CYS A CA 1
ATOM 4729 C C . CYS A 1 616 ? 18.274 -5.775 0.012 1.00 63.38 616 CYS A C 1
ATOM 4731 O O . CYS A 1 616 ? 17.263 -6.280 0.493 1.00 63.38 616 CYS A O 1
ATOM 4733 N N . GLN A 1 617 ? 19.102 -5.024 0.746 1.00 60.72 617 GLN A N 1
ATOM 4734 C CA . GLN A 1 617 ? 18.863 -4.763 2.166 1.00 60.72 617 GLN A CA 1
ATOM 4735 C C . GLN A 1 617 ? 17.655 -3.825 2.389 1.00 60.72 617 GLN A C 1
ATOM 4737 O O . GLN A 1 617 ? 17.598 -2.752 1.765 1.00 60.72 617 GLN A O 1
ATOM 4742 N N . PRO A 1 618 ? 16.736 -4.176 3.314 1.00 61.25 618 PRO A N 1
ATOM 4743 C CA . PRO A 1 618 ? 15.616 -3.322 3.711 1.00 61.25 618 PRO A CA 1
ATOM 4744 C C . PRO A 1 618 ? 16.066 -1.972 4.284 1.00 61.25 618 PRO A C 1
ATOM 4746 O O . PRO A 1 618 ? 16.940 -1.922 5.154 1.00 61.25 618 PRO A O 1
ATOM 4749 N N . ASP A 1 619 ? 15.420 -0.874 3.871 1.00 56.12 619 ASP A N 1
ATOM 4750 C CA . ASP A 1 619 ? 15.743 0.476 4.363 1.00 56.12 619 ASP A CA 1
ATOM 4751 C C . ASP A 1 619 ? 15.589 0.613 5.882 1.00 56.12 619 ASP A C 1
ATOM 4753 O O . ASP A 1 619 ? 16.375 1.302 6.536 1.00 56.12 619 ASP A O 1
ATOM 4757 N N . ILE A 1 620 ? 14.601 -0.087 6.441 1.00 52.91 620 ILE A N 1
ATOM 4758 C CA . ILE A 1 620 ? 14.228 -0.044 7.856 1.00 52.91 620 ILE A CA 1
ATOM 4759 C C . ILE A 1 620 ? 15.350 -0.531 8.794 1.00 52.91 620 ILE A C 1
ATOM 4761 O O . ILE A 1 620 ? 15.403 -0.125 9.956 1.00 52.91 620 ILE A O 1
ATOM 4765 N N . LEU A 1 621 ? 16.295 -1.336 8.287 1.00 54.22 621 LEU A N 1
ATOM 4766 C CA . LEU A 1 621 ? 17.382 -1.950 9.061 1.00 54.22 621 LEU A CA 1
ATOM 4767 C C . LEU A 1 621 ? 18.670 -1.114 9.124 1.00 54.22 621 LEU A C 1
ATOM 4769 O O . LEU A 1 621 ? 19.595 -1.486 9.844 1.00 54.22 621 LEU A O 1
ATOM 4773 N N . ASN A 1 622 ? 18.731 0.031 8.438 1.00 54.97 622 ASN A N 1
ATOM 4774 C CA . ASN A 1 622 ? 19.951 0.826 8.227 1.00 54.97 622 ASN A CA 1
ATOM 4775 C C . ASN A 1 622 ? 20.535 1.552 9.460 1.00 54.97 622 ASN A C 1
ATOM 4777 O O . ASN A 1 622 ? 21.261 2.534 9.306 1.00 54.97 622 ASN A O 1
ATOM 4781 N N . GLY A 1 623 ? 20.270 1.087 10.684 1.00 48.12 623 GLY A N 1
ATOM 4782 C CA . GLY A 1 623 ? 20.784 1.755 11.883 1.00 48.12 623 GLY A CA 1
ATOM 4783 C C . GLY A 1 623 ? 20.952 0.944 13.165 1.00 48.12 623 GLY A C 1
ATOM 4784 O O . GLY A 1 623 ? 21.600 1.467 14.067 1.00 48.12 623 GLY A O 1
ATOM 4785 N N . VAL A 1 624 ? 20.406 -0.274 13.307 1.00 44.00 624 VAL A N 1
ATOM 4786 C CA . VAL A 1 624 ? 20.330 -0.903 14.650 1.00 44.00 624 VAL A CA 1
ATOM 4787 C C . VAL A 1 624 ? 20.590 -2.413 14.710 1.00 44.00 624 VAL A C 1
ATOM 4789 O O . VAL A 1 624 ? 21.077 -2.881 15.738 1.00 44.00 624 VAL A O 1
ATOM 4792 N N . PHE A 1 625 ? 20.345 -3.200 13.660 1.00 41.31 625 PHE A N 1
ATOM 4793 C CA . PHE A 1 625 ? 20.448 -4.661 13.781 1.00 41.31 625 PHE A CA 1
ATOM 4794 C C . PHE A 1 625 ? 21.750 -5.218 13.205 1.00 41.31 625 PHE A C 1
ATOM 4796 O O . PHE A 1 625 ? 22.068 -5.025 12.036 1.00 41.31 625 PHE A O 1
ATOM 4803 N N . SER A 1 626 ? 22.479 -5.958 14.042 1.00 39.81 626 SER A N 1
ATOM 4804 C CA . SER A 1 626 ? 23.623 -6.790 13.653 1.00 39.81 626 SER A CA 1
ATOM 4805 C C . SER A 1 626 ? 23.212 -8.119 13.003 1.00 39.81 626 SER A C 1
ATOM 4807 O O . SER A 1 626 ? 24.077 -8.821 12.488 1.00 39.81 626 SER A O 1
ATOM 4809 N N . ASP A 1 627 ? 21.916 -8.458 13.012 1.00 43.12 627 ASP A N 1
ATOM 4810 C CA . ASP A 1 627 ? 21.355 -9.663 12.392 1.00 43.12 627 ASP A CA 1
ATOM 4811 C C . ASP A 1 627 ? 20.079 -9.322 11.581 1.00 43.12 627 ASP A C 1
ATOM 4813 O O . ASP A 1 627 ? 18.999 -9.161 12.159 1.00 43.12 627 ASP A O 1
ATOM 4817 N N . PRO A 1 628 ? 20.191 -9.166 10.248 1.00 46.03 628 PRO A N 1
ATOM 4818 C CA . PRO A 1 628 ? 19.084 -8.812 9.350 1.00 46.03 628 PRO A CA 1
ATOM 4819 C C . PRO A 1 628 ? 18.000 -9.894 9.194 1.00 46.03 628 PRO A C 1
ATOM 4821 O O . PRO A 1 628 ? 16.916 -9.593 8.695 1.00 46.03 628 PRO A O 1
ATOM 4824 N N . SER A 1 629 ? 18.269 -11.135 9.617 1.00 44.03 629 SER A N 1
ATOM 4825 C CA . SER A 1 629 ? 17.467 -12.328 9.285 1.00 44.03 629 SER A CA 1
ATOM 4826 C C . SER A 1 629 ? 16.050 -12.352 9.873 1.00 44.03 629 SER A C 1
ATOM 4828 O O . SER A 1 629 ? 15.181 -13.063 9.378 1.00 44.03 629 SER A O 1
ATOM 4830 N N . LYS A 1 630 ? 15.773 -11.566 10.923 1.00 40.62 630 LYS A N 1
ATOM 4831 C CA . LYS A 1 630 ? 14.455 -11.555 11.589 1.00 40.62 630 LYS A CA 1
ATOM 4832 C C . LYS A 1 630 ? 13.411 -10.660 10.916 1.00 40.62 630 LYS A C 1
ATOM 4834 O O . LYS A 1 630 ? 12.229 -10.810 11.206 1.00 40.62 630 LYS A O 1
ATOM 4839 N N . ALA A 1 631 ? 13.821 -9.736 10.045 1.00 46.09 631 ALA A N 1
ATOM 4840 C CA . ALA A 1 631 ? 12.919 -8.787 9.381 1.00 46.09 631 ALA A CA 1
ATOM 4841 C C . ALA A 1 631 ? 12.623 -9.143 7.912 1.00 46.09 631 ALA A C 1
ATOM 4843 O O . ALA A 1 631 ? 11.698 -8.583 7.328 1.00 46.09 631 ALA A O 1
ATOM 4844 N N . THR A 1 632 ? 13.374 -10.073 7.312 1.00 51.38 632 THR A N 1
ATOM 4845 C CA . THR A 1 632 ? 13.256 -10.442 5.890 1.00 51.38 632 THR A CA 1
ATOM 4846 C C . THR A 1 632 ? 12.274 -11.579 5.615 1.00 51.38 632 THR A C 1
ATOM 4848 O O . THR A 1 632 ? 11.964 -11.805 4.453 1.00 51.38 632 THR A O 1
ATOM 4851 N N . GLY A 1 633 ? 11.705 -12.232 6.638 1.00 56.47 633 GLY A N 1
ATOM 4852 C CA . GLY A 1 633 ? 10.868 -13.431 6.471 1.00 56.47 633 GLY A CA 1
ATOM 4853 C C . GLY A 1 633 ? 9.702 -13.288 5.480 1.00 56.47 633 GLY A C 1
ATOM 4854 O O . GLY A 1 633 ? 9.449 -14.204 4.709 1.00 56.47 633 GLY A O 1
ATOM 4855 N N . LEU A 1 634 ? 9.044 -12.121 5.417 1.00 57.50 634 LEU A N 1
ATOM 4856 C CA . LEU A 1 634 ? 7.985 -11.858 4.429 1.00 57.50 634 LEU A CA 1
ATOM 4857 C C . LEU A 1 634 ? 8.531 -11.785 2.991 1.00 57.50 634 LEU A C 1
ATOM 4859 O O . LEU A 1 634 ? 7.903 -12.279 2.057 1.00 57.50 634 LEU A O 1
ATOM 4863 N N . LEU A 1 635 ? 9.703 -11.164 2.814 1.00 57.78 635 LEU A N 1
ATOM 4864 C CA . LEU A 1 635 ? 10.385 -11.113 1.524 1.00 57.78 635 LEU A CA 1
ATOM 4865 C C . LEU A 1 635 ? 10.849 -12.516 1.132 1.00 57.78 635 LEU A C 1
ATOM 4867 O O . LEU A 1 635 ? 10.623 -12.920 0.000 1.00 57.78 635 LEU A O 1
ATOM 4871 N N . ASP A 1 636 ? 11.422 -13.267 2.071 1.00 61.66 636 ASP A N 1
ATOM 4872 C CA . ASP A 1 636 ? 11.909 -14.629 1.860 1.00 61.66 636 ASP A CA 1
ATOM 4873 C C . ASP A 1 636 ? 10.765 -15.583 1.472 1.00 61.66 636 ASP A C 1
ATOM 4875 O O . ASP A 1 636 ? 10.926 -16.380 0.551 1.00 61.66 636 ASP A O 1
ATOM 4879 N N . GLU A 1 637 ? 9.583 -15.463 2.087 1.00 64.38 637 GLU A N 1
ATOM 4880 C CA . GLU A 1 637 ? 8.386 -16.243 1.736 1.00 64.38 637 GLU A CA 1
ATOM 4881 C C . GLU A 1 637 ? 7.849 -15.909 0.335 1.00 64.38 637 GLU A C 1
ATOM 4883 O O . GLU A 1 637 ? 7.591 -16.813 -0.467 1.00 64.38 637 GLU A O 1
ATOM 4888 N N . VAL A 1 638 ? 7.703 -14.620 0.005 1.00 59.50 638 VAL A N 1
ATOM 4889 C CA . VAL A 1 638 ? 7.240 -14.196 -1.328 1.00 59.50 638 VAL A CA 1
ATOM 4890 C C . VAL A 1 638 ? 8.264 -14.570 -2.396 1.00 59.50 638 VAL A C 1
ATOM 4892 O O . VAL A 1 638 ? 7.894 -15.101 -3.443 1.00 59.50 638 VAL A O 1
ATOM 4895 N N . LEU A 1 639 ? 9.552 -14.350 -2.134 1.00 61.06 639 LEU A N 1
ATOM 4896 C CA . LEU A 1 639 ? 10.640 -14.745 -3.023 1.00 61.06 639 LEU A CA 1
ATOM 4897 C C . LEU A 1 639 ? 10.680 -16.256 -3.213 1.00 61.06 639 LEU A C 1
ATOM 4899 O O . LEU A 1 639 ? 10.778 -16.702 -4.350 1.00 61.06 639 LEU A O 1
ATOM 4903 N N . ALA A 1 640 ? 10.553 -17.054 -2.153 1.00 66.69 640 ALA A N 1
ATOM 4904 C CA . ALA A 1 640 ? 10.491 -18.509 -2.261 1.00 66.69 640 ALA A CA 1
ATOM 4905 C C . ALA A 1 640 ? 9.286 -18.955 -3.103 1.00 66.69 640 ALA A C 1
ATOM 4907 O O . ALA A 1 640 ? 9.416 -19.847 -3.945 1.00 66.69 640 ALA A O 1
ATOM 4908 N N . SER A 1 641 ? 8.128 -18.305 -2.950 1.00 64.94 641 SER A N 1
ATOM 4909 C CA . SER A 1 641 ? 6.953 -18.564 -3.789 1.00 64.94 641 SER A CA 1
ATOM 4910 C C . SER A 1 641 ? 7.190 -18.204 -5.261 1.00 64.94 641 SER A C 1
ATOM 4912 O O . SER A 1 641 ? 6.757 -18.945 -6.141 1.00 64.94 641 SER A O 1
ATOM 4914 N N . VAL A 1 642 ? 7.870 -17.093 -5.551 1.00 63.22 642 VAL A N 1
ATOM 4915 C CA . VAL A 1 642 ? 8.178 -16.663 -6.926 1.00 63.22 642 VAL A CA 1
ATOM 4916 C C . VAL A 1 642 ? 9.243 -17.568 -7.554 1.00 63.22 642 VAL A C 1
ATOM 4918 O O . VAL A 1 642 ? 9.054 -18.074 -8.657 1.00 63.22 642 VAL A O 1
ATOM 4921 N N . LEU A 1 643 ? 10.338 -17.835 -6.841 1.00 67.06 643 LEU A N 1
ATOM 4922 C CA . LEU A 1 643 ? 11.451 -18.672 -7.298 1.00 67.06 643 LEU A CA 1
ATOM 4923 C C . LEU A 1 643 ? 11.032 -20.134 -7.510 1.00 67.06 643 LEU A C 1
ATOM 4925 O O . LEU A 1 643 ? 11.457 -20.750 -8.490 1.00 67.06 643 LEU A O 1
ATOM 4929 N N . SER A 1 644 ? 10.175 -20.680 -6.638 1.00 66.75 644 SER A N 1
ATOM 4930 C CA . SER A 1 644 ? 9.612 -22.028 -6.813 1.00 66.75 644 SER A CA 1
ATOM 4931 C C . SER A 1 644 ? 8.697 -22.110 -8.035 1.00 66.75 644 SER A C 1
ATOM 4933 O O . SER A 1 644 ? 8.818 -23.052 -8.815 1.00 66.75 644 SER A O 1
ATOM 4935 N N . GLY A 1 645 ? 7.853 -21.098 -8.270 1.00 65.69 645 GLY A N 1
ATOM 4936 C CA . GLY A 1 645 ? 7.003 -21.018 -9.462 1.00 65.69 645 GLY A CA 1
ATOM 4937 C C . GLY A 1 645 ? 7.783 -20.921 -10.780 1.00 65.69 645 GLY A C 1
ATOM 4938 O O . GLY A 1 645 ? 7.280 -21.331 -11.826 1.00 65.69 645 GLY A O 1
ATOM 4939 N N . LEU A 1 646 ? 9.024 -20.426 -10.735 1.00 66.69 646 LEU A N 1
ATOM 4940 C CA . LEU A 1 646 ? 9.908 -20.277 -11.894 1.00 66.69 646 LEU A CA 1
ATOM 4941 C C . LEU A 1 646 ? 10.837 -21.479 -12.132 1.00 66.69 646 LEU A C 1
ATOM 4943 O O . LEU A 1 646 ? 11.571 -21.465 -13.119 1.00 66.69 646 LEU A O 1
ATOM 4947 N N . ASN A 1 647 ? 10.810 -22.513 -11.279 1.00 74.31 647 ASN A N 1
ATOM 4948 C CA . ASN A 1 647 ? 11.719 -23.672 -11.322 1.00 74.31 647 ASN A CA 1
ATOM 4949 C C . ASN A 1 647 ? 13.210 -23.279 -11.349 1.00 74.31 647 ASN A C 1
ATOM 4951 O O . ASN A 1 647 ? 13.999 -23.854 -12.105 1.00 74.31 647 ASN A O 1
ATOM 4955 N N . CYS A 1 648 ? 13.606 -22.271 -10.568 1.00 74.12 648 CYS A N 1
ATOM 4956 C CA . CYS A 1 648 ? 14.989 -21.803 -10.561 1.00 74.12 648 CYS A CA 1
ATOM 4957 C C . CYS A 1 648 ? 15.949 -22.827 -9.929 1.00 74.12 648 CYS A C 1
ATOM 4959 O O . CYS A 1 648 ? 15.737 -23.222 -8.780 1.00 74.12 648 CYS A O 1
ATOM 4961 N N . PRO A 1 649 ? 17.006 -23.271 -10.639 1.00 62.91 649 PRO A N 1
ATOM 4962 C CA . PRO A 1 649 ? 17.976 -24.209 -10.089 1.00 62.91 649 PRO A CA 1
ATOM 4963 C C . PRO A 1 649 ? 18.997 -23.483 -9.203 1.00 62.91 649 PRO A C 1
ATOM 4965 O O . PRO A 1 649 ? 19.631 -22.541 -9.658 1.00 62.91 649 PRO A O 1
ATOM 4968 N N . GLN A 1 650 ? 19.195 -23.994 -7.982 1.00 61.19 650 GLN A N 1
ATOM 4969 C CA . GLN A 1 650 ? 20.215 -23.585 -6.998 1.00 61.19 650 GLN A CA 1
ATOM 4970 C C . GLN A 1 650 ? 20.177 -22.108 -6.544 1.00 61.19 650 GLN A C 1
ATOM 4972 O O . GLN A 1 650 ? 19.798 -21.193 -7.267 1.00 61.19 650 GLN A O 1
ATOM 4977 N N . SER A 1 651 ? 20.593 -21.874 -5.298 1.00 71.50 651 SER A N 1
ATOM 4978 C CA . SER A 1 651 ? 20.882 -20.523 -4.808 1.00 71.50 651 SER A CA 1
ATOM 4979 C C . SER A 1 651 ? 22.178 -20.041 -5.459 1.00 71.50 651 SER A C 1
ATOM 4981 O O . SER A 1 651 ? 23.189 -20.738 -5.379 1.00 71.50 651 SER A O 1
ATOM 4983 N N . ILE A 1 652 ? 22.156 -18.871 -6.098 1.00 77.44 652 ILE A N 1
ATOM 4984 C CA . ILE A 1 652 ? 23.356 -18.259 -6.688 1.00 77.44 652 ILE A CA 1
ATOM 4985 C C . ILE A 1 652 ? 23.996 -17.351 -5.637 1.00 77.44 652 ILE A C 1
ATOM 4987 O O . ILE A 1 652 ? 23.372 -16.392 -5.186 1.00 77.44 652 ILE A O 1
ATOM 4991 N N . GLU A 1 653 ? 25.242 -17.632 -5.259 1.00 80.81 653 GLU A N 1
ATOM 4992 C CA . GLU A 1 653 ? 26.049 -16.696 -4.472 1.00 80.81 653 GLU A CA 1
ATOM 4993 C C . GLU A 1 653 ? 26.748 -15.701 -5.404 1.00 80.81 653 GLU A C 1
ATOM 4995 O O . GLU A 1 653 ? 27.351 -16.087 -6.407 1.00 80.81 653 GLU A O 1
ATOM 5000 N N . PHE A 1 654 ? 26.664 -14.409 -5.076 1.00 83.38 654 PHE A N 1
ATOM 5001 C CA . PHE A 1 654 ? 27.206 -13.337 -5.909 1.00 83.38 654 PHE A CA 1
ATOM 5002 C C . PHE A 1 654 ? 28.421 -12.678 -5.263 1.00 83.38 654 PHE A C 1
ATOM 5004 O O . PHE A 1 654 ? 28.362 -12.225 -4.116 1.00 83.38 654 PHE A O 1
ATOM 5011 N N . ASP A 1 655 ? 29.504 -12.520 -6.026 1.00 87.06 655 ASP A N 1
ATOM 5012 C CA . ASP A 1 655 ? 30.663 -11.749 -5.576 1.00 87.06 655 ASP A CA 1
ATOM 5013 C C . ASP A 1 655 ? 30.435 -10.238 -5.757 1.00 87.06 655 ASP A C 1
ATOM 5015 O O . ASP A 1 655 ? 30.891 -9.596 -6.710 1.00 87.06 655 ASP A O 1
ATOM 5019 N N . ASN A 1 656 ? 29.748 -9.630 -4.789 1.00 84.44 656 ASN A N 1
ATOM 5020 C CA . ASN A 1 656 ? 29.504 -8.184 -4.757 1.00 84.44 656 ASN A CA 1
ATOM 5021 C C . ASN A 1 656 ? 30.785 -7.337 -4.657 1.00 84.44 656 ASN A C 1
ATOM 5023 O O . ASN A 1 656 ? 30.724 -6.115 -4.835 1.00 84.44 656 ASN A O 1
ATOM 5027 N N . SER A 1 657 ? 31.955 -7.928 -4.377 1.00 86.62 657 SER A N 1
ATOM 5028 C CA . SER A 1 657 ? 33.218 -7.184 -4.398 1.00 86.62 657 SER A CA 1
ATOM 5029 C C . SER A 1 657 ? 33.526 -6.640 -5.798 1.00 86.62 657 SER A C 1
ATOM 5031 O O . SER A 1 657 ? 34.045 -5.526 -5.917 1.00 86.62 657 SER A O 1
ATOM 5033 N N . LEU A 1 658 ? 33.084 -7.341 -6.850 1.00 88.81 658 LEU A N 1
ATOM 5034 C CA . LEU A 1 658 ? 33.243 -6.936 -8.248 1.00 88.81 658 LEU A CA 1
ATOM 5035 C C . LEU A 1 658 ? 32.454 -5.668 -8.604 1.00 88.81 658 LEU A C 1
ATOM 5037 O O . LEU A 1 658 ? 32.801 -4.987 -9.572 1.00 88.81 658 LEU A O 1
ATOM 5041 N N . LEU A 1 659 ? 31.432 -5.319 -7.814 1.00 89.19 659 LEU A N 1
ATOM 5042 C CA . LEU A 1 659 ? 30.618 -4.117 -8.009 1.00 89.19 659 LEU A CA 1
ATOM 5043 C C . LEU A 1 659 ? 31.238 -2.869 -7.357 1.00 89.19 659 LEU A C 1
ATOM 5045 O O . LEU A 1 659 ? 30.995 -1.749 -7.803 1.00 89.19 659 LEU A O 1
ATOM 5049 N N . LYS A 1 660 ? 32.099 -3.028 -6.340 1.00 87.81 660 LYS A N 1
ATOM 5050 C CA . LYS A 1 660 ? 32.672 -1.904 -5.564 1.00 87.81 660 LYS A CA 1
ATOM 5051 C C . LYS A 1 660 ? 33.519 -0.942 -6.402 1.00 87.81 660 LYS A C 1
ATOM 5053 O O . LYS A 1 660 ? 33.663 0.224 -6.032 1.00 87.81 660 LYS A O 1
ATOM 5058 N N . LYS A 1 661 ? 34.048 -1.412 -7.537 1.00 88.94 661 LYS A N 1
ATOM 5059 C CA . LYS A 1 661 ? 34.812 -0.599 -8.496 1.00 88.94 661 LYS A CA 1
ATOM 5060 C C . LYS A 1 661 ? 33.962 0.461 -9.208 1.00 88.94 661 LYS A C 1
ATOM 5062 O O . LYS A 1 661 ? 34.524 1.415 -9.740 1.00 88.94 661 LYS A O 1
ATOM 5067 N N . PHE A 1 662 ? 32.634 0.318 -9.213 1.00 92.69 662 PHE A N 1
ATOM 5068 C CA . PHE A 1 662 ? 31.730 1.274 -9.844 1.00 92.69 662 PHE A CA 1
ATOM 5069 C C . PHE A 1 662 ? 31.310 2.350 -8.842 1.00 92.69 662 PHE A C 1
ATOM 5071 O O . PHE A 1 662 ? 30.626 2.045 -7.863 1.00 92.69 662 PHE A O 1
ATOM 5078 N N . PRO A 1 663 ? 31.670 3.623 -9.062 1.00 90.75 663 PRO A N 1
ATOM 5079 C CA . PRO A 1 663 ? 31.300 4.696 -8.150 1.00 90.75 663 PRO A CA 1
ATOM 5080 C C . PRO A 1 663 ? 29.787 4.961 -8.099 1.00 90.75 663 PRO A C 1
ATOM 5082 O O . PRO A 1 663 ? 29.320 5.431 -7.069 1.00 90.75 663 PRO A O 1
ATOM 5085 N N . GLY A 1 664 ? 29.018 4.624 -9.144 1.00 87.62 664 GLY A N 1
ATOM 5086 C CA . GLY A 1 664 ? 27.546 4.656 -9.096 1.00 87.62 664 GLY A CA 1
ATOM 5087 C C . GLY A 1 664 ? 26.928 3.637 -8.132 1.00 87.62 664 GLY A C 1
ATOM 5088 O O . GLY A 1 664 ? 25.837 3.851 -7.617 1.00 87.62 664 GLY A O 1
ATOM 5089 N N . TYR A 1 665 ? 27.655 2.558 -7.832 1.00 86.00 665 TYR A N 1
ATOM 5090 C CA . TYR A 1 665 ? 27.275 1.567 -6.827 1.00 86.00 665 TYR A CA 1
ATOM 5091 C C . TYR A 1 665 ? 27.830 1.932 -5.441 1.00 86.00 665 TYR A C 1
ATOM 5093 O O . TYR A 1 665 ? 27.102 1.937 -4.454 1.00 86.00 665 TYR A O 1
ATOM 5101 N N . SER A 1 666 ? 29.116 2.286 -5.346 1.00 81.81 666 SER A N 1
ATOM 5102 C CA . SER A 1 666 ? 29.803 2.456 -4.055 1.00 81.81 666 SER A CA 1
ATOM 5103 C C . SER A 1 666 ? 29.608 3.812 -3.367 1.00 81.81 666 SER A C 1
ATOM 5105 O O . SER A 1 666 ? 29.928 3.933 -2.186 1.00 81.81 666 SER A O 1
ATOM 5107 N N . LYS A 1 667 ? 29.100 4.842 -4.060 1.00 73.06 667 LYS A N 1
ATOM 5108 C CA . LYS A 1 667 ? 28.820 6.166 -3.459 1.00 73.06 667 LYS A CA 1
ATOM 5109 C C . LYS A 1 667 ? 27.434 6.285 -2.821 1.00 73.06 667 LYS A C 1
ATOM 5111 O O . LYS A 1 667 ? 27.132 7.328 -2.229 1.00 73.06 667 LYS A O 1
ATOM 5116 N N . LEU A 1 668 ? 26.603 5.257 -2.953 1.00 66.81 668 LEU A N 1
ATOM 5117 C CA . LEU A 1 668 ? 25.318 5.172 -2.278 1.00 66.81 668 LEU A CA 1
ATOM 5118 C C . LEU A 1 668 ? 25.519 4.825 -0.805 1.00 66.81 668 LEU A C 1
ATOM 5120 O O . LEU A 1 668 ? 26.322 3.963 -0.453 1.00 66.81 668 LEU A O 1
ATOM 5124 N N . ASN A 1 669 ? 24.767 5.489 0.063 1.00 58.78 669 ASN A N 1
ATOM 5125 C CA . ASN A 1 669 ? 24.572 5.018 1.425 1.00 58.78 669 ASN A CA 1
ATOM 5126 C C . ASN A 1 669 ? 23.710 3.746 1.396 1.00 58.78 669 ASN A C 1
ATOM 5128 O O . ASN A 1 669 ? 22.965 3.493 0.446 1.00 58.78 669 ASN A O 1
ATOM 5132 N N . SER A 1 670 ? 23.732 2.985 2.488 1.00 52.31 670 SER A N 1
ATOM 5133 C CA . SER A 1 670 ? 22.937 1.759 2.629 1.00 52.31 670 SER A CA 1
ATOM 5134 C C . SER A 1 670 ? 21.413 1.984 2.545 1.00 52.31 670 SER A C 1
ATOM 5136 O O . SER A 1 670 ? 20.661 1.060 2.234 1.00 52.31 670 SER A O 1
ATOM 5138 N N . ASN A 1 671 ? 20.942 3.224 2.727 1.00 50.41 671 ASN A N 1
ATOM 5139 C CA . ASN A 1 671 ? 19.540 3.636 2.574 1.00 50.41 671 ASN A CA 1
ATOM 5140 C C . ASN A 1 671 ? 19.154 4.110 1.160 1.00 50.41 671 ASN A C 1
ATOM 5142 O O . ASN A 1 671 ? 18.129 4.760 1.008 1.00 50.41 671 ASN A O 1
ATOM 5146 N N . GLY A 1 672 ? 19.978 3.848 0.136 1.00 50.44 672 GLY A N 1
ATOM 5147 C CA . GLY A 1 672 ? 19.679 4.245 -1.250 1.00 50.44 672 GLY A CA 1
ATOM 5148 C C . GLY A 1 672 ? 19.883 5.738 -1.553 1.00 50.44 672 GLY A C 1
ATOM 5149 O O . GLY A 1 672 ? 19.658 6.169 -2.679 1.00 50.44 672 GLY A O 1
ATOM 5150 N N . ILE A 1 673 ? 20.356 6.530 -0.580 1.00 48.69 673 ILE A N 1
ATOM 5151 C CA . ILE A 1 673 ? 20.604 7.979 -0.708 1.00 48.69 673 ILE A CA 1
ATOM 5152 C C . ILE A 1 673 ? 22.103 8.252 -0.933 1.00 48.69 673 ILE A C 1
ATOM 5154 O O . ILE A 1 673 ? 22.955 7.541 -0.411 1.00 48.69 673 ILE A O 1
ATOM 5158 N N . CYS A 1 674 ? 22.470 9.317 -1.653 1.00 37.44 674 CYS A N 1
ATOM 5159 C CA . CYS A 1 674 ? 23.867 9.774 -1.759 1.00 37.44 674 CYS A CA 1
ATOM 5160 C C . CYS A 1 674 ? 24.507 10.116 -0.391 1.00 37.44 674 CYS A C 1
ATOM 5162 O O . CYS A 1 674 ? 23.883 10.751 0.464 1.00 37.44 674 CYS A O 1
ATOM 5164 N N . SER A 1 675 ? 25.797 9.802 -0.201 1.00 35.56 675 SER A N 1
ATOM 5165 C CA . SER A 1 675 ? 26.554 10.280 0.968 1.00 35.56 675 SER A CA 1
ATOM 5166 C C . SER A 1 675 ? 26.787 11.798 0.905 1.00 35.56 675 SER A C 1
ATOM 5168 O O . SER A 1 675 ? 27.336 12.330 -0.063 1.00 35.56 675 SER A O 1
ATOM 5170 N N . LEU A 1 676 ? 26.401 12.524 1.963 1.00 31.09 676 LEU A N 1
ATOM 5171 C CA . LEU A 1 676 ? 26.618 13.978 2.088 1.00 31.09 676 LEU A CA 1
ATOM 5172 C C . LEU A 1 676 ? 28.113 14.369 2.056 1.00 31.09 676 LEU A C 1
ATOM 5174 O O . LEU A 1 676 ? 28.449 15.526 1.809 1.00 31.09 676 LEU A O 1
ATOM 5178 N N . ILE A 1 677 ? 29.018 13.410 2.274 1.00 30.19 677 ILE A N 1
ATOM 5179 C CA . ILE A 1 677 ? 30.473 13.614 2.315 1.00 30.19 677 ILE A CA 1
ATOM 5180 C C . ILE A 1 677 ? 31.075 13.696 0.898 1.00 30.19 677 ILE A C 1
ATOM 5182 O O . ILE A 1 677 ? 32.078 14.381 0.693 1.00 30.19 677 ILE A O 1
ATOM 5186 N N . ALA A 1 678 ? 30.444 13.090 -0.114 1.00 30.20 678 ALA A N 1
ATOM 5187 C CA . ALA A 1 678 ? 30.970 13.057 -1.484 1.00 30.20 678 ALA A CA 1
ATOM 5188 C C . ALA A 1 678 ? 30.769 14.362 -2.291 1.00 30.20 678 ALA A C 1
ATOM 5190 O O . ALA A 1 678 ? 31.256 14.458 -3.417 1.00 30.20 678 ALA A O 1
ATOM 5191 N N . TRP A 1 679 ? 30.092 15.372 -1.730 1.00 32.38 679 TRP A N 1
ATOM 5192 C CA . TRP A 1 679 ? 29.745 16.640 -2.397 1.00 32.38 679 TRP A CA 1
ATOM 5193 C C . TRP A 1 679 ? 30.391 17.879 -1.742 1.00 32.38 679 TRP A C 1
ATOM 5195 O O . TRP A 1 679 ? 29.837 18.981 -1.766 1.00 32.38 679 TRP A O 1
ATOM 5205 N N . SER A 1 680 ? 31.595 17.741 -1.173 1.00 29.27 680 SER A N 1
ATOM 5206 C CA . SER A 1 680 ? 32.308 18.827 -0.471 1.00 29.27 680 SER A CA 1
ATOM 5207 C C . SER A 1 680 ? 32.817 19.985 -1.354 1.00 29.27 680 SER A C 1
ATOM 5209 O O . SER A 1 680 ? 33.559 20.844 -0.879 1.00 29.27 680 SER A O 1
ATOM 5211 N N . THR A 1 681 ? 32.369 20.120 -2.605 1.00 28.94 681 THR A N 1
ATOM 5212 C CA . THR A 1 681 ? 32.639 21.313 -3.426 1.00 28.94 681 THR A CA 1
ATOM 5213 C C . THR A 1 681 ? 31.346 21.984 -3.918 1.00 28.94 681 THR A C 1
ATOM 5215 O O . THR A 1 681 ? 30.866 21.791 -5.025 1.00 28.94 681 THR A O 1
ATOM 5218 N N . ARG A 1 682 ? 30.807 22.851 -3.042 1.00 29.73 682 ARG A N 1
ATOM 5219 C CA . ARG A 1 682 ? 29.968 24.045 -3.326 1.00 29.73 682 ARG A CA 1
ATOM 5220 C C . ARG A 1 682 ? 28.557 23.883 -3.933 1.00 29.73 682 ARG A C 1
ATOM 5222 O O . ARG A 1 682 ? 28.017 24.872 -4.417 1.00 29.73 682 ARG A O 1
ATOM 5229 N N . GLY A 1 683 ? 27.903 22.724 -3.829 1.00 32.22 683 GLY A N 1
ATOM 5230 C CA . GLY A 1 683 ? 26.582 22.507 -4.456 1.00 32.22 683 GLY A CA 1
ATOM 5231 C C . GLY A 1 683 ? 25.338 22.395 -3.561 1.00 32.22 683 GLY A C 1
ATOM 5232 O O . GLY A 1 683 ? 24.242 22.342 -4.107 1.00 32.22 683 GLY A O 1
ATOM 5233 N N . CYS A 1 684 ? 25.450 22.323 -2.227 1.00 29.86 684 CYS A N 1
ATOM 5234 C CA . CYS A 1 684 ? 24.313 21.904 -1.386 1.00 29.86 684 CYS A CA 1
ATOM 5235 C C . CYS A 1 684 ? 24.178 22.671 -0.058 1.00 29.86 684 CYS A C 1
ATOM 5237 O O . CYS A 1 684 ? 24.113 22.099 1.025 1.00 29.86 684 CYS A O 1
ATOM 5239 N N . ARG A 1 685 ? 24.085 24.002 -0.122 1.00 26.88 685 ARG A N 1
ATOM 5240 C CA . ARG A 1 685 ? 23.392 24.768 0.926 1.00 26.88 685 ARG A CA 1
ATOM 5241 C C . ARG A 1 685 ? 22.022 25.135 0.383 1.00 26.88 685 ARG A C 1
ATOM 5243 O O . ARG A 1 685 ? 21.915 26.228 -0.141 1.00 26.88 685 ARG A O 1
ATOM 5250 N N . HIS A 1 686 ? 21.039 24.235 0.431 1.00 33.19 686 HIS A N 1
ATOM 5251 C CA . HIS A 1 686 ? 19.602 24.590 0.387 1.00 33.19 686 HIS A CA 1
ATOM 5252 C C . HIS A 1 686 ? 18.663 23.434 0.804 1.00 33.19 686 HIS A C 1
ATOM 5254 O O . HIS A 1 686 ? 17.522 23.707 1.161 1.00 33.19 686 HIS A O 1
ATOM 5260 N N . MET A 1 687 ? 19.111 22.170 0.871 1.00 35.81 687 MET A N 1
ATOM 5261 C CA . MET A 1 687 ? 18.211 21.044 1.200 1.00 35.81 687 MET A CA 1
ATOM 5262 C C . MET A 1 687 ? 17.868 20.864 2.690 1.00 35.81 687 MET A C 1
ATOM 5264 O O . MET A 1 687 ? 16.827 20.290 2.984 1.00 35.81 687 MET A O 1
ATOM 5268 N N . SER A 1 688 ? 18.644 21.397 3.645 1.00 28.36 688 SER A N 1
ATOM 5269 C CA . SER A 1 688 ? 18.282 21.281 5.076 1.00 28.36 688 SER A CA 1
ATOM 5270 C C . SER A 1 688 ? 17.375 22.408 5.597 1.00 28.36 688 SER A C 1
ATOM 5272 O O . SER A 1 688 ? 16.920 22.334 6.732 1.00 28.36 688 SER A O 1
ATOM 5274 N N . MET A 1 689 ? 17.105 23.454 4.802 1.00 27.86 689 MET A N 1
ATOM 5275 C CA . MET A 1 689 ? 16.274 24.598 5.225 1.00 27.86 689 MET A CA 1
ATOM 5276 C C . MET A 1 689 ? 14.898 24.667 4.546 1.00 27.86 689 MET A C 1
ATOM 5278 O O . MET A 1 689 ? 14.029 25.401 5.018 1.00 27.86 689 MET A O 1
ATOM 5282 N N . LEU A 1 690 ? 14.659 23.899 3.478 1.00 28.70 690 LEU A N 1
ATOM 5283 C CA . LEU A 1 690 ? 13.372 23.903 2.768 1.00 28.70 690 LEU A CA 1
ATOM 5284 C C . LEU A 1 690 ? 12.291 23.049 3.459 1.00 28.70 690 LEU A C 1
ATOM 5286 O O . LEU A 1 690 ? 11.126 23.441 3.441 1.00 28.70 690 LEU A O 1
ATOM 5290 N N . ASN A 1 691 ? 12.666 21.995 4.196 1.00 32.66 691 ASN A N 1
ATOM 5291 C CA . ASN A 1 691 ? 11.709 21.159 4.942 1.00 32.66 691 ASN A CA 1
ATOM 5292 C C . ASN A 1 691 ? 11.077 21.833 6.177 1.00 32.66 691 ASN A C 1
ATOM 5294 O O . ASN A 1 691 ? 10.115 21.303 6.718 1.00 32.66 691 ASN A O 1
ATOM 5298 N N . GLN A 1 692 ? 11.552 23.009 6.609 1.00 30.20 692 GLN A N 1
ATOM 5299 C CA . GLN A 1 692 ? 10.932 23.764 7.713 1.00 30.20 692 GLN A CA 1
ATOM 5300 C C . GLN A 1 692 ? 10.103 24.980 7.270 1.00 30.20 692 GLN A C 1
ATOM 5302 O O . GLN A 1 692 ? 9.433 25.582 8.104 1.00 30.20 692 GLN A O 1
ATOM 5307 N N . ARG A 1 693 ? 10.112 25.373 5.986 1.00 27.48 693 ARG A N 1
ATOM 5308 C CA . ARG A 1 693 ? 9.410 26.595 5.531 1.00 27.48 693 ARG A CA 1
ATOM 5309 C C . ARG A 1 693 ? 8.198 26.365 4.635 1.00 27.48 693 ARG A C 1
ATOM 5311 O O . ARG A 1 693 ? 7.398 27.286 4.499 1.00 27.48 693 ARG A O 1
ATOM 5318 N N . VAL A 1 694 ? 8.006 25.166 4.085 1.00 27.78 694 VAL A N 1
ATOM 5319 C CA . VAL A 1 694 ? 6.809 24.861 3.274 1.00 27.78 694 VAL A CA 1
ATOM 5320 C C . VAL A 1 694 ? 5.570 24.575 4.145 1.00 27.78 694 VAL A C 1
ATOM 5322 O O . VAL A 1 694 ? 4.458 24.821 3.702 1.00 27.78 694 VAL A O 1
ATOM 5325 N N . PHE A 1 695 ? 5.737 24.238 5.430 1.00 28.09 695 PHE A N 1
ATOM 5326 C CA . PHE A 1 695 ? 4.630 24.124 6.400 1.00 28.09 695 PHE A CA 1
ATOM 5327 C C . PHE A 1 695 ? 4.242 25.442 7.105 1.00 28.09 695 PHE A C 1
ATOM 5329 O O . PHE A 1 695 ? 3.410 25.433 8.004 1.00 28.09 695 PHE A O 1
ATOM 5336 N N . ALA A 1 696 ? 4.816 26.588 6.710 1.00 26.61 696 ALA A N 1
ATOM 5337 C CA . ALA A 1 696 ? 4.516 27.893 7.322 1.00 26.61 696 ALA A CA 1
ATOM 5338 C C . ALA A 1 696 ? 3.777 28.879 6.393 1.00 26.61 696 ALA A C 1
ATOM 5340 O O . ALA A 1 696 ? 3.586 30.040 6.760 1.00 26.61 696 ALA A O 1
ATOM 5341 N N . LYS A 1 697 ? 3.362 28.447 5.195 1.00 29.81 697 LYS A N 1
ATOM 5342 C CA . LYS A 1 697 ? 2.461 29.210 4.316 1.00 29.81 697 LYS A CA 1
ATOM 5343 C C . LYS A 1 697 ? 1.529 28.279 3.536 1.00 29.81 697 LYS A C 1
ATOM 5345 O O . LYS A 1 697 ? 1.706 28.102 2.334 1.00 29.81 697 LYS A O 1
ATOM 5350 N N . GLN A 1 698 ? 0.532 27.745 4.229 1.00 28.72 698 GLN A N 1
ATOM 5351 C CA . GLN A 1 698 ? -0.828 27.555 3.723 1.00 28.72 698 GLN A CA 1
ATOM 5352 C C . GLN A 1 698 ? -1.794 27.789 4.877 1.00 28.72 698 GLN A C 1
ATOM 5354 O O . GLN A 1 698 ? -1.486 27.297 5.985 1.00 28.72 698 GLN A O 1
#

Solvent-accessible surface area (backbone atoms only — not comparable to full-atom values): 39184 Å² total; per-residue (Å²): 135,85,86,78,91,74,90,81,83,85,54,83,72,87,65,55,47,35,40,32,46,41,77,50,68,86,83,74,96,72,89,66,86,79,67,67,97,58,75,51,71,66,56,46,43,55,48,49,35,71,57,38,62,68,60,42,60,66,90,34,54,41,72,78,20,67,9,61,60,69,63,77,82,54,94,62,64,40,30,23,30,34,34,37,33,83,56,72,28,69,88,67,70,56,98,68,55,69,46,78,43,72,26,79,92,73,79,51,96,61,61,34,45,36,28,62,70,47,66,40,81,42,36,57,30,47,54,58,98,74,86,62,85,60,65,89,88,52,78,67,52,65,51,65,47,75,30,72,94,76,79,82,76,91,72,98,75,84,76,48,61,65,53,55,9,52,49,53,51,50,51,44,50,64,50,44,36,44,44,97,82,42,71,76,38,72,48,80,25,54,31,72,52,30,56,28,48,42,49,23,53,47,53,22,68,74,48,57,72,58,30,44,38,33,50,69,27,44,47,35,37,38,34,35,51,30,57,46,70,22,27,57,41,71,73,58,55,70,68,41,81,76,43,70,64,63,45,47,55,49,49,42,42,15,62,88,32,66,58,32,47,54,48,44,55,56,36,46,51,51,30,63,78,63,62,36,48,63,29,28,34,23,35,66,42,85,49,102,42,50,73,74,52,69,64,88,66,95,66,87,54,69,74,34,56,41,81,36,92,28,40,77,97,46,62,88,57,54,44,100,86,30,68,67,47,54,53,51,50,50,42,51,48,56,49,50,52,53,51,50,52,53,53,40,49,51,50,32,54,52,62,30,45,41,53,30,76,64,27,9,37,15,68,66,44,30,48,51,54,43,49,47,40,7,36,46,17,11,77,66,44,47,56,35,87,41,53,54,80,70,73,41,96,54,85,70,66,35,42,51,37,40,4,45,54,36,20,47,75,72,64,30,48,50,42,38,72,30,27,37,36,37,87,73,47,80,61,45,35,68,56,72,33,64,69,41,43,46,59,49,56,56,76,40,65,87,46,93,77,44,60,50,37,56,68,54,33,37,54,40,44,51,51,28,45,54,46,32,40,61,69,23,26,42,30,49,31,38,70,34,28,31,42,47,45,38,40,46,58,33,45,45,50,25,62,45,58,11,29,25,38,95,91,32,67,90,43,48,24,30,70,68,50,52,26,27,52,70,12,40,48,71,54,97,94,53,66,44,77,41,90,91,50,54,38,87,55,87,98,62,32,47,42,53,71,94,71,27,53,32,61,66,54,54,47,51,52,42,51,52,34,24,74,77,36,61,74,60,66,49,32,36,24,10,62,70,36,48,72,41,70,45,77,58,60,48,29,70,35,31,75,60,76,43,38,79,87,48,34,83,45,88,56,41,47,59,38,52,30,54,49,51,54,72,71,60,64,42,23,38,53,71,74,68,61,96,66,67,74,82,77,42,56,69,57,52,52,53,47,50,55,52,43,60,75,59,68,52,80,74,89,68,60,68,50,63,72,76,49,57,73,23,48,45,59,56,49,44,38,84,60,31,39,73,47,82,75,82,55,84,76,91,78,77,91,58,76,89,62,52,83,73,53,68,85,73,72,126

pLDDT: mean 76.91, std 18.72, range [23.55, 98.62]

Sequence (698 aa):
MPSTSATLPSGFVLRDTTSISIPRVPLDSHGRKAPPPYVDRQQAVELLVALDPSLGPSQNIEILSLAPGVSPWETSLTQMATVFFLSLPPTFDNDTTSWDLPHRKRGLQRDVIADIDFLDFTVLNSSTMDGDQLPNNFHGLRAICYGFDTKVNGHDSFQDVNDLAAALVRRLRDVGRASSSARPLLFLAHSLRGIVLKRALLLLAGGIDTDRAVLSTVKAILFFGVPNKGMHIDNLLSVTEGNPLQETIIRQLGSHSDYVLVLEHNCHEVELLKRIRVISAYETKETRMIQPTPAIHSSSDVCDRNPINKAHSNMMKFSPSDENYERIASCLLDVFDWVLIHVQMAIFLTMASLPSRIYGMGIDNTGFLSTLGAVTSGDLTKWSIGGPPGGSLLGGLLSPPQGLWYSHNKYEKDTSVGGGDMYTTKGDAHTLQIENFQALYDLQKDAADPNYNVAVFNQHHANQWDKSLATNPYFFYGPFTGIAVSTAGHAFAANLFANHSAESPDGLLNKEVLKSFFGVTGSDNSLRVLPGQERIPNNWYRRSNLVGYAFQDLAADTIAGILAHPQLGSIGGNVGKTNSFIGVNLADFTGGILNSAQLLQGNNLICFVMNFATQCQPDILNGVFSDPSKATGLLDEVLASVLSGLNCPQSIEFDNSLLKKFPGYSKLNSNGICSLIAWSTRGCRHMSMLNQRVFAKQ

Foldseek 3Di:
DDDDDDDDDFFDDQDAKKKKKAFQDFDDPPDDDTDDSDQDQQSVLVVVCVLPVLLDDSVQKDFLEWEWDLFPPPPTTIIMTIIGGPDHRPVRPDPDFKDWRDPPVPPDPGTMIMGDQLAAKGWRYYLDPDDNDDPPLDRRDTDIDHGDDDDLDDDPDQDALLNLLVVVLVSLVRSPLLDPPHAADEEEAEESRVLSPLSNLVCLVPDDSSSVSNNLSYAEYEYEAHLLQAKDQPVVVVSNVPPVSSVVRSVCRHNPHCNSPVSLVVSQVSCVVSVYHAAYEWEDDDDPMGDTDTRDDPDPDPLRYHYAPDDSVCSPIDGPPRPSCVSVVVSVSVSSVVSVVVVLQVVLVVQLCVCCVQQLAASLVSLQVSQLQCFAQHVSRDAACAAFPDDDPPPPQWFGGGHPLLRYPSQQAALAQFFHHCQQVVSGRPDGDVVSVLLLVVLCVPPPFDFSALVSLLVSSLVSVLVCLARPLQHFQALQCLLQNSLCNSNCCRQRLFACDPVRVSGGDGPVSSCQQQQWDDDSVDIDHDPPRRDGDPPGDHHDNVDGHYVVVSLVSSLVSCVVPVVSVFGFGRQRDRNRTDGDAPCQFQVNPDGPVCCNPQCNVVLRNLLVSLPNHGLGHQPHDPDSVVSCVSVVVSSCVSCVVRVRPDRTDGDCVSHCSRCSPVQARSSSHGDPVVPPPDDDPPVVPPVVPVVVDD

Secondary structure (DSSP, 8-state):
----------S----SEEEEEEEPP---SS-S-PPPSS--HHHHHHHHHHH-GGG--GGGEEEEEEEE---TT-SS-EEEEEEEESS--TTTSSS-SEEEE--GGGT-SSPEEEESS-BEEEE---SSSSS--S-GGGTT---EEEE----SSS------HHHHHHHHHHHHHHTTTTSTTPPPEEEEEETHHHHHHHHHHHHHHTS-HHHHHHHHHEEEEEEES--TT-B--HHHHTTSTT-HHHHHHHHHTBTT-HHHHHHHHHHHHHHHHHT-EEEEEEE-S-BTTB---PPP-S---GGGEEEESS-GGGTT---TT-HHHHHHHHHHHHHHHHHHHHHHHHHHHHHHHHHHHHH-B-HHHHHHHHHHHHHHSBSSS-B-SSS---S-TTTTSSPPP--GGG-BTTTB-SS-SSBPPTTTTTT--SSBPHHHHHHHHHTTTT-SS----HHHHHHHHHHHHHHHHHH-TT-EE-TTIIIIIIHHHHHHHHHHSSB--TT-TT-B--HHHHHHHTTEES-TTS-EE-TT---PPTT--PPPGGG-B-HHHHHHHHHHHHHH-GGGG--EEESSSTT-EEEPPHHHHTTTS--HHHHTSTTHHHHHHHHHHTT---GGGTTT-S-GGGT-HHHHHHHHHHHHHTT--SPPP--GGGGTT-HHHHTB-TTSSBPGGGGTTT--SSTTTGGGTGGG--